Protein AF-A0A852UBK3-F1 (afdb_monomer)

Secondary structure (DSSP, 8-state):
-----------------------PPPSS-PPPPPEEEEEEEEEETTEEEEEEEEEE--TTTTTTTTTSEEEEEE-SS---HHHHHHHHHHTSHHHHHHHHT--EEEE--TTSSS--GGGGHHHHHHHTTEE--TTS--SSSS--S-S---SEE-EEEEEEEEEETHHHHHHHHHTSS-EEEEETTEEEEEEEE--SEEEEES---------TTS---EEEES--HHHHHHHHHH--SS--EEEE--S--SS--HHHHHHHHHHTGGGEEEEE--SSTT-EEEEEPP-TTTTTEEEEEEEEEETTEEEEEEEEEEHHHHTPPTT-EEEEEEEPPTT--HHHHHHHH-HHHHHHHHT-EEEEESSHHHH-SSSHHHHHHHHHHHTT-TTEEEEEEEEEEETHHHHHHHHHHHHSGGG-SEEEEESPPP-PPPPSS-----EEEEE-TTSSS--STTTTSS--HHHHHHHHHHHHTTS-S-----TTT-TTTSS--SEEEEEE-SSSS-EEEEEEEE-TTS-EEEEEEEETT--S---HHHHHHHHHHHTTEEE-TTS-EEES-----------PPPPPPPPPP----PPP------PPPPPPPPPPP-------------------------------------------

Nearest PDB structures (foldseek):
  8jh9-assembly1_A  TM=7.910E-01  e=1.039E-11  Sodiomyces alcalophilus
  5vol-assembly2_D  TM=5.789E-01  e=6.116E-07  Bacteroides intestinalis DSM 17393
  5vol-assembly1_C  TM=5.834E-01  e=6.857E-07  Bacteroides intestinalis DSM 17393
  2wtm-assembly2_D  TM=6.714E-01  e=3.815E-06  Butyrivibrio proteoclasticus
  6kd0-assembly1_A  TM=5.479E-01  e=2.668E-05  Boreostereum vibrans

Mean predicted aligned error: 12.59 Å

Structure (mmCIF, N/CA/C/O backbone):
data_AF-A0A852UBK3-F1
#
_entry.id   AF-A0A852UBK3-F1
#
loop_
_atom_site.group_PDB
_atom_site.id
_atom_site.type_symbol
_atom_site.label_atom_id
_atom_site.label_alt_id
_atom_site.label_comp_id
_atom_site.label_asym_id
_atom_site.label_entity_id
_atom_site.label_seq_id
_atom_site.pdbx_PDB_ins_code
_atom_site.Cartn_x
_atom_site.Cartn_y
_atom_site.Cartn_z
_atom_site.occupancy
_atom_site.B_iso_or_equiv
_atom_site.auth_seq_id
_atom_site.auth_comp_id
_atom_site.auth_asym_id
_atom_site.auth_atom_id
_atom_site.pdbx_PDB_model_num
ATOM 1 N N . MET A 1 1 ? 1.502 -16.055 28.320 1.00 27.70 1 MET A N 1
ATOM 2 C CA . MET A 1 1 ? 2.348 -17.122 27.735 1.00 27.70 1 MET A CA 1
ATOM 3 C C . MET A 1 1 ? 2.538 -16.774 26.268 1.00 27.70 1 MET A C 1
ATOM 5 O O . MET A 1 1 ? 1.634 -17.026 25.488 1.00 27.70 1 MET A O 1
ATOM 9 N N . ALA A 1 2 ? 3.647 -16.120 25.922 1.00 26.00 2 ALA A N 1
ATOM 10 C CA . ALA A 1 2 ? 3.930 -15.680 24.558 1.00 26.00 2 ALA A CA 1
ATOM 11 C C . ALA A 1 2 ? 4.205 -16.898 23.661 1.00 26.00 2 ALA A C 1
ATOM 13 O O . ALA A 1 2 ? 5.158 -17.644 23.898 1.00 26.00 2 ALA A O 1
ATOM 14 N N . ARG A 1 3 ? 3.352 -17.135 22.660 1.00 23.48 3 ARG A N 1
ATOM 15 C CA . ARG A 1 3 ? 3.656 -18.069 21.573 1.00 23.48 3 ARG A CA 1
ATOM 16 C C . ARG A 1 3 ? 4.531 -17.325 20.571 1.00 23.48 3 ARG A C 1
ATOM 18 O O . ARG A 1 3 ? 4.022 -16.711 19.648 1.00 23.48 3 ARG A O 1
ATOM 25 N N . ILE A 1 4 ? 5.846 -17.394 20.755 1.00 25.16 4 ILE A N 1
ATOM 26 C CA . ILE A 1 4 ? 6.798 -17.040 19.698 1.00 25.16 4 ILE A CA 1
ATOM 27 C C . ILE A 1 4 ? 6.616 -18.088 18.593 1.00 25.16 4 ILE A C 1
ATOM 29 O O . ILE A 1 4 ? 7.084 -19.222 18.723 1.00 25.16 4 ILE A O 1
ATOM 33 N N . ARG A 1 5 ? 5.866 -17.751 17.538 1.00 28.97 5 ARG A N 1
ATOM 34 C CA . ARG A 1 5 ? 5.802 -18.564 16.321 1.00 28.97 5 ARG A CA 1
ATOM 35 C C . ARG A 1 5 ? 7.033 -18.226 15.481 1.00 28.97 5 ARG A C 1
ATOM 37 O O . ARG A 1 5 ? 7.027 -17.297 14.689 1.00 28.97 5 ARG A O 1
ATOM 44 N N . HIS A 1 6 ? 8.107 -18.991 15.662 1.00 24.94 6 HIS A N 1
ATOM 45 C CA . HIS A 1 6 ? 9.127 -19.109 14.624 1.00 24.94 6 HIS A CA 1
ATOM 46 C C . HIS A 1 6 ? 8.520 -19.890 13.456 1.00 24.94 6 HIS A C 1
ATOM 48 O O . HIS A 1 6 ? 8.420 -21.117 13.515 1.00 24.94 6 HIS A O 1
ATOM 54 N N . LEU A 1 7 ? 8.127 -19.192 12.393 1.00 29.00 7 LEU A N 1
ATOM 55 C CA . LEU A 1 7 ? 8.048 -19.812 11.079 1.00 29.00 7 LEU A CA 1
ATOM 56 C C . LEU A 1 7 ? 9.480 -19.972 10.573 1.00 29.00 7 LEU A C 1
ATOM 58 O O . LEU A 1 7 ? 10.110 -19.048 10.071 1.00 29.00 7 LEU A O 1
ATOM 62 N N . ALA A 1 8 ? 10.013 -21.178 10.756 1.00 24.14 8 ALA A N 1
ATOM 63 C CA . ALA A 1 8 ? 11.091 -21.643 9.910 1.00 24.14 8 ALA A CA 1
ATOM 64 C C . ALA A 1 8 ? 10.535 -21.698 8.482 1.00 24.14 8 ALA A C 1
ATOM 66 O O . ALA A 1 8 ? 9.641 -22.500 8.205 1.00 24.14 8 ALA A O 1
ATOM 67 N N . ALA A 1 9 ? 11.060 -20.854 7.595 1.00 27.84 9 ALA A N 1
ATOM 68 C CA . ALA A 1 9 ? 10.933 -21.029 6.159 1.00 27.84 9 ALA A CA 1
ATOM 69 C C . ALA A 1 9 ? 11.567 -22.381 5.797 1.00 27.84 9 ALA A C 1
ATOM 71 O O . ALA A 1 9 ? 12.771 -22.507 5.572 1.00 27.84 9 ALA A O 1
ATOM 72 N N . ALA A 1 10 ? 10.762 -23.440 5.834 1.00 24.97 10 ALA A N 1
ATOM 73 C CA . ALA A 1 10 ? 11.158 -24.743 5.347 1.00 24.97 10 ALA A CA 1
ATOM 74 C C . ALA A 1 10 ? 11.099 -24.695 3.821 1.00 24.97 10 ALA A C 1
ATOM 76 O O . ALA A 1 10 ? 10.107 -25.083 3.209 1.00 24.97 10 ALA A O 1
ATOM 77 N N . GLY A 1 11 ? 12.189 -24.222 3.215 1.00 30.23 11 GLY A N 1
ATOM 78 C CA . GLY A 1 11 ? 12.485 -24.469 1.814 1.00 30.23 11 GLY A CA 1
ATOM 79 C C . GLY A 1 11 ? 12.483 -25.975 1.565 1.00 30.23 11 GLY A C 1
ATOM 80 O O . GLY A 1 11 ? 13.414 -26.693 1.921 1.00 30.23 11 GLY A O 1
ATOM 81 N N . SER A 1 12 ? 11.400 -26.471 0.981 1.00 24.11 12 SER A N 1
ATOM 82 C CA . SER A 1 12 ? 11.358 -27.768 0.325 1.00 24.11 12 SER A CA 1
ATOM 83 C C . SER A 1 12 ? 10.929 -27.519 -1.106 1.00 24.11 12 SER A C 1
ATOM 85 O O . SER A 1 12 ? 9.744 -27.434 -1.411 1.00 24.11 12 SER A O 1
ATOM 87 N N . ALA A 1 13 ? 11.931 -27.404 -1.977 1.00 28.33 13 ALA A N 1
ATOM 88 C CA . ALA A 1 13 ? 11.779 -27.540 -3.413 1.00 28.33 13 ALA A CA 1
ATOM 89 C C . ALA A 1 13 ? 11.253 -28.953 -3.716 1.00 28.33 13 ALA A C 1
ATOM 91 O O . ALA A 1 13 ? 12.011 -29.898 -3.934 1.00 28.33 13 ALA A O 1
ATOM 92 N N . ALA A 1 14 ? 9.935 -29.110 -3.675 1.00 22.81 14 ALA A N 1
ATOM 93 C CA . ALA A 1 14 ? 9.241 -30.228 -4.277 1.00 22.81 14 ALA A CA 1
ATOM 94 C C . ALA A 1 14 ? 8.606 -29.696 -5.559 1.00 22.81 14 ALA A C 1
ATOM 96 O O . ALA A 1 14 ? 7.589 -29.012 -5.521 1.00 22.81 14 ALA A O 1
ATOM 97 N N . ALA A 1 15 ? 9.239 -30.001 -6.692 1.00 29.31 15 ALA A N 1
ATOM 98 C CA . ALA A 1 15 ? 8.666 -29.796 -8.011 1.00 29.31 15 ALA A CA 1
ATOM 99 C C . ALA A 1 15 ? 7.365 -30.612 -8.126 1.00 29.31 15 ALA A C 1
ATOM 101 O O . ALA A 1 15 ? 7.381 -31.785 -8.502 1.00 29.31 15 ALA A O 1
ATOM 102 N N . LEU A 1 16 ? 6.235 -30.007 -7.760 1.00 22.77 16 LEU A N 1
ATOM 103 C CA . LEU A 1 16 ? 4.924 -30.465 -8.186 1.00 22.77 16 LEU A CA 1
ATOM 104 C C . LEU A 1 16 ? 4.635 -29.805 -9.531 1.00 22.77 16 LEU A C 1
ATOM 106 O O . LEU A 1 16 ? 4.396 -28.603 -9.609 1.00 22.77 16 LEU A O 1
ATOM 110 N N . LEU A 1 17 ? 4.642 -30.618 -10.591 1.00 27.02 17 LEU A N 1
ATOM 111 C CA . LEU A 1 17 ? 3.911 -30.303 -11.814 1.00 27.02 17 LEU A CA 1
ATOM 112 C C . LEU A 1 17 ? 2.428 -30.193 -11.445 1.00 27.02 17 LEU A C 1
ATOM 114 O O . LEU A 1 17 ? 1.688 -31.178 -11.474 1.00 27.02 17 LEU A O 1
ATOM 118 N N . THR A 1 18 ? 2.006 -28.994 -11.074 1.00 24.83 18 THR A N 1
ATOM 119 C CA . THR A 1 18 ? 0.598 -28.640 -10.983 1.00 24.83 18 THR A CA 1
ATOM 120 C C . THR A 1 18 ? 0.244 -28.043 -12.329 1.00 24.83 18 THR A C 1
ATOM 122 O O . THR A 1 18 ? 0.793 -27.021 -12.731 1.00 24.83 18 THR A O 1
ATOM 125 N N . THR A 1 19 ? -0.617 -28.730 -13.074 1.00 24.95 19 THR A N 1
ATOM 126 C CA . THR A 1 19 ? -1.236 -28.181 -14.280 1.00 24.95 19 THR A CA 1
ATOM 127 C C . THR A 1 19 ? -2.032 -26.958 -13.841 1.00 24.95 19 THR A C 1
ATOM 129 O O . THR A 1 19 ? -3.144 -27.093 -13.333 1.00 24.95 19 THR A O 1
ATOM 132 N N . LEU A 1 20 ? -1.419 -25.781 -13.955 1.00 26.02 20 LEU A N 1
ATOM 133 C CA . LEU A 1 20 ? -2.083 -24.504 -13.784 1.00 26.02 20 LEU A CA 1
ATOM 134 C C . LEU A 1 20 ? -3.198 -24.474 -14.829 1.00 26.02 20 LEU A C 1
ATOM 136 O O . LEU A 1 20 ? -2.936 -24.527 -16.034 1.00 26.02 20 LEU A O 1
ATOM 140 N N . VAL A 1 21 ? -4.451 -24.449 -14.379 1.00 24.34 21 VAL A N 1
ATOM 141 C CA . VAL A 1 21 ? -5.545 -24.005 -15.239 1.00 24.34 21 VAL A CA 1
ATOM 142 C C . VAL A 1 21 ? -5.350 -22.501 -15.361 1.00 24.34 21 VAL A C 1
ATOM 144 O O . VAL A 1 21 ? -5.927 -21.719 -14.618 1.00 24.34 21 VAL A O 1
ATOM 147 N N . ILE A 1 22 ? -4.455 -22.120 -16.271 1.00 32.06 22 ILE A N 1
ATOM 148 C CA . ILE A 1 22 ? -4.409 -20.782 -16.837 1.00 32.06 22 ILE A CA 1
ATOM 149 C C . ILE A 1 22 ? -5.825 -20.549 -17.350 1.00 32.06 22 ILE A C 1
ATOM 151 O O . ILE A 1 22 ? -6.329 -21.349 -18.149 1.00 32.06 22 ILE A O 1
ATOM 155 N N . ALA A 1 23 ? -6.490 -19.502 -16.865 1.00 28.00 23 ALA A N 1
ATOM 156 C CA . ALA A 1 23 ? -7.632 -18.963 -17.572 1.00 28.00 23 ALA A CA 1
ATOM 157 C C . ALA A 1 23 ? -7.133 -18.661 -18.987 1.00 28.00 23 ALA A C 1
ATOM 159 O O . ALA A 1 23 ? -6.366 -17.727 -19.199 1.00 28.00 23 ALA A O 1
ATOM 160 N N . THR A 1 24 ? -7.456 -19.541 -19.936 1.00 28.52 24 THR A N 1
ATOM 161 C CA . THR A 1 24 ? -7.110 -19.354 -21.342 1.00 28.52 24 THR A CA 1
ATOM 162 C C . THR A 1 24 ? -7.563 -17.954 -21.734 1.00 28.52 24 THR A C 1
ATOM 164 O O . THR A 1 24 ? -8.753 -17.674 -21.542 1.00 28.52 24 THR A O 1
ATOM 167 N N . PRO A 1 25 ? -6.676 -17.095 -22.272 1.00 33.47 25 PRO A N 1
ATOM 168 C CA . PRO A 1 25 ? -7.124 -15.829 -22.822 1.00 33.47 25 PRO A CA 1
ATOM 169 C C . PRO A 1 25 ? -8.194 -16.146 -23.874 1.00 33.47 25 PRO A C 1
ATOM 171 O O . PRO A 1 25 ? -8.092 -17.181 -24.557 1.00 33.47 25 PRO A O 1
ATOM 174 N N . PRO A 1 26 ? -9.267 -15.343 -23.973 1.00 32.97 26 PRO A N 1
ATOM 175 C CA . PRO A 1 26 ? -10.241 -15.537 -25.029 1.00 32.97 26 PRO A CA 1
ATOM 176 C C . PRO A 1 26 ? -9.487 -15.603 -26.359 1.00 32.97 26 PRO A C 1
ATOM 178 O O . PRO A 1 26 ? -8.615 -14.792 -26.644 1.00 32.97 26 PRO A O 1
ATOM 181 N N . ALA A 1 27 ? -9.766 -16.644 -27.142 1.00 32.97 27 ALA A N 1
ATOM 182 C CA . ALA A 1 27 ? -9.117 -16.864 -28.422 1.00 32.97 27 ALA A CA 1
ATOM 183 C C . ALA A 1 27 ? -9.576 -15.796 -29.431 1.00 32.97 27 ALA A C 1
ATOM 185 O O . ALA A 1 27 ? -10.510 -16.008 -30.205 1.00 32.97 27 ALA A O 1
ATOM 186 N N . GLY A 1 28 ? -8.892 -14.661 -29.405 1.00 33.88 28 GLY A N 1
ATOM 187 C CA . GLY A 1 28 ? -8.788 -13.639 -30.432 1.00 33.88 28 GLY A CA 1
ATOM 188 C C . GLY A 1 28 ? -7.329 -13.191 -30.438 1.00 33.88 28 GLY A C 1
ATOM 189 O O . GLY A 1 28 ? -6.689 -13.170 -29.393 1.00 33.88 28 GLY A O 1
ATOM 190 N N . ALA A 1 29 ? -6.748 -12.916 -31.603 1.00 40.09 29 ALA A N 1
ATOM 191 C CA . ALA A 1 29 ? -5.522 -12.126 -31.629 1.00 40.09 29 ALA A CA 1
ATOM 192 C C . ALA A 1 29 ? -5.942 -10.706 -31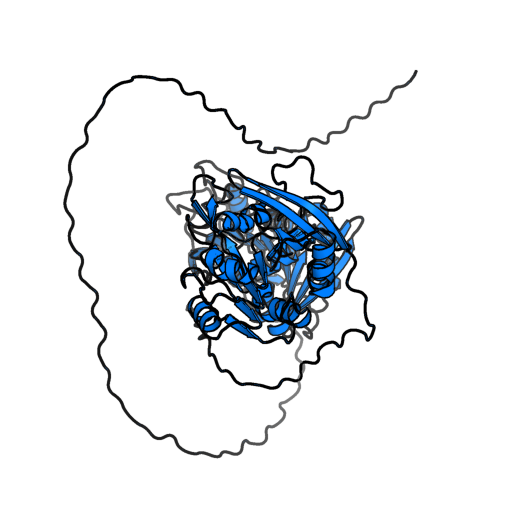.234 1.00 40.09 29 ALA A C 1
ATOM 194 O O . ALA A 1 29 ? -6.304 -9.921 -32.110 1.00 40.09 29 ALA A O 1
ATOM 195 N N . ASP A 1 30 ? -6.053 -10.457 -29.931 1.00 47.84 30 ASP A N 1
ATOM 196 C CA . ASP A 1 30 ? -6.437 -9.154 -29.413 1.00 47.84 30 ASP A CA 1
ATOM 197 C C . ASP A 1 30 ? -5.279 -8.199 -29.716 1.00 47.84 30 ASP A C 1
ATOM 199 O O . ASP A 1 30 ? -4.119 -8.457 -29.394 1.00 47.84 30 ASP A O 1
ATOM 203 N N . GLU A 1 31 ? -5.599 -7.157 -30.477 1.00 60.41 31 GLU A N 1
ATOM 204 C CA . GLU A 1 31 ? -4.720 -6.026 -30.754 1.00 60.41 31 GLU A CA 1
ATOM 205 C C . GLU A 1 31 ? -4.186 -5.499 -29.412 1.00 60.41 31 GLU A C 1
ATOM 207 O O . GLU A 1 31 ? -4.947 -5.442 -28.441 1.00 60.41 31 GLU A O 1
ATOM 212 N N . ALA A 1 32 ? -2.888 -5.178 -29.331 1.00 65.19 32 ALA A N 1
ATOM 213 C CA . ALA A 1 32 ? -2.300 -4.651 -28.099 1.00 65.19 32 ALA A CA 1
ATOM 214 C C . ALA A 1 32 ? -3.146 -3.469 -27.585 1.00 65.19 32 ALA A C 1
ATOM 216 O O . ALA A 1 32 ? -3.663 -2.705 -28.413 1.00 65.19 32 ALA A O 1
ATOM 217 N N . PRO A 1 33 ? -3.311 -3.301 -26.257 1.00 83.25 33 PRO A N 1
ATOM 218 C CA . PRO A 1 33 ? -4.076 -2.183 -25.723 1.00 83.25 33 PRO A CA 1
ATOM 219 C C . PRO A 1 33 ? -3.620 -0.860 -26.342 1.00 83.25 33 PRO A C 1
ATOM 221 O O . PRO A 1 33 ? -2.423 -0.611 -26.502 1.00 83.25 33 PRO A O 1
ATOM 224 N N . SER A 1 34 ? -4.575 -0.016 -26.731 1.00 87.81 34 SER A N 1
ATOM 225 C CA . SER A 1 34 ? -4.260 1.275 -27.335 1.00 87.81 34 SER A CA 1
ATOM 226 C C . SER A 1 34 ? -3.684 2.237 -26.300 1.00 87.81 34 SER A C 1
ATOM 228 O O . SER A 1 34 ? -4.075 2.232 -25.134 1.00 87.81 34 SER A O 1
ATOM 230 N N . GLY A 1 35 ? -2.796 3.121 -26.743 1.00 90.56 35 GLY A N 1
ATOM 231 C CA . GLY A 1 35 ? -2.232 4.177 -25.913 1.00 90.56 35 GLY A CA 1
ATOM 232 C C . GLY A 1 35 ? -1.601 5.275 -26.756 1.00 90.56 35 GLY A C 1
ATOM 233 O O . GLY A 1 35 ? -1.625 5.236 -27.987 1.00 90.56 35 GLY A O 1
ATOM 234 N N . GLN A 1 36 ? -1.047 6.282 -26.089 1.00 91.94 36 GLN A N 1
ATOM 235 C CA . GLN A 1 36 ? -0.394 7.418 -26.737 1.00 91.94 36 GLN A CA 1
ATOM 236 C C . GLN A 1 36 ? 1.008 7.649 -26.183 1.00 91.94 36 GLN A C 1
ATOM 238 O O . GLN A 1 36 ? 1.253 7.473 -24.991 1.00 91.94 36 GLN A O 1
ATOM 243 N N . ILE A 1 37 ? 1.914 8.110 -27.045 1.00 94.50 37 ILE A N 1
ATOM 244 C CA . ILE A 1 37 ? 3.242 8.559 -26.632 1.00 94.50 37 ILE A CA 1
ATOM 245 C C . ILE A 1 37 ? 3.224 10.055 -26.327 1.00 94.50 37 ILE A C 1
ATOM 247 O O . ILE A 1 37 ? 2.894 10.878 -27.183 1.00 94.50 37 ILE A O 1
ATOM 251 N N . VAL A 1 38 ? 3.661 10.401 -25.120 1.00 92.00 38 VAL A N 1
ATOM 252 C CA . VAL A 1 38 ? 3.881 11.774 -24.667 1.00 92.00 38 VAL A CA 1
ATOM 253 C C . VAL A 1 38 ? 5.390 12.028 -24.580 1.00 92.00 38 VAL A C 1
ATOM 255 O O . VAL A 1 38 ? 6.045 11.472 -23.698 1.00 92.00 38 VAL A O 1
ATOM 258 N N . PRO A 1 39 ? 5.982 12.840 -25.477 1.00 92.19 39 PRO A N 1
ATOM 259 C CA . PRO A 1 39 ? 7.381 13.237 -25.368 1.00 92.19 39 PRO A CA 1
ATOM 260 C C . PRO A 1 39 ? 7.557 14.317 -24.296 1.00 92.19 39 PRO A C 1
ATOM 262 O O . PRO A 1 39 ? 6.767 15.261 -24.219 1.00 92.19 39 PRO A O 1
ATOM 265 N N . PHE A 1 40 ? 8.623 14.220 -23.507 1.00 91.50 40 PHE A N 1
ATOM 266 C CA . PHE A 1 40 ? 8.967 15.216 -22.495 1.00 91.50 40 PHE A CA 1
ATOM 267 C C . PHE A 1 40 ? 10.475 15.216 -22.195 1.00 91.50 40 PHE A C 1
ATOM 269 O O . PHE A 1 40 ? 11.246 14.424 -22.743 1.00 91.50 40 PHE A O 1
ATOM 276 N N . THR A 1 41 ? 10.910 16.147 -21.350 1.00 92.25 41 THR A N 1
ATOM 277 C CA . THR A 1 41 ? 12.311 16.286 -20.938 1.00 92.25 41 THR A CA 1
ATOM 278 C C . THR A 1 41 ? 12.438 15.933 -19.464 1.00 92.25 41 THR A C 1
ATOM 280 O O . THR A 1 41 ? 11.729 16.492 -18.629 1.00 92.25 41 THR A O 1
ATOM 283 N N . LEU A 1 42 ? 13.361 15.028 -19.149 1.00 92.19 42 LEU A N 1
ATOM 284 C CA . LEU A 1 42 ? 13.830 14.796 -17.787 1.00 92.19 42 LEU A CA 1
ATOM 285 C C . LEU A 1 42 ? 14.988 15.757 -17.536 1.00 92.19 42 LEU A C 1
ATOM 287 O O . LEU A 1 42 ? 15.974 15.718 -18.268 1.00 92.19 42 LEU A O 1
ATOM 291 N N . SER A 1 43 ? 14.879 16.616 -16.525 1.00 89.81 43 SER A N 1
ATOM 292 C CA . SER A 1 43 ? 15.925 17.595 -16.222 1.00 89.81 43 SER A CA 1
ATOM 293 C C . SER A 1 43 ? 16.068 17.858 -14.728 1.00 89.81 43 SER A C 1
ATOM 295 O O . SER A 1 43 ? 15.070 18.033 -14.027 1.00 89.81 43 SER A O 1
ATOM 297 N N . GLU A 1 44 ? 17.307 17.996 -14.279 1.00 88.88 44 GLU A N 1
ATOM 298 C CA . GLU A 1 44 ? 17.697 18.591 -13.002 1.00 88.88 44 GLU A CA 1
ATOM 299 C C . GLU A 1 44 ? 19.062 19.288 -13.156 1.00 88.88 44 GLU A C 1
ATOM 301 O O . GLU A 1 44 ? 19.622 19.358 -14.251 1.00 88.88 44 GLU A O 1
ATOM 306 N N . GLU A 1 45 ? 19.620 19.845 -12.080 1.00 87.81 45 GLU A N 1
ATOM 307 C CA . GLU A 1 45 ? 20.947 20.460 -12.157 1.00 87.81 45 GLU A CA 1
ATOM 308 C C . GLU A 1 45 ? 22.012 19.424 -12.560 1.00 87.81 45 GLU A C 1
ATOM 310 O O . GLU A 1 45 ? 22.264 18.463 -11.842 1.00 87.81 45 GLU A O 1
ATOM 315 N N . GLY A 1 46 ? 22.650 19.631 -13.717 1.00 89.75 46 GLY A N 1
ATOM 316 C CA . GLY A 1 46 ? 23.727 18.769 -14.215 1.00 89.75 46 GLY A CA 1
ATOM 317 C C . GLY A 1 46 ? 23.280 17.553 -15.033 1.00 89.75 46 GLY A C 1
ATOM 318 O O . GLY A 1 46 ? 24.146 16.864 -15.567 1.00 89.75 46 GLY A O 1
ATOM 319 N N . TYR A 1 47 ? 21.973 17.324 -15.195 1.00 94.94 47 TYR A N 1
ATOM 320 C CA . TYR A 1 47 ? 21.430 16.211 -15.976 1.00 94.94 47 TYR A CA 1
ATOM 321 C C . TYR A 1 47 ? 20.216 16.648 -16.804 1.00 94.94 47 TYR A C 1
ATOM 323 O O . TYR A 1 47 ? 19.279 17.252 -16.285 1.00 94.94 47 TYR A O 1
ATOM 331 N N . GLU A 1 48 ? 20.217 16.324 -18.096 1.00 95.88 48 GLU A N 1
ATOM 332 C CA . GLU A 1 48 ? 19.091 16.567 -18.998 1.00 95.88 48 GLU A CA 1
ATOM 333 C C . GLU A 1 48 ? 19.037 15.470 -20.063 1.00 95.88 48 GLU A C 1
ATOM 335 O O . GLU A 1 48 ? 20.054 15.147 -20.674 1.00 95.88 48 GLU A O 1
ATOM 340 N N . THR A 1 49 ? 17.852 14.911 -20.311 1.00 97.44 49 THR A N 1
ATOM 341 C CA . THR A 1 49 ? 17.627 13.979 -21.419 1.00 97.44 49 THR A CA 1
ATOM 342 C C . THR A 1 49 ? 16.199 14.056 -21.959 1.00 97.44 49 THR A C 1
ATOM 344 O O . THR A 1 49 ? 15.281 14.569 -21.315 1.00 97.44 49 THR A O 1
ATOM 347 N N . THR A 1 50 ? 16.000 13.509 -23.1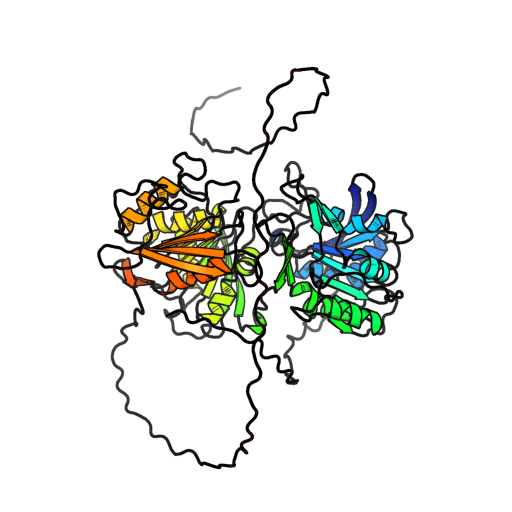55 1.00 96.94 50 THR A N 1
ATOM 348 C CA . THR A 1 50 ? 14.665 13.282 -23.724 1.00 96.94 50 THR A CA 1
ATOM 349 C C . THR A 1 50 ? 14.096 11.960 -23.217 1.00 96.94 50 THR A C 1
ATOM 351 O O . THR A 1 50 ? 14.814 10.965 -23.135 1.00 96.94 50 THR A O 1
ATOM 354 N N . ALA A 1 51 ? 12.799 11.937 -22.923 1.00 96.88 51 ALA A N 1
ATOM 355 C CA . ALA A 1 51 ? 12.068 10.730 -22.566 1.00 96.88 51 ALA A CA 1
ATOM 356 C C . ALA A 1 51 ? 10.690 10.698 -23.242 1.00 96.88 51 ALA A C 1
ATOM 358 O O . ALA A 1 51 ? 10.168 11.720 -23.703 1.00 96.88 51 ALA A O 1
ATOM 359 N N . PHE A 1 52 ? 10.102 9.508 -23.299 1.00 97.19 52 PHE A N 1
ATOM 360 C CA . PHE A 1 52 ? 8.783 9.260 -23.870 1.00 97.19 52 PHE A CA 1
ATOM 361 C C . PHE A 1 52 ? 7.958 8.454 -22.877 1.00 97.19 52 PHE A C 1
ATOM 363 O O . PHE A 1 52 ? 8.403 7.408 -22.422 1.00 97.19 52 PHE A O 1
ATOM 370 N N . ALA A 1 53 ? 6.758 8.918 -22.548 1.00 95.69 53 ALA A N 1
ATOM 371 C CA . ALA A 1 53 ? 5.820 8.150 -21.743 1.00 95.69 53 ALA A CA 1
ATOM 372 C C . ALA A 1 53 ? 4.769 7.518 -22.652 1.00 95.69 53 ALA A C 1
ATOM 374 O O . ALA A 1 53 ? 4.064 8.238 -23.360 1.00 95.69 53 ALA A O 1
ATOM 375 N N . TYR A 1 54 ? 4.645 6.194 -22.624 1.00 96.31 54 TYR A N 1
ATOM 376 C CA . TYR A 1 54 ? 3.453 5.522 -23.127 1.00 96.31 54 TYR A CA 1
ATOM 377 C C . TYR A 1 54 ? 2.357 5.618 -22.068 1.00 96.31 54 TYR A C 1
ATOM 379 O O . TYR A 1 54 ? 2.534 5.142 -20.947 1.00 96.31 54 TYR A O 1
ATOM 387 N N . VAL A 1 55 ? 1.243 6.254 -22.423 1.00 93.56 55 VAL A N 1
ATOM 388 C CA . VAL A 1 55 ? 0.060 6.416 -21.575 1.00 93.56 55 VAL A CA 1
ATOM 389 C C . VAL A 1 55 ? -1.053 5.523 -22.131 1.00 93.56 55 VAL A C 1
ATOM 391 O O . VAL A 1 55 ? -1.482 5.764 -23.266 1.00 93.56 55 VAL A O 1
ATOM 394 N N . PRO A 1 56 ? -1.517 4.508 -21.379 1.00 93.12 56 PRO A N 1
ATOM 395 C CA . PRO A 1 56 ? -2.567 3.601 -21.838 1.00 93.12 56 PRO A CA 1
ATOM 396 C C . PRO A 1 56 ? -3.917 4.327 -21.949 1.00 93.12 56 PRO A C 1
ATOM 398 O O . PRO A 1 56 ? -4.259 5.153 -21.102 1.00 93.12 56 PRO A O 1
ATOM 401 N N . ASP A 1 57 ? -4.704 4.006 -22.978 1.00 90.94 57 ASP A N 1
ATOM 402 C CA . ASP A 1 57 ? -6.077 4.500 -23.146 1.00 90.94 57 ASP A CA 1
ATOM 403 C C . ASP A 1 57 ? -7.050 3.597 -22.375 1.00 90.94 57 ASP A C 1
ATOM 405 O O . ASP A 1 57 ? -7.687 2.698 -22.927 1.00 90.94 57 ASP A O 1
ATOM 409 N N . VAL A 1 58 ? -7.101 3.793 -21.056 1.00 88.19 58 VAL A N 1
ATOM 410 C CA . VAL A 1 58 ? -7.929 3.013 -20.128 1.00 88.19 58 VAL A CA 1
ATOM 411 C C . VAL A 1 58 ? -8.839 3.916 -19.304 1.00 88.19 58 VAL A C 1
ATOM 413 O O . VAL A 1 58 ? -8.497 5.050 -18.964 1.00 88.19 58 VAL A O 1
ATOM 416 N N . ALA A 1 59 ? -10.014 3.395 -18.948 1.00 84.56 59 ALA A N 1
ATOM 417 C CA . ALA A 1 59 ? -10.873 4.045 -17.966 1.00 84.56 59 ALA A CA 1
ATOM 418 C C . ALA A 1 59 ? -10.173 4.104 -16.597 1.00 84.56 59 ALA A C 1
ATOM 420 O O . ALA A 1 59 ? -9.371 3.226 -16.271 1.00 84.56 59 ALA A O 1
ATOM 421 N N . GLU A 1 60 ? -10.517 5.113 -15.789 1.00 80.38 60 GLU A N 1
ATOM 422 C CA . GLU A 1 60 ? -10.029 5.246 -14.403 1.00 80.38 60 GLU A CA 1
ATOM 423 C C . GLU A 1 60 ? -8.497 5.429 -14.317 1.00 80.38 60 GLU A C 1
ATOM 425 O O . GLU A 1 60 ? -7.860 5.087 -13.318 1.00 80.38 60 GLU A O 1
ATOM 430 N N . TYR A 1 61 ? -7.873 5.955 -15.380 1.00 85.69 61 TYR A N 1
ATOM 431 C CA . TYR A 1 61 ? -6.444 6.264 -15.383 1.00 85.69 61 TYR A CA 1
ATOM 432 C C . TYR A 1 61 ? -6.106 7.270 -14.274 1.00 85.69 61 TYR A C 1
ATOM 434 O O . TYR A 1 61 ? -6.633 8.382 -14.240 1.00 85.69 61 TYR A O 1
ATOM 442 N N . GLY A 1 62 ? -5.216 6.865 -13.367 1.00 83.62 62 GLY A N 1
ATOM 443 C CA . GLY A 1 62 ? -4.817 7.648 -12.199 1.00 83.62 62 GLY A CA 1
ATOM 444 C C . GLY A 1 62 ? -5.645 7.428 -10.930 1.00 83.62 62 GLY A C 1
ATOM 445 O O . GLY A 1 62 ? -5.184 7.802 -9.854 1.00 83.62 62 GLY A O 1
ATOM 446 N N . GLU A 1 63 ? -6.789 6.741 -10.995 1.00 83.25 63 GLU A N 1
ATOM 447 C CA . GLU A 1 63 ? -7.564 6.402 -9.786 1.00 83.25 63 GLU A CA 1
ATOM 448 C C . GLU A 1 63 ? -6.827 5.374 -8.911 1.00 83.25 63 GLU A C 1
ATOM 450 O O . GLU A 1 63 ? -6.932 5.407 -7.688 1.00 83.25 63 GLU A O 1
ATOM 455 N N . ARG A 1 64 ? -5.978 4.532 -9.522 1.00 86.06 64 ARG A N 1
ATOM 456 C CA . ARG A 1 64 ? -5.082 3.583 -8.836 1.00 86.06 64 ARG A CA 1
ATOM 457 C C . ARG A 1 64 ? -3.685 4.143 -8.550 1.00 86.06 64 ARG A C 1
ATOM 459 O O . ARG A 1 64 ? -2.794 3.354 -8.260 1.00 86.06 64 ARG A O 1
ATOM 466 N N . ALA A 1 65 ? -3.460 5.462 -8.613 1.00 87.00 65 ALA A N 1
ATOM 467 C CA . ALA A 1 65 ? -2.114 6.056 -8.560 1.00 87.00 65 ALA A CA 1
ATOM 468 C C . ALA A 1 65 ? -1.215 5.512 -7.434 1.00 87.00 65 ALA A C 1
ATOM 470 O O . ALA A 1 65 ? -0.023 5.334 -7.656 1.00 87.00 65 ALA A O 1
ATOM 471 N N . THR A 1 66 ? -1.774 5.187 -6.264 1.00 87.12 66 THR A N 1
ATOM 472 C CA . THR A 1 66 ? -0.995 4.670 -5.128 1.00 87.12 66 THR A CA 1
ATOM 473 C C . THR A 1 66 ? -0.789 3.161 -5.090 1.00 87.12 66 THR A C 1
ATOM 475 O O . THR A 1 66 ? -0.006 2.653 -4.289 1.00 87.12 66 THR A O 1
ATOM 478 N N . ALA A 1 67 ? -1.474 2.430 -5.965 1.00 87.94 67 ALA A N 1
ATOM 479 C CA . ALA A 1 67 ? -1.273 1.006 -6.187 1.00 87.94 67 ALA A CA 1
ATOM 480 C C . ALA A 1 67 ? -0.458 0.746 -7.462 1.00 87.94 67 ALA A C 1
ATOM 482 O O . ALA A 1 67 ? 0.284 -0.227 -7.503 1.00 87.94 67 ALA A O 1
ATOM 483 N N . SER A 1 68 ? -0.558 1.600 -8.482 1.00 91.81 68 SER A N 1
ATOM 484 C CA . SER A 1 68 ? 0.132 1.458 -9.768 1.00 91.81 68 SER A CA 1
ATOM 485 C C . SER A 1 68 ? 1.661 1.544 -9.620 1.00 91.81 68 SER A C 1
ATOM 487 O O . SER A 1 68 ? 2.149 2.367 -8.849 1.00 91.81 68 SER A O 1
ATOM 489 N N . PRO A 1 69 ? 2.454 0.742 -10.348 1.00 93.88 69 PRO A N 1
ATOM 490 C CA . PRO A 1 69 ? 3.905 0.821 -10.316 1.00 93.88 69 PRO A CA 1
ATOM 491 C C . PRO A 1 69 ? 4.445 1.929 -11.213 1.00 93.88 69 PRO A C 1
ATOM 493 O O . PRO A 1 69 ? 3.910 2.192 -12.282 1.00 93.88 69 PRO A O 1
ATOM 496 N N . LEU A 1 70 ? 5.571 2.510 -10.833 1.00 93.12 70 LEU A N 1
ATOM 497 C CA . LEU A 1 70 ? 6.403 3.306 -11.720 1.00 93.12 70 LEU A CA 1
ATOM 498 C C . LEU A 1 70 ? 7.284 2.373 -12.558 1.00 93.12 70 LEU A C 1
ATOM 500 O O . LEU A 1 70 ? 8.041 1.584 -11.993 1.00 93.12 70 LEU A O 1
ATOM 504 N N . ILE A 1 71 ? 7.233 2.484 -13.888 1.00 97.19 71 ILE A N 1
ATOM 505 C CA . ILE A 1 71 ? 8.024 1.639 -14.796 1.00 97.19 71 ILE A CA 1
ATOM 506 C C . ILE A 1 71 ? 8.938 2.502 -15.671 1.00 97.19 71 ILE A C 1
ATOM 508 O O . ILE A 1 71 ? 8.465 3.380 -16.396 1.00 97.19 71 ILE A O 1
ATOM 512 N N . VAL A 1 72 ? 10.246 2.227 -15.621 1.00 98.25 72 VAL A N 1
ATOM 513 C CA . VAL A 1 72 ? 11.281 2.885 -16.439 1.00 98.25 72 VAL A CA 1
ATOM 514 C C . VAL A 1 72 ? 11.958 1.866 -17.349 1.00 98.25 72 VAL A C 1
ATOM 516 O O . VAL A 1 72 ? 12.318 0.777 -16.905 1.00 98.25 72 VAL A O 1
ATOM 519 N N . VAL A 1 73 ? 12.155 2.229 -18.615 1.00 98.75 73 VAL A N 1
ATOM 520 C CA . VAL A 1 73 ? 12.716 1.372 -19.659 1.00 98.75 73 VAL A CA 1
ATOM 521 C C . VAL A 1 73 ? 13.975 1.999 -20.261 1.00 98.75 73 VAL A C 1
ATOM 523 O O . VAL A 1 73 ? 13.949 3.140 -20.735 1.00 98.75 73 VAL A O 1
ATOM 526 N N . TYR A 1 74 ? 15.059 1.221 -20.280 1.00 98.69 74 TYR A N 1
ATOM 527 C CA . TYR A 1 74 ? 16.369 1.567 -20.835 1.00 98.69 74 TYR A CA 1
ATOM 528 C C . TYR A 1 74 ? 16.672 0.684 -22.052 1.00 98.69 74 TYR A C 1
ATOM 530 O O . TYR A 1 74 ? 16.852 -0.525 -21.926 1.00 98.69 74 TYR A O 1
ATOM 538 N N . GLY A 1 75 ? 16.714 1.273 -23.245 1.00 97.88 75 GLY A N 1
ATOM 539 C CA . GLY A 1 75 ? 16.915 0.528 -24.491 1.00 97.88 75 GLY A CA 1
ATOM 540 C C . GLY A 1 75 ? 18.381 0.352 -24.885 1.00 97.88 75 GLY A C 1
ATOM 541 O O . GLY A 1 75 ? 19.261 1.066 -24.398 1.00 97.88 75 GLY A O 1
ATOM 542 N N . ASP A 1 76 ? 18.621 -0.539 -25.851 1.00 97.19 76 ASP A N 1
ATOM 543 C CA . ASP A 1 76 ? 19.925 -0.700 -26.510 1.00 97.19 76 ASP A CA 1
ATOM 544 C C . ASP A 1 76 ? 20.302 0.501 -27.402 1.00 97.19 76 ASP A C 1
ATOM 546 O O . ASP A 1 76 ? 21.471 0.769 -27.676 1.00 97.19 76 ASP A O 1
ATOM 550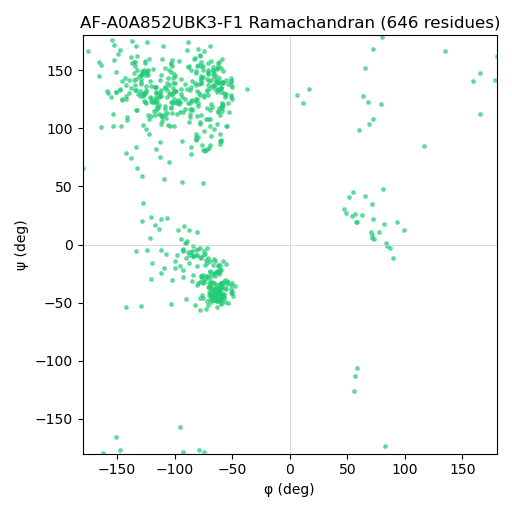 N N . ALA A 1 77 ? 19.303 1.265 -27.847 1.00 96.00 77 ALA A N 1
ATOM 551 C CA . ALA A 1 77 ? 19.477 2.480 -28.629 1.00 96.00 77 ALA A CA 1
ATOM 552 C C . ALA A 1 77 ? 18.528 3.587 -28.136 1.00 96.00 77 ALA A C 1
ATOM 554 O O . ALA A 1 77 ? 17.467 3.283 -27.585 1.00 96.00 77 ALA A O 1
ATOM 555 N N . PRO A 1 78 ? 18.857 4.874 -28.367 1.00 97.75 78 PRO A N 1
ATOM 556 C CA . PRO A 1 78 ? 17.964 5.976 -28.029 1.00 97.75 78 PRO A CA 1
ATOM 557 C C . PRO A 1 78 ? 16.600 5.845 -28.720 1.00 97.75 78 PRO A C 1
ATOM 559 O O . PRO A 1 78 ? 16.511 5.684 -29.941 1.00 97.75 78 PRO A O 1
ATOM 562 N N . TYR A 1 79 ? 15.532 5.985 -27.944 1.00 98.44 79 TYR A N 1
ATOM 563 C CA . TYR A 1 79 ? 14.161 5.985 -28.416 1.00 98.44 79 TYR A CA 1
ATOM 564 C C . TYR A 1 79 ? 13.809 7.249 -29.206 1.00 98.44 79 TYR A C 1
ATOM 566 O O . TYR A 1 79 ? 14.259 8.365 -28.934 1.00 98.44 79 TYR A O 1
ATOM 574 N N . THR A 1 80 ? 12.920 7.051 -30.170 1.00 98.25 80 THR A N 1
ATOM 575 C CA . THR A 1 80 ? 12.070 8.067 -30.790 1.00 98.25 80 THR A CA 1
ATOM 576 C C . THR A 1 80 ? 10.628 7.817 -30.349 1.00 98.25 80 THR A C 1
ATOM 578 O O . THR A 1 80 ? 10.339 6.763 -29.787 1.00 98.25 80 THR A O 1
ATOM 581 N N . ALA A 1 81 ? 9.700 8.733 -30.642 1.00 97.12 81 ALA A N 1
ATOM 582 C CA . ALA A 1 81 ? 8.288 8.493 -30.337 1.00 97.12 81 ALA A CA 1
ATOM 583 C C . ALA A 1 81 ? 7.763 7.205 -31.004 1.00 97.12 81 ALA A C 1
ATOM 585 O O . ALA A 1 81 ? 7.100 6.408 -30.350 1.00 97.12 81 ALA A O 1
ATOM 586 N N . ASP A 1 82 ? 8.129 6.971 -32.269 1.00 97.81 82 ASP A N 1
ATOM 587 C CA . ASP A 1 82 ? 7.696 5.790 -33.023 1.00 97.81 82 ASP A CA 1
ATOM 588 C C . ASP A 1 82 ? 8.291 4.499 -32.444 1.00 97.81 82 ASP A C 1
ATOM 590 O O . ASP A 1 82 ? 7.578 3.516 -32.262 1.00 97.81 82 ASP A O 1
ATOM 594 N N . SER A 1 83 ? 9.586 4.496 -32.108 1.00 97.88 83 SER A N 1
ATOM 595 C CA . SER A 1 83 ? 10.224 3.298 -31.550 1.00 97.88 83 SER A CA 1
ATOM 596 C C . SER A 1 83 ? 9.808 3.024 -30.104 1.00 97.88 83 SER A C 1
ATOM 598 O O . SER A 1 83 ? 9.760 1.864 -29.710 1.00 97.88 83 SER A O 1
ATOM 600 N N . ALA A 1 84 ? 9.482 4.055 -29.316 1.00 98.25 84 ALA A N 1
ATOM 601 C CA . ALA A 1 84 ? 8.903 3.894 -27.982 1.00 98.25 84 ALA A CA 1
ATOM 602 C C . ALA A 1 84 ? 7.496 3.283 -28.060 1.00 98.25 84 ALA A C 1
ATOM 604 O O . ALA A 1 84 ? 7.209 2.341 -27.327 1.00 98.25 84 ALA A O 1
ATOM 605 N N . LEU A 1 85 ? 6.649 3.759 -28.986 1.00 97.06 85 LEU A N 1
ATOM 606 C CA . LEU A 1 85 ? 5.328 3.168 -29.229 1.00 97.06 85 LEU A CA 1
ATOM 607 C C . LEU A 1 85 ? 5.451 1.703 -29.642 1.00 97.06 85 LEU A C 1
ATOM 609 O O . LEU A 1 85 ? 4.837 0.838 -29.027 1.00 97.06 85 LEU A O 1
ATOM 613 N N . GLN A 1 86 ? 6.307 1.427 -30.627 1.00 96.31 86 GLN A N 1
ATOM 614 C CA . GLN A 1 86 ? 6.523 0.068 -31.102 1.00 96.31 86 GLN A CA 1
ATOM 615 C C . GLN A 1 86 ? 7.056 -0.843 -29.989 1.00 96.31 86 GLN A C 1
ATOM 617 O O . GLN A 1 86 ? 6.585 -1.962 -29.839 1.00 96.31 86 GLN A O 1
ATOM 622 N N . THR A 1 87 ? 8.004 -0.370 -29.176 1.00 97.75 87 THR A N 1
ATOM 623 C CA . THR A 1 87 ? 8.520 -1.155 -28.043 1.00 97.75 87 THR A CA 1
ATOM 624 C C . THR A 1 87 ? 7.425 -1.419 -27.015 1.00 97.75 87 THR A C 1
ATOM 626 O O . THR A 1 87 ? 7.373 -2.512 -26.460 1.00 97.75 87 THR A O 1
ATOM 629 N N . ALA A 1 88 ? 6.536 -0.452 -26.770 1.00 97.44 88 ALA A N 1
ATOM 630 C CA . ALA A 1 88 ? 5.422 -0.648 -25.856 1.00 97.44 88 ALA A CA 1
ATOM 631 C C . ALA A 1 88 ? 4.463 -1.747 -26.344 1.00 97.44 88 ALA A C 1
ATOM 633 O O . ALA A 1 88 ? 4.101 -2.629 -25.567 1.00 97.44 88 ALA A O 1
ATOM 634 N N . GLU A 1 89 ? 4.092 -1.713 -27.624 1.00 95.12 89 GLU A N 1
ATOM 635 C CA . GLU A 1 89 ? 3.159 -2.659 -28.246 1.00 95.12 89 GLU A CA 1
ATOM 636 C C . GLU A 1 89 ? 3.788 -4.049 -28.440 1.00 95.12 89 GLU A C 1
ATOM 638 O O . GLU A 1 89 ? 3.268 -5.042 -27.929 1.00 95.12 89 GLU A O 1
ATOM 643 N N . ASP A 1 90 ? 4.935 -4.122 -29.120 1.00 94.81 90 ASP A N 1
ATOM 644 C CA . ASP A 1 90 ? 5.589 -5.381 -29.502 1.00 94.81 90 ASP A CA 1
ATOM 645 C C . ASP A 1 90 ? 6.327 -6.043 -28.324 1.00 94.81 90 ASP A C 1
ATOM 647 O O . ASP A 1 90 ? 6.494 -7.262 -28.307 1.00 94.81 90 ASP A O 1
ATOM 651 N N . GLY A 1 91 ? 6.777 -5.254 -27.341 1.00 95.12 91 GLY A N 1
ATOM 652 C CA . GLY A 1 91 ? 7.542 -5.714 -26.176 1.00 95.12 91 GLY A CA 1
ATOM 653 C C . GLY A 1 91 ? 6.691 -6.114 -24.968 1.00 95.12 91 GLY A C 1
ATOM 654 O O . GLY A 1 91 ? 7.245 -6.480 -23.937 1.00 95.12 91 GLY A O 1
ATOM 655 N N . GLY A 1 92 ? 5.358 -6.042 -25.063 1.00 94.38 92 GLY A N 1
ATOM 656 C CA . GLY A 1 92 ? 4.429 -6.457 -24.001 1.00 94.38 92 GLY A CA 1
ATOM 657 C C . GLY A 1 92 ? 4.148 -5.407 -22.917 1.00 94.38 92 GLY A C 1
ATOM 658 O O . GLY A 1 92 ? 3.326 -5.646 -22.030 1.00 94.38 92 GLY A O 1
ATOM 659 N N . PHE A 1 93 ? 4.759 -4.222 -22.987 1.00 97.81 93 PHE A N 1
ATOM 660 C CA . PHE A 1 93 ? 4.547 -3.173 -21.985 1.00 97.81 93 PHE A CA 1
ATOM 661 C C . PHE A 1 93 ? 3.162 -2.527 -22.061 1.00 97.81 93 PHE A C 1
ATOM 663 O O . PHE A 1 93 ? 2.657 -2.092 -21.033 1.00 97.81 93 PHE A O 1
ATOM 670 N N . ALA A 1 94 ? 2.531 -2.473 -23.237 1.00 96.31 94 ALA A N 1
ATOM 671 C CA . ALA A 1 94 ? 1.178 -1.939 -23.400 1.00 96.31 94 ALA A CA 1
ATOM 672 C C . ALA A 1 94 ? 0.158 -2.716 -22.552 1.00 96.31 94 ALA A C 1
ATOM 674 O O . ALA A 1 94 ? -0.735 -2.117 -21.954 1.00 96.31 94 ALA A O 1
ATOM 675 N N . GLN A 1 95 ? 0.337 -4.037 -22.440 1.00 95.62 95 GLN A N 1
ATOM 676 C CA . GLN A 1 95 ? -0.497 -4.881 -21.589 1.00 95.62 95 GLN A CA 1
ATOM 677 C C . GLN A 1 95 ? -0.268 -4.578 -20.105 1.00 95.62 95 GLN A C 1
ATOM 679 O O . GLN A 1 95 ? -1.226 -4.293 -19.395 1.00 95.62 95 GLN A O 1
ATOM 684 N N . ILE A 1 96 ? 0.995 -4.527 -19.661 1.00 95.94 96 ILE A N 1
ATOM 685 C CA . ILE A 1 96 ? 1.339 -4.160 -18.275 1.00 95.94 96 ILE A CA 1
ATOM 686 C C . ILE A 1 96 ? 0.781 -2.772 -17.927 1.00 95.94 96 ILE A C 1
ATOM 688 O O . ILE A 1 96 ? 0.188 -2.586 -16.867 1.00 95.94 96 ILE A O 1
ATOM 692 N N . ALA A 1 97 ? 0.938 -1.801 -18.829 1.00 94.81 97 ALA A N 1
ATOM 693 C CA . ALA A 1 97 ? 0.437 -0.443 -18.662 1.00 94.81 97 ALA A CA 1
ATOM 694 C C . ALA A 1 97 ? -1.085 -0.415 -18.483 1.00 94.81 97 ALA A C 1
ATOM 696 O O . ALA A 1 97 ? -1.589 0.279 -17.599 1.00 94.81 97 ALA A O 1
ATOM 697 N N . ALA A 1 98 ? -1.815 -1.175 -19.302 1.00 93.50 98 ALA A N 1
ATOM 698 C CA . ALA A 1 98 ? -3.266 -1.265 -19.228 1.00 93.50 98 ALA A CA 1
ATOM 699 C C . ALA A 1 98 ? -3.738 -1.944 -17.933 1.00 93.50 98 ALA A C 1
ATOM 701 O O . ALA A 1 98 ? -4.594 -1.393 -17.239 1.00 93.50 98 ALA A O 1
ATOM 702 N N . ASP A 1 99 ? -3.145 -3.087 -17.579 1.00 91.44 99 ASP A N 1
ATOM 703 C CA . ASP A 1 99 ? -3.514 -3.865 -16.391 1.00 91.44 99 ASP A CA 1
ATOM 704 C C . ASP A 1 99 ? -3.265 -3.068 -15.109 1.00 91.44 99 ASP A C 1
ATOM 706 O O . ASP A 1 99 ? -4.125 -2.975 -14.228 1.00 91.44 99 ASP A O 1
ATOM 710 N N . GLU A 1 100 ? -2.109 -2.408 -15.036 1.00 91.62 100 GLU A N 1
ATOM 711 C CA . GLU A 1 100 ? -1.742 -1.617 -13.871 1.00 91.62 100 GLU A CA 1
ATOM 712 C C . GLU A 1 100 ? -2.270 -0.181 -13.892 1.00 91.62 100 GLU A C 1
ATOM 714 O O . GLU A 1 100 ? -2.155 0.529 -12.888 1.00 91.62 100 GLU A O 1
ATOM 719 N N . ARG A 1 101 ? -2.879 0.252 -15.002 1.00 90.88 101 ARG A N 1
ATOM 720 C CA . ARG A 1 101 ? -3.292 1.643 -15.258 1.00 90.88 101 ARG A CA 1
ATOM 721 C C . ARG A 1 101 ? -2.154 2.644 -15.029 1.00 90.88 101 ARG A C 1
ATOM 723 O O . ARG A 1 101 ? -2.363 3.717 -14.465 1.00 90.88 101 ARG A O 1
ATOM 730 N N . SER A 1 102 ? -0.948 2.280 -15.455 1.00 90.44 102 SER A N 1
ATOM 731 C CA . SER A 1 102 ? 0.283 3.037 -15.215 1.00 90.44 102 SER A CA 1
ATOM 732 C C . SER A 1 102 ? 1.015 3.347 -16.519 1.00 90.44 102 SER A C 1
ATOM 734 O O . SER A 1 102 ? 0.961 2.528 -17.438 1.00 90.44 102 SER A O 1
ATOM 736 N N . PRO A 1 103 ? 1.697 4.499 -16.657 1.00 93.19 103 PRO A N 1
ATOM 737 C CA . PRO A 1 103 ? 2.506 4.750 -17.837 1.00 93.19 103 PRO A CA 1
ATOM 738 C C . PRO A 1 103 ? 3.849 4.015 -17.805 1.00 93.19 103 PRO A C 1
ATOM 740 O O . PRO A 1 103 ? 4.361 3.630 -16.754 1.00 93.19 103 PRO A O 1
ATOM 743 N N . ILE A 1 104 ? 4.450 3.898 -18.988 1.00 97.06 104 ILE A N 1
ATOM 744 C CA . ILE A 1 104 ? 5.781 3.318 -19.198 1.00 97.06 104 ILE A CA 1
ATOM 745 C C . ILE A 1 104 ? 6.711 4.424 -19.684 1.00 97.06 104 ILE A C 1
ATOM 747 O O . ILE A 1 104 ? 6.449 5.027 -20.728 1.00 97.06 104 ILE A O 1
ATOM 751 N N . LEU A 1 105 ? 7.782 4.712 -18.944 1.00 97.50 105 LEU A N 1
ATOM 752 C CA . LEU A 1 105 ? 8.755 5.740 -19.320 1.00 97.50 105 LEU A CA 1
ATOM 753 C C . LEU A 1 105 ? 9.937 5.126 -20.058 1.00 97.50 105 LEU A C 1
ATOM 755 O O . LEU A 1 105 ? 10.752 4.432 -19.465 1.00 97.50 105 LEU A O 1
ATOM 759 N N . PHE A 1 106 ? 10.082 5.467 -21.329 1.00 98.56 106 PHE A N 1
ATOM 760 C CA . PHE A 1 106 ? 11.249 5.158 -22.143 1.00 98.56 106 PHE A CA 1
ATOM 761 C C . PHE A 1 106 ? 12.248 6.310 -22.049 1.00 98.56 106 PHE A C 1
ATOM 763 O O . PHE A 1 106 ? 11.945 7.439 -22.452 1.00 98.56 106 PHE A O 1
ATOM 770 N N . VAL A 1 107 ? 13.431 6.037 -21.503 1.00 98.12 107 VAL A N 1
ATOM 771 C CA . VAL A 1 107 ? 14.459 7.053 -21.247 1.00 98.12 107 VAL A CA 1
ATOM 772 C C . VAL A 1 107 ? 15.595 6.922 -22.256 1.00 98.12 107 VAL A C 1
ATOM 774 O O . VAL A 1 107 ? 15.975 5.814 -22.629 1.00 98.12 107 VAL A O 1
ATOM 777 N N . ASN A 1 108 ? 16.152 8.057 -22.687 1.00 98.50 108 ASN A N 1
ATOM 778 C CA . ASN A 1 108 ? 17.342 8.091 -23.535 1.00 98.50 108 ASN A CA 1
ATOM 779 C C . ASN A 1 108 ? 18.600 8.460 -22.740 1.00 98.50 108 ASN A C 1
ATOM 781 O O . ASN A 1 108 ? 18.495 9.199 -21.757 1.00 98.50 108 ASN A O 1
ATOM 785 N N . PRO A 1 109 ? 19.796 8.070 -23.218 1.00 98.38 109 PRO A N 1
ATOM 786 C CA . PRO A 1 109 ? 21.046 8.612 -22.699 1.00 98.38 109 PRO A CA 1
ATOM 787 C C . PRO A 1 109 ? 21.092 10.137 -22.853 1.00 98.38 109 PRO A C 1
ATOM 789 O O . PRO A 1 109 ? 20.721 10.663 -23.906 1.00 98.38 109 PRO A O 1
ATOM 792 N N . ALA A 1 110 ? 21.603 10.851 -21.853 1.00 97.31 110 ALA A N 1
ATOM 793 C CA . ALA A 1 110 ? 21.675 12.312 -21.807 1.00 97.31 110 ALA A CA 1
ATOM 794 C C . ALA A 1 110 ? 22.494 12.910 -22.958 1.00 97.31 110 ALA A C 1
ATOM 796 O O . ALA A 1 110 ? 22.173 13.971 -23.491 1.00 97.31 110 ALA A O 1
ATOM 797 N N . ASN A 1 111 ? 23.537 12.206 -23.407 1.00 96.00 111 ASN A N 1
ATOM 798 C CA . ASN A 1 111 ? 24.308 12.612 -24.588 1.00 96.00 111 ASN A CA 1
ATOM 799 C C . ASN A 1 111 ? 23.612 12.281 -25.928 1.00 96.00 111 ASN A C 1
ATOM 801 O O . ASN A 1 111 ? 24.143 12.610 -26.991 1.00 96.00 111 ASN A O 1
ATOM 805 N N . GLY A 1 112 ? 22.449 11.625 -25.887 1.00 95.06 112 GLY A N 1
ATOM 806 C CA . GLY A 1 112 ? 21.634 11.248 -27.039 1.00 95.06 112 GLY A CA 1
ATOM 807 C C . GLY A 1 112 ? 22.130 10.034 -27.825 1.00 95.06 112 GLY A C 1
ATOM 808 O O . GLY A 1 112 ? 21.638 9.809 -28.929 1.00 95.06 112 GLY A O 1
ATOM 809 N N . SER A 1 113 ? 23.111 9.278 -27.318 1.00 95.12 113 SER A N 1
ATOM 810 C CA . SER A 1 113 ? 23.711 8.160 -28.059 1.00 95.12 113 SER A CA 1
ATOM 811 C C . SER A 1 113 ? 24.062 6.928 -27.224 1.00 95.12 113 SER A C 1
ATOM 813 O O . SER A 1 113 ? 23.623 5.842 -27.581 1.00 95.12 113 SER A O 1
ATOM 815 N N . THR A 1 114 ? 24.828 7.064 -26.141 1.00 96.56 114 THR A N 1
ATOM 816 C CA . THR A 1 114 ? 25.331 5.928 -25.347 1.00 96.56 114 THR A CA 1
ATOM 817 C C . THR A 1 114 ? 25.161 6.189 -23.863 1.00 96.56 114 THR A C 1
ATOM 819 O O . THR A 1 114 ? 25.419 7.312 -23.428 1.00 96.56 114 THR A O 1
ATOM 822 N N . TRP A 1 115 ? 24.810 5.157 -23.100 1.00 97.44 115 TRP A N 1
ATOM 823 C CA . TRP A 1 115 ? 24.750 5.213 -21.641 1.00 97.44 115 TRP A CA 1
ATOM 824 C C . TRP A 1 115 ? 26.127 5.500 -21.026 1.00 97.44 115 TRP A C 1
ATOM 826 O O . TRP A 1 115 ? 27.155 5.029 -21.517 1.00 97.44 115 TRP A O 1
ATOM 836 N N . THR A 1 116 ? 26.142 6.323 -19.985 1.00 95.81 116 THR A N 1
ATOM 837 C CA . THR A 1 116 ? 27.325 6.800 -19.260 1.00 95.81 116 THR A CA 1
ATOM 838 C C . THR A 1 116 ? 26.988 7.016 -17.785 1.00 95.81 116 THR A C 1
ATOM 840 O O . THR A 1 116 ? 25.815 7.101 -17.439 1.00 95.81 116 THR A O 1
ATOM 843 N N . ASP A 1 117 ? 27.993 7.207 -16.929 1.00 95.06 117 ASP A N 1
ATOM 844 C CA . ASP A 1 117 ? 27.808 7.447 -15.487 1.00 95.06 117 ASP A CA 1
ATOM 845 C C . ASP A 1 117 ? 26.798 8.564 -15.171 1.00 95.06 117 ASP A C 1
ATOM 847 O O . ASP A 1 117 ? 26.040 8.468 -14.214 1.00 95.06 117 ASP A O 1
ATOM 851 N N . VAL A 1 118 ? 26.732 9.624 -15.991 1.00 95.38 118 VAL A N 1
ATOM 852 C CA . VAL A 1 118 ? 25.787 10.735 -15.756 1.00 95.38 118 VAL A CA 1
ATOM 853 C C . VAL A 1 118 ? 24.324 10.282 -15.843 1.00 95.38 118 VAL A C 1
ATOM 855 O O . VAL A 1 118 ? 23.442 10.928 -15.280 1.00 95.38 118 VAL A O 1
ATOM 858 N N . ASP A 1 119 ? 24.066 9.175 -16.542 1.00 97.50 119 ASP A N 1
ATOM 859 C CA . ASP A 1 119 ? 22.732 8.651 -16.791 1.00 97.50 119 ASP A CA 1
ATOM 860 C C . ASP A 1 119 ? 22.137 7.929 -15.579 1.00 97.50 119 ASP A C 1
ATOM 862 O O . ASP A 1 119 ? 20.925 7.729 -15.554 1.00 97.50 119 ASP A O 1
ATOM 866 N N . GLU A 1 120 ? 22.903 7.619 -14.525 1.00 95.38 120 GLU A N 1
ATOM 867 C CA . GLU A 1 120 ? 22.353 7.068 -13.268 1.00 95.38 120 GLU A CA 1
ATOM 868 C C . GLU A 1 120 ? 21.276 7.989 -12.662 1.00 95.38 120 GLU A C 1
ATOM 870 O O . GLU A 1 120 ? 20.270 7.533 -12.111 1.00 95.38 120 GLU A O 1
ATOM 875 N N . ARG A 1 121 ? 21.408 9.306 -12.882 1.00 94.56 121 ARG A N 1
ATOM 876 C CA . ARG A 1 121 ? 20.433 10.326 -12.468 1.00 94.56 121 ARG A CA 1
ATOM 877 C C . ARG A 1 121 ? 19.056 10.148 -13.100 1.00 94.56 121 ARG A C 1
ATOM 879 O O . ARG A 1 121 ? 18.056 10.567 -12.512 1.00 94.56 121 ARG A O 1
ATOM 886 N N . SER A 1 122 ? 18.972 9.483 -14.253 1.00 95.50 122 SER A N 1
ATOM 887 C CA . SER A 1 122 ? 17.713 9.191 -14.945 1.00 95.50 122 SER A CA 1
ATOM 888 C C . SER A 1 122 ? 16.660 8.554 -14.041 1.00 95.50 122 SER A C 1
ATOM 890 O O . SER A 1 122 ? 15.488 8.921 -14.134 1.00 95.50 122 SER A O 1
ATOM 892 N N . LEU A 1 123 ? 17.060 7.639 -13.155 1.00 93.62 123 LEU A N 1
ATOM 893 C CA . LEU A 1 123 ? 16.149 6.872 -12.313 1.00 93.62 123 LEU A CA 1
ATOM 894 C C . LEU A 1 123 ? 15.448 7.784 -11.292 1.00 93.62 123 LEU A C 1
ATOM 896 O O . LEU A 1 123 ? 14.222 7.779 -11.164 1.00 93.62 123 LEU A O 1
ATOM 900 N N . VAL A 1 124 ? 16.219 8.642 -10.622 1.00 90.50 124 VAL A N 1
ATOM 901 C CA . VAL A 1 124 ? 15.711 9.602 -9.631 1.00 90.50 124 VAL A CA 1
ATOM 902 C C . VAL A 1 124 ? 14.853 10.685 -10.289 1.00 90.50 124 VAL A C 1
ATOM 904 O O . VAL A 1 124 ? 13.778 11.023 -9.787 1.00 90.50 124 VAL A O 1
ATOM 907 N N . VAL A 1 125 ? 15.287 11.230 -11.429 1.00 90.94 125 VAL A N 1
ATOM 908 C CA . VAL A 1 125 ? 14.523 12.272 -12.138 1.00 90.94 125 VAL A CA 1
ATOM 909 C C . VAL A 1 125 ? 13.226 11.709 -12.721 1.00 90.94 125 VAL A C 1
ATOM 911 O O . VAL A 1 125 ? 12.214 12.415 -12.721 1.00 90.94 125 VAL A O 1
ATOM 914 N N . SER A 1 126 ? 13.225 10.438 -13.142 1.00 91.88 126 SER A N 1
ATOM 915 C CA . SER A 1 126 ? 12.017 9.717 -13.564 1.00 91.88 126 SER A CA 1
ATOM 916 C C . SER A 1 126 ? 11.039 9.548 -12.407 1.00 91.88 126 SER A C 1
ATOM 918 O O . SER A 1 126 ? 9.868 9.874 -12.575 1.00 91.88 126 SER A O 1
ATOM 920 N N . LYS A 1 127 ? 11.509 9.161 -11.209 1.00 87.19 127 LYS A N 1
ATOM 921 C CA . LYS A 1 127 ? 10.679 9.064 -9.988 1.00 87.19 127 LYS A CA 1
ATOM 922 C C . LYS A 1 127 ? 9.866 10.332 -9.729 1.00 87.19 127 LYS A C 1
ATOM 924 O O . LYS A 1 127 ? 8.684 10.261 -9.415 1.00 87.19 127 LYS A O 1
ATOM 929 N N . ARG A 1 128 ? 10.480 11.501 -9.919 1.00 85.75 128 ARG A N 1
ATOM 930 C CA . ARG A 1 128 ? 9.847 12.816 -9.696 1.00 85.75 128 ARG A CA 1
ATOM 931 C C . ARG A 1 128 ? 8.774 13.177 -10.729 1.00 85.75 128 ARG A C 1
ATOM 933 O O . ARG A 1 128 ? 8.046 14.142 -10.518 1.00 85.75 128 ARG A O 1
ATOM 940 N N . GLN A 1 129 ? 8.671 12.432 -11.831 1.00 87.69 129 GLN A N 1
ATOM 941 C CA . GLN A 1 129 ? 7.588 12.601 -12.805 1.00 87.69 129 GLN A CA 1
ATOM 942 C C . GLN A 1 129 ? 6.300 11.903 -12.377 1.00 87.69 129 GLN A C 1
ATOM 944 O O . GLN A 1 129 ? 5.273 12.116 -13.014 1.00 87.69 129 GLN A O 1
ATOM 949 N N . PHE A 1 130 ? 6.341 11.094 -11.321 1.00 88.31 130 PHE A N 1
ATOM 950 C CA . PHE A 1 130 ? 5.182 10.381 -10.813 1.00 88.31 130 PHE A CA 1
ATOM 951 C C . PHE A 1 130 ? 4.650 11.027 -9.541 1.00 88.31 130 PHE A C 1
ATOM 953 O O . PHE A 1 130 ? 5.405 11.625 -8.771 1.00 88.31 130 PHE A O 1
ATOM 960 N N . SER A 1 131 ? 3.346 10.901 -9.321 1.00 86.50 131 SER A N 1
ATOM 961 C CA . SER A 1 131 ? 2.710 11.243 -8.057 1.00 86.50 131 SER A CA 1
ATOM 962 C C . SER A 1 131 ? 1.917 10.051 -7.528 1.00 86.50 131 SER A C 1
ATOM 964 O O . SER A 1 131 ? 1.155 9.392 -8.238 1.00 86.50 131 SER A O 1
ATOM 966 N N . ASP A 1 132 ? 2.132 9.793 -6.243 1.00 85.12 132 ASP A N 1
ATOM 967 C CA . ASP A 1 132 ? 1.527 8.724 -5.453 1.00 85.12 132 ASP A CA 1
ATOM 968 C C . ASP A 1 132 ? 0.269 9.283 -4.763 1.00 85.12 132 ASP A C 1
ATOM 970 O O . ASP A 1 132 ? 0.160 9.320 -3.537 1.00 85.12 132 ASP A O 1
ATOM 974 N N . SER A 1 133 ? -0.634 9.872 -5.557 1.00 86.56 133 SER A N 1
ATOM 975 C CA . SER A 1 133 ? -1.813 10.575 -5.045 1.00 86.56 133 SER A CA 1
ATOM 976 C C . SER A 1 133 ? -3.014 10.429 -5.968 1.00 86.56 133 SER A C 1
ATOM 978 O O . SER A 1 133 ? -2.962 10.816 -7.133 1.00 86.56 133 SER A O 1
ATOM 980 N N . THR A 1 134 ? -4.132 9.957 -5.426 1.00 86.19 134 THR A N 1
ATOM 981 C CA . THR A 1 134 ? -5.435 9.893 -6.114 1.00 86.19 134 THR A CA 1
ATOM 982 C C . THR A 1 134 ? -6.171 11.237 -6.143 1.00 86.19 134 THR A C 1
ATOM 984 O O . THR A 1 134 ? -7.216 11.362 -6.771 1.00 86.19 134 THR A O 1
ATOM 987 N N . ASN A 1 135 ? -5.630 12.280 -5.499 1.00 83.19 135 ASN A N 1
ATOM 988 C CA . ASN A 1 135 ? -6.245 13.615 -5.482 1.00 83.19 135 ASN A CA 1
ATOM 989 C C . ASN A 1 135 ? -5.948 14.451 -6.740 1.00 83.19 135 ASN A C 1
ATOM 991 O O . ASN A 1 135 ? -6.418 15.588 -6.837 1.00 83.19 135 ASN A O 1
ATOM 995 N N . LEU A 1 136 ? -5.111 13.952 -7.651 1.00 79.69 136 LEU A N 1
ATOM 996 C CA . LEU A 1 136 ? -4.715 14.668 -8.860 1.00 79.69 136 LEU A CA 1
ATOM 997 C C . LEU A 1 136 ? -5.527 14.190 -10.065 1.00 79.69 136 LEU A C 1
ATOM 999 O O . LEU A 1 136 ? -5.846 13.013 -10.196 1.00 79.69 136 LEU A O 1
ATOM 1003 N N . ASP A 1 137 ? -5.826 15.122 -10.968 1.00 77.94 137 ASP A N 1
ATOM 1004 C CA . ASP A 1 137 ? -6.403 14.803 -12.271 1.00 77.94 137 ASP A CA 1
ATOM 1005 C C . ASP A 1 137 ? -5.275 14.524 -13.272 1.00 77.94 137 ASP A C 1
ATOM 1007 O O . ASP A 1 137 ? -4.589 15.439 -13.741 1.00 77.94 137 ASP A O 1
ATOM 1011 N N . TYR A 1 138 ? -5.087 13.246 -13.593 1.00 78.88 138 TYR A N 1
ATOM 1012 C CA . TYR A 1 138 ? -4.107 12.791 -14.579 1.00 78.88 138 TYR A CA 1
ATOM 1013 C C . TYR A 1 138 ? -4.670 12.758 -16.009 1.00 78.88 138 TYR A C 1
ATOM 1015 O O . TYR A 1 138 ? -3.922 12.533 -16.959 1.00 78.88 138 TYR A O 1
ATOM 1023 N N . THR A 1 139 ? -5.971 13.011 -16.193 1.00 66.25 139 THR A N 1
ATOM 1024 C CA . THR A 1 139 ? -6.658 12.893 -17.491 1.00 66.25 139 THR A CA 1
ATOM 1025 C C . THR A 1 139 ? -6.516 14.144 -18.357 1.00 66.25 139 THR A C 1
ATOM 1027 O O . THR A 1 139 ? -6.541 14.057 -19.585 1.00 66.25 139 THR A O 1
ATOM 1030 N N . THR A 1 140 ? -6.322 15.320 -17.749 1.00 54.34 140 THR A N 1
ATOM 1031 C CA . THR A 1 140 ? -6.240 16.589 -18.493 1.00 54.34 140 THR A CA 1
ATOM 1032 C C . THR A 1 140 ? -4.851 16.916 -19.043 1.00 54.34 140 THR A C 1
ATOM 1034 O O . THR A 1 140 ? -4.717 17.895 -19.776 1.00 54.34 140 THR A O 1
ATOM 1037 N N . GLY A 1 141 ? -3.831 16.111 -18.722 1.00 52.28 141 GLY A N 1
ATOM 1038 C CA . GLY A 1 141 ? -2.433 16.389 -19.045 1.00 52.28 141 GLY A CA 1
ATOM 1039 C C . GLY A 1 141 ? -1.883 17.588 -18.259 1.00 52.28 141 GLY A C 1
ATOM 1040 O O . GLY A 1 141 ? -2.377 18.704 -18.366 1.00 52.28 141 GLY A O 1
ATOM 1041 N N . THR A 1 142 ? -0.801 17.361 -17.508 1.00 48.91 142 THR A N 1
ATOM 1042 C CA . THR A 1 142 ? -0.150 18.316 -16.583 1.00 48.91 142 THR A CA 1
ATOM 1043 C C . THR A 1 142 ? -1.066 18.813 -15.451 1.00 48.91 142 THR A C 1
ATOM 1045 O O . THR A 1 142 ? -1.818 19.774 -15.639 1.00 48.91 142 THR A O 1
ATOM 1048 N N . PRO A 1 143 ? -0.972 18.239 -14.239 1.00 43.94 143 PRO A N 1
ATOM 1049 C CA . PRO A 1 143 ? -1.653 18.787 -13.071 1.00 43.94 143 PRO A CA 1
ATOM 1050 C C . PRO A 1 143 ? -1.197 20.233 -12.816 1.00 43.94 143 PRO A C 1
ATOM 1052 O O . PRO A 1 143 ? -0.015 20.512 -12.604 1.00 43.94 143 PRO A O 1
ATOM 1055 N N . ALA A 1 144 ? -2.125 21.187 -12.866 1.00 36.25 144 ALA A N 1
ATOM 1056 C CA . ALA A 1 144 ? -1.834 22.583 -12.565 1.00 36.25 144 ALA A CA 1
ATOM 1057 C C . ALA A 1 144 ? -1.945 22.851 -11.054 1.00 36.25 144 ALA A C 1
ATOM 1059 O O . ALA A 1 144 ? -3.021 22.720 -10.477 1.00 36.25 144 ALA A O 1
ATOM 1060 N N . GLY A 1 145 ? -0.874 23.367 -10.440 1.00 40.97 145 GLY A N 1
ATOM 1061 C CA . GLY A 1 145 ? -0.993 24.244 -9.266 1.00 40.97 145 GLY A CA 1
ATOM 1062 C C . GLY A 1 145 ? -0.930 23.621 -7.866 1.00 40.97 145 GLY A C 1
ATOM 1063 O O . GLY A 1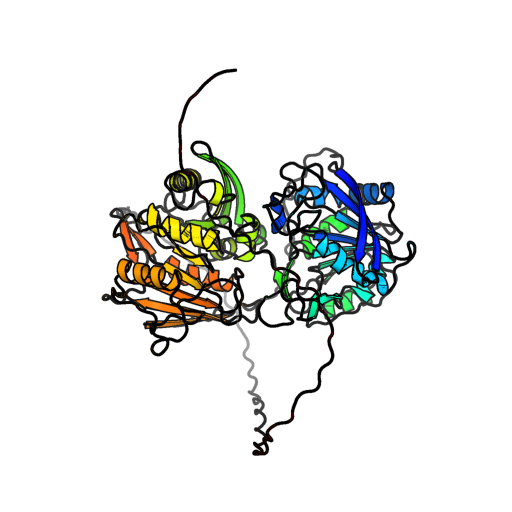 145 ? -1.331 24.293 -6.916 1.00 40.97 145 GLY A O 1
ATOM 1064 N N . THR A 1 146 ? -0.391 22.416 -7.695 1.00 40.09 146 THR A N 1
ATOM 1065 C CA . THR A 1 146 ? -0.068 21.841 -6.373 1.00 40.09 146 THR A CA 1
ATOM 1066 C C . THR A 1 146 ? 1.446 21.731 -6.175 1.00 40.09 146 THR A C 1
ATOM 1068 O O . THR A 1 146 ? 2.199 21.786 -7.135 1.00 40.09 146 THR A O 1
ATOM 1071 N N . SER A 1 147 ? 1.928 21.634 -4.931 1.00 45.50 147 SER A N 1
ATOM 1072 C CA . SER A 1 147 ? 3.356 21.396 -4.629 1.00 45.50 147 SER A CA 1
ATOM 1073 C C . SER A 1 147 ? 3.805 19.951 -4.894 1.00 45.50 147 SER A C 1
ATOM 1075 O O . SER A 1 147 ? 4.984 19.648 -4.762 1.00 45.50 147 SER A O 1
ATOM 1077 N N . ASP A 1 148 ? 2.852 19.084 -5.236 1.00 49.53 148 ASP A N 1
ATOM 1078 C CA . ASP A 1 148 ? 3.023 17.706 -5.683 1.00 49.53 148 ASP A CA 1
ATOM 1079 C C . ASP A 1 148 ? 2.632 17.693 -7.171 1.00 49.53 148 ASP A C 1
ATOM 1081 O O . ASP A 1 148 ? 1.487 18.014 -7.500 1.00 49.53 148 ASP A O 1
ATOM 1085 N N . THR A 1 149 ? 3.606 17.513 -8.068 1.00 55.97 149 THR A N 1
ATOM 1086 C CA . THR A 1 149 ? 3.500 17.900 -9.494 1.00 55.97 149 THR A CA 1
ATOM 1087 C C . THR A 1 149 ? 3.848 16.774 -10.465 1.00 55.97 149 THR A C 1
ATOM 1089 O O . THR A 1 149 ? 4.204 17.054 -11.611 1.00 55.97 149 THR A O 1
ATOM 1092 N N . GLY A 1 150 ? 3.804 15.514 -10.021 1.00 68.62 150 GLY A N 1
ATOM 1093 C CA . GLY A 1 150 ? 4.054 14.376 -10.905 1.00 68.62 150 GLY A CA 1
ATOM 1094 C C . GLY A 1 150 ? 3.101 14.406 -12.103 1.00 68.62 150 GLY A C 1
ATOM 1095 O O . GLY A 1 150 ? 1.890 14.517 -11.934 1.00 68.62 150 GLY A O 1
ATOM 1096 N N . LEU A 1 151 ? 3.651 14.345 -13.315 1.00 78.44 151 LEU A N 1
ATOM 1097 C CA . LEU A 1 151 ? 2.891 14.304 -14.566 1.00 78.44 151 LEU A CA 1
ATOM 1098 C C . LEU A 1 151 ? 2.062 13.021 -14.703 1.00 78.44 151 LEU A C 1
ATOM 1100 O O . LEU A 1 151 ? 1.070 13.011 -15.431 1.00 78.44 151 LEU A O 1
ATOM 1104 N N . PHE A 1 152 ? 2.481 11.960 -14.016 1.00 88.19 152 PHE A N 1
ATOM 1105 C CA . PHE A 1 152 ? 1.997 10.601 -14.190 1.00 88.19 152 PHE A CA 1
ATOM 1106 C C . PHE A 1 152 ? 1.559 9.973 -12.857 1.00 88.19 152 PHE A C 1
ATOM 1108 O O . PHE A 1 152 ? 2.160 10.266 -11.823 1.00 88.19 152 PHE A O 1
ATOM 1115 N N . PRO A 1 153 ? 0.538 9.103 -12.848 1.00 89.88 153 PRO A N 1
ATOM 1116 C CA . PRO A 1 153 ? 0.164 8.357 -11.655 1.00 89.88 153 PRO A CA 1
ATOM 1117 C C . PRO A 1 153 ? 1.131 7.197 -11.414 1.00 89.88 153 PRO A C 1
ATOM 1119 O O . PRO A 1 153 ? 1.509 6.501 -12.356 1.00 89.88 153 PRO A O 1
ATOM 1122 N N . GLY A 1 154 ? 1.509 6.962 -10.159 1.00 89.75 154 GLY A N 1
ATOM 1123 C CA . GLY A 1 154 ? 2.247 5.762 -9.771 1.00 89.75 154 GLY A CA 1
ATOM 1124 C C . GLY A 1 154 ? 2.871 5.864 -8.386 1.00 89.75 154 GLY A C 1
ATOM 1125 O O . GLY A 1 154 ? 3.308 6.931 -7.948 1.00 89.75 154 GLY A O 1
ATOM 1126 N N . SER A 1 155 ? 2.947 4.724 -7.709 1.00 87.00 155 SER A N 1
ATOM 1127 C CA . SER A 1 155 ? 3.552 4.617 -6.400 1.00 87.00 155 SER A CA 1
ATOM 1128 C C . SER A 1 155 ? 5.057 4.544 -6.516 1.00 87.00 155 SER A C 1
ATOM 1130 O O . SER A 1 155 ? 5.651 3.646 -7.119 1.00 87.00 155 SER A O 1
ATOM 1132 N N . ARG A 1 156 ? 5.693 5.461 -5.803 1.00 80.31 156 ARG A N 1
ATOM 1133 C CA . ARG A 1 156 ? 7.142 5.489 -5.643 1.00 80.31 156 ARG A CA 1
ATOM 1134 C C . ARG A 1 156 ? 7.703 4.249 -4.941 1.00 80.31 156 ARG A C 1
ATOM 1136 O O . ARG A 1 156 ? 8.909 4.027 -5.008 1.00 80.31 156 ARG A O 1
ATOM 1143 N N . PHE A 1 157 ? 6.856 3.482 -4.250 1.00 84.88 157 PHE A N 1
ATOM 1144 C CA . PHE A 1 157 ? 7.255 2.254 -3.573 1.00 84.88 157 PHE A CA 1
ATOM 1145 C C . PHE A 1 157 ? 7.341 1.064 -4.532 1.00 84.88 157 PHE A C 1
ATOM 1147 O O . PHE A 1 157 ? 7.995 0.079 -4.217 1.00 84.88 157 PHE A O 1
ATOM 1154 N N . ARG A 1 158 ? 6.722 1.134 -5.713 1.00 91.75 158 ARG A N 1
ATOM 1155 C CA . ARG A 1 158 ? 6.769 0.080 -6.734 1.00 91.75 158 ARG A CA 1
ATOM 1156 C C . ARG A 1 158 ? 7.532 0.597 -7.950 1.00 91.75 158 ARG A C 1
ATOM 1158 O O . ARG A 1 158 ? 6.928 0.976 -8.943 1.00 91.75 158 ARG A O 1
ATOM 1165 N N . THR A 1 159 ? 8.859 0.677 -7.847 1.00 93.00 159 THR A N 1
ATOM 1166 C CA . THR A 1 159 ? 9.716 1.179 -8.935 1.00 93.00 159 THR A CA 1
ATOM 1167 C C . THR A 1 159 ? 10.384 0.036 -9.671 1.00 93.00 159 THR A C 1
ATOM 1169 O O . THR A 1 159 ? 11.254 -0.641 -9.126 1.00 93.00 159 THR A O 1
ATOM 1172 N N . TYR A 1 160 ? 10.010 -0.146 -10.925 1.00 97.50 160 TYR A N 1
ATOM 1173 C CA . TYR A 1 160 ? 10.429 -1.265 -11.749 1.00 97.50 160 TYR A CA 1
ATOM 1174 C C . TYR A 1 160 ? 11.247 -0.774 -12.936 1.00 97.50 160 TYR A C 1
ATOM 1176 O O . TYR A 1 160 ? 10.857 0.161 -13.636 1.00 97.50 160 TYR A O 1
ATOM 1184 N N . VAL A 1 161 ? 12.392 -1.414 -13.152 1.00 98.50 161 VAL A N 1
ATOM 1185 C CA . VAL A 1 161 ? 13.288 -1.103 -14.265 1.00 98.50 161 VAL A CA 1
ATOM 1186 C C . VAL A 1 161 ? 13.282 -2.262 -15.245 1.00 98.50 161 VAL A C 1
ATOM 1188 O O . VAL A 1 161 ? 13.444 -3.411 -14.846 1.00 98.50 161 VAL A O 1
ATOM 1191 N N . PHE A 1 162 ? 13.144 -1.950 -16.526 1.00 98.75 162 PHE A N 1
ATOM 1192 C CA . PHE A 1 162 ? 13.389 -2.876 -17.623 1.00 98.75 162 PHE A CA 1
ATOM 1193 C C . PHE A 1 162 ? 14.533 -2.345 -18.467 1.00 98.75 162 PHE A C 1
ATOM 1195 O O . PHE A 1 162 ? 14.570 -1.158 -18.790 1.00 98.75 162 PHE A O 1
ATOM 1202 N N . ALA A 1 163 ? 15.465 -3.208 -18.841 1.00 98.62 163 ALA A N 1
ATOM 1203 C CA . ALA A 1 163 ? 16.599 -2.794 -19.643 1.00 98.62 163 ALA A CA 1
ATOM 1204 C C . ALA A 1 163 ? 16.998 -3.859 -20.669 1.00 98.62 163 ALA A C 1
ATOM 1206 O O . ALA A 1 1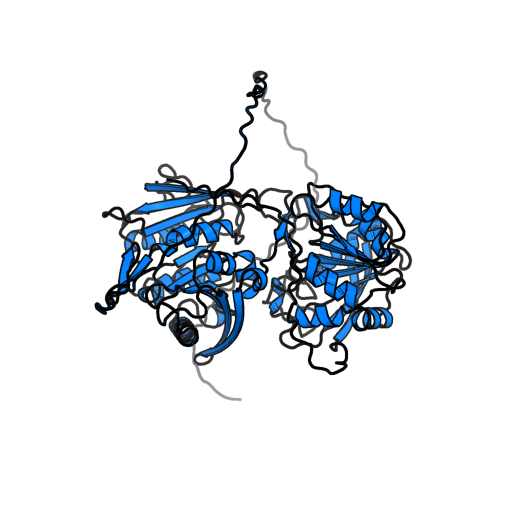63 ? 16.935 -5.050 -20.375 1.00 98.62 163 ALA A O 1
ATOM 1207 N N . ASP A 1 164 ? 17.412 -3.436 -21.862 1.00 98.38 164 ASP A N 1
ATOM 1208 C CA . ASP A 1 164 ? 17.846 -4.328 -22.945 1.00 98.38 164 ASP A CA 1
ATOM 1209 C C . ASP A 1 164 ? 19.208 -3.904 -23.513 1.00 98.38 164 ASP A C 1
ATOM 1211 O O . ASP A 1 164 ? 19.529 -2.713 -23.552 1.00 98.38 164 ASP A O 1
ATOM 1215 N N . GLY A 1 165 ? 20.021 -4.878 -23.932 1.00 97.38 165 GLY A N 1
ATOM 1216 C CA . GLY A 1 165 ? 21.301 -4.648 -24.609 1.00 97.38 165 GLY A CA 1
ATOM 1217 C C . GLY A 1 165 ? 22.255 -3.759 -23.804 1.00 97.38 165 GLY A C 1
ATOM 1218 O O . GLY A 1 165 ? 22.530 -4.013 -22.631 1.00 97.38 165 GLY A O 1
ATOM 1219 N N . THR A 1 166 ? 22.747 -2.680 -24.411 1.00 97.31 166 THR A N 1
ATOM 1220 C CA . THR A 1 166 ? 23.606 -1.693 -23.736 1.00 97.31 166 THR A CA 1
ATOM 1221 C C . THR A 1 166 ? 22.901 -0.946 -22.598 1.00 97.31 166 THR A C 1
ATOM 1223 O O . THR A 1 166 ? 23.571 -0.491 -21.671 1.00 97.31 166 THR A O 1
ATOM 1226 N N . GLY A 1 167 ? 21.567 -0.848 -22.608 1.00 97.94 167 GLY A N 1
ATOM 1227 C CA . GLY A 1 167 ? 20.790 -0.358 -21.467 1.00 97.94 167 GLY A CA 1
ATOM 1228 C C . GLY A 1 167 ? 20.811 -1.335 -20.292 1.00 97.94 167 GLY A C 1
ATOM 1229 O O . GLY A 1 167 ? 20.889 -0.910 -19.140 1.00 97.94 167 GLY A O 1
ATOM 1230 N N . ALA A 1 168 ? 20.796 -2.645 -20.565 1.00 98.00 168 ALA A N 1
ATOM 1231 C CA . ALA A 1 168 ? 20.941 -3.675 -19.536 1.00 98.00 168 ALA A CA 1
ATOM 1232 C C . ALA A 1 168 ? 22.343 -3.674 -18.916 1.00 98.00 168 ALA A C 1
ATOM 1234 O O . ALA A 1 168 ? 22.476 -3.830 -17.703 1.00 98.00 168 ALA A O 1
ATOM 1235 N N . ASP A 1 169 ? 23.375 -3.444 -19.728 1.00 97.19 169 ASP A N 1
ATOM 1236 C CA . ASP A 1 169 ? 24.748 -3.276 -19.244 1.00 97.19 169 ASP A CA 1
ATOM 1237 C C . ASP A 1 169 ? 24.857 -2.079 -18.290 1.00 97.19 169 ASP A C 1
ATOM 1239 O O . ASP A 1 169 ? 25.389 -2.212 -17.189 1.00 97.19 169 ASP A O 1
ATOM 1243 N N . PHE A 1 170 ? 24.257 -0.944 -18.660 1.00 97.50 170 PHE A N 1
ATOM 1244 C CA . PHE A 1 170 ? 24.147 0.226 -17.789 1.00 97.50 170 PHE A CA 1
ATOM 1245 C C . PHE A 1 170 ? 23.391 -0.079 -16.485 1.00 97.50 170 PHE A C 1
ATOM 1247 O O . PHE A 1 170 ? 23.848 0.290 -15.403 1.00 97.50 170 PHE A O 1
ATOM 1254 N N . ALA A 1 171 ? 22.257 -0.783 -16.556 1.00 96.94 171 ALA A N 1
ATOM 1255 C CA . ALA A 1 171 ? 21.480 -1.128 -15.369 1.00 96.94 171 ALA A CA 1
ATOM 1256 C C . ALA A 1 171 ? 22.275 -2.008 -14.388 1.00 96.94 171 ALA A C 1
ATOM 1258 O O . ALA A 1 171 ? 22.239 -1.763 -13.181 1.00 96.94 171 ALA A O 1
ATOM 1259 N N . HIS A 1 172 ? 23.020 -2.994 -14.897 1.00 95.69 172 HIS A N 1
ATOM 1260 C CA . HIS A 1 172 ? 23.888 -3.843 -14.081 1.00 95.69 172 HIS A CA 1
ATOM 1261 C C . HIS A 1 172 ? 25.045 -3.072 -13.433 1.00 95.69 172 HIS A C 1
ATOM 1263 O O . HIS A 1 172 ? 25.411 -3.382 -12.301 1.00 95.69 172 HIS A O 1
ATOM 1269 N N . GLU A 1 173 ? 25.625 -2.096 -14.133 1.00 94.81 173 GLU A N 1
ATOM 1270 C CA . GLU A 1 173 ? 26.765 -1.323 -13.631 1.00 94.81 173 GLU A CA 1
ATOM 1271 C C . GLU A 1 173 ? 26.355 -0.240 -12.620 1.00 94.81 173 GLU A C 1
ATOM 1273 O O . GLU A 1 173 ? 27.104 0.017 -11.679 1.00 94.81 173 GLU A O 1
ATOM 1278 N N . HIS A 1 174 ? 25.164 0.354 -12.760 1.00 94.19 174 HIS A N 1
ATOM 1279 C CA . HIS A 1 174 ? 24.798 1.559 -12.000 1.00 94.19 174 HIS A CA 1
ATOM 1280 C C . HIS A 1 174 ? 23.561 1.431 -11.106 1.00 94.19 174 HIS A C 1
ATOM 1282 O O . HIS A 1 174 ? 23.471 2.123 -10.097 1.00 94.19 174 HIS A O 1
ATOM 1288 N N . LEU A 1 175 ? 22.572 0.597 -11.446 1.00 94.44 175 LEU A N 1
ATOM 1289 C CA . LEU A 1 175 ? 21.262 0.667 -10.777 1.00 94.44 175 LEU A CA 1
ATOM 1290 C C . LEU A 1 175 ? 21.102 -0.315 -9.609 1.00 94.44 175 LEU A C 1
ATOM 1292 O O . LEU A 1 175 ? 20.239 -0.101 -8.757 1.00 94.44 175 LEU A O 1
ATOM 1296 N N . TYR A 1 176 ? 21.940 -1.352 -9.528 1.00 92.31 176 TYR A N 1
ATOM 1297 C CA . TYR A 1 176 ? 21.966 -2.283 -8.391 1.00 92.31 176 TYR A CA 1
ATOM 1298 C C . TYR A 1 176 ? 22.634 -1.694 -7.134 1.00 92.31 176 TYR A C 1
ATOM 1300 O O . TYR A 1 176 ? 22.272 -2.083 -6.025 1.00 92.31 176 TYR A O 1
ATOM 1308 N N . ASP A 1 177 ? 23.553 -0.733 -7.282 1.00 89.50 177 ASP A N 1
ATOM 1309 C CA . ASP A 1 177 ? 24.156 0.019 -6.162 1.00 89.50 177 ASP A CA 1
ATOM 1310 C C . ASP A 1 177 ? 23.228 1.115 -5.602 1.00 89.50 177 ASP A C 1
ATOM 1312 O O . ASP A 1 177 ? 23.480 1.670 -4.529 1.00 89.50 177 ASP A O 1
ATOM 1316 N N . GLY A 1 178 ? 22.129 1.399 -6.305 1.00 89.62 178 GLY A N 1
ATOM 1317 C CA . GLY A 1 178 ? 21.251 2.521 -6.014 1.00 89.62 178 GLY A CA 1
ATOM 1318 C C . GLY A 1 178 ? 21.876 3.869 -6.382 1.00 89.62 178 GLY A C 1
ATOM 1319 O O . GLY A 1 178 ? 23.059 3.995 -6.678 1.00 89.62 178 GLY A O 1
ATOM 1320 N N . VAL A 1 179 ? 21.047 4.908 -6.380 1.00 90.38 179 VAL A N 1
ATOM 1321 C CA . VAL A 1 179 ? 21.417 6.257 -6.813 1.00 90.38 179 VAL A CA 1
ATOM 1322 C C . VAL A 1 179 ? 21.312 7.206 -5.626 1.00 90.38 179 VAL A C 1
ATOM 1324 O O . VAL A 1 179 ? 20.246 7.330 -5.020 1.00 90.38 179 VAL A O 1
ATOM 1327 N N . GLU A 1 180 ? 22.409 7.878 -5.279 1.00 88.44 180 GLU A N 1
ATOM 1328 C CA . GLU A 1 180 ? 22.426 8.862 -4.190 1.00 88.44 180 GLU A CA 1
ATOM 1329 C C . GLU A 1 180 ? 21.491 10.040 -4.498 1.00 88.44 180 GLU A C 1
ATOM 1331 O O . GLU A 1 180 ? 21.518 10.608 -5.584 1.00 88.44 180 GLU A O 1
ATOM 1336 N N . ASP A 1 181 ? 20.667 10.448 -3.543 1.00 84.69 181 ASP A N 1
ATOM 1337 C CA . ASP A 1 181 ? 19.800 11.619 -3.643 1.00 84.69 181 ASP A CA 1
ATOM 1338 C C . ASP A 1 181 ? 19.548 12.222 -2.250 1.00 84.69 181 ASP A C 1
ATOM 1340 O O . ASP A 1 181 ? 20.242 11.928 -1.272 1.00 84.69 181 ASP A O 1
ATOM 1344 N N . VAL A 1 182 ? 18.550 13.094 -2.142 1.00 76.19 182 VAL A N 1
ATOM 1345 C CA . VAL A 1 182 ? 18.071 13.625 -0.866 1.00 76.19 182 VAL A CA 1
ATOM 1346 C C . VAL A 1 182 ? 16.769 12.949 -0.460 1.00 76.19 182 VAL A C 1
ATOM 1348 O O . VAL A 1 182 ? 15.943 12.581 -1.295 1.00 76.19 182 VAL A O 1
ATOM 1351 N N . HIS A 1 183 ? 16.558 12.811 0.844 1.00 69.12 183 HIS A N 1
ATOM 1352 C CA . HIS A 1 183 ? 15.327 12.253 1.376 1.00 69.12 183 HIS A CA 1
ATOM 1353 C C . HIS A 1 183 ? 14.124 13.106 0.927 1.00 69.12 183 HIS A C 1
ATOM 1355 O O . HIS A 1 183 ? 14.147 14.331 1.112 1.00 69.12 183 HIS A O 1
ATOM 1361 N N . PRO A 1 184 ? 13.045 12.494 0.399 1.00 60.59 184 PRO A N 1
ATOM 1362 C CA . PRO A 1 184 ? 11.951 13.210 -0.268 1.00 60.59 184 PRO A CA 1
ATOM 1363 C C . PRO A 1 184 ? 11.211 14.221 0.622 1.00 60.59 184 PRO A C 1
ATOM 1365 O O . PRO A 1 184 ? 10.535 15.110 0.114 1.00 60.59 184 PRO A O 1
ATOM 1368 N N . TYR A 1 185 ? 11.353 14.113 1.945 1.00 59.97 185 TYR A N 1
ATOM 1369 C CA . TYR A 1 185 ? 10.667 14.975 2.918 1.00 59.97 185 TYR A CA 1
ATOM 1370 C C . TYR A 1 185 ? 11.592 15.782 3.817 1.00 59.97 185 TYR A C 1
ATOM 1372 O O . TYR A 1 185 ? 11.157 16.730 4.466 1.00 59.97 185 TYR A O 1
ATOM 1380 N N . VAL A 1 186 ? 12.869 15.409 3.867 1.00 61.44 186 VAL A N 1
ATOM 1381 C CA . VAL A 1 186 ? 13.862 16.070 4.710 1.00 61.44 186 VAL A CA 1
ATOM 1382 C C . VAL A 1 186 ? 15.076 16.299 3.834 1.00 61.44 186 VAL A C 1
ATOM 1384 O O . VAL A 1 186 ? 16.007 15.509 3.830 1.00 61.44 186 VAL A O 1
ATOM 1387 N N . SER A 1 187 ? 15.063 17.388 3.071 1.00 64.25 187 SER A N 1
ATOM 1388 C CA . SER A 1 187 ? 16.086 17.688 2.057 1.00 64.25 187 SER A CA 1
ATOM 1389 C C . SER A 1 187 ? 17.526 17.763 2.590 1.00 64.25 187 SER A C 1
ATOM 1391 O O . SER A 1 187 ? 18.469 17.745 1.807 1.00 64.25 187 SER A O 1
ATOM 1393 N N . ALA A 1 188 ? 17.710 17.848 3.912 1.00 67.25 188 ALA A N 1
ATOM 1394 C CA . ALA A 1 188 ? 19.011 17.798 4.575 1.00 67.25 188 ALA A CA 1
ATOM 1395 C C . ALA A 1 188 ? 19.527 16.370 4.841 1.00 67.25 188 ALA A C 1
ATOM 1397 O O . ALA A 1 188 ? 20.669 16.214 5.271 1.00 67.25 188 ALA A O 1
ATOM 1398 N N . TRP A 1 189 ? 18.699 15.340 4.653 1.00 69.69 189 TRP A N 1
ATOM 1399 C CA . TRP A 1 189 ? 19.079 13.948 4.865 1.00 69.69 189 TRP A CA 1
ATOM 1400 C C . TRP A 1 189 ? 19.476 13.315 3.532 1.00 69.69 189 TRP A C 1
ATOM 1402 O O . TRP A 1 189 ? 18.678 13.355 2.595 1.00 69.69 189 TRP A O 1
ATOM 1412 N N . PRO A 1 190 ? 20.683 12.738 3.421 1.00 74.69 190 PRO A N 1
ATOM 1413 C CA . PRO A 1 190 ? 21.039 11.951 2.251 1.00 74.69 190 PRO A CA 1
ATOM 1414 C C . PRO A 1 190 ? 20.184 10.678 2.204 1.00 74.69 190 PRO A C 1
ATOM 1416 O O . PRO A 1 190 ? 19.839 10.106 3.241 1.00 74.69 190 PRO A O 1
ATOM 1419 N N . ALA A 1 191 ? 19.863 10.235 0.998 1.00 77.38 191 ALA A N 1
ATOM 1420 C CA . ALA A 1 191 ? 19.171 8.986 0.731 1.00 77.38 191 ALA A CA 1
ATOM 1421 C C . ALA A 1 191 ? 19.875 8.256 -0.415 1.00 77.38 191 ALA A C 1
ATOM 1423 O O . ALA A 1 191 ? 20.487 8.888 -1.268 1.00 77.38 191 ALA A O 1
ATOM 1424 N N . THR A 1 192 ? 19.758 6.935 -0.453 1.00 85.06 192 THR A N 1
ATOM 1425 C CA . THR A 1 192 ? 20.141 6.147 -1.627 1.00 85.06 192 THR A CA 1
ATOM 1426 C C . THR A 1 192 ? 18.885 5.484 -2.148 1.00 85.06 192 THR A C 1
ATOM 1428 O O . THR A 1 192 ? 18.170 4.815 -1.400 1.00 85.06 192 THR A O 1
ATOM 1431 N N . TYR A 1 193 ? 18.582 5.726 -3.415 1.00 85.94 193 TYR A N 1
ATOM 1432 C CA . TYR A 1 193 ? 17.382 5.229 -4.051 1.00 85.94 193 TYR A CA 1
ATOM 1433 C C . TYR A 1 193 ? 17.679 3.983 -4.868 1.00 85.94 193 TYR A C 1
ATOM 1435 O O . TYR A 1 193 ? 18.471 4.012 -5.804 1.00 85.94 193 TYR A O 1
ATOM 1443 N N . PHE A 1 194 ? 16.982 2.905 -4.542 1.00 89.62 194 PHE A N 1
ATOM 1444 C CA . PHE A 1 194 ? 17.089 1.637 -5.242 1.00 89.62 194 PHE A CA 1
ATOM 1445 C C . PHE A 1 194 ? 15.788 1.361 -5.999 1.00 89.62 194 PHE A C 1
ATOM 1447 O O . PHE A 1 194 ? 14.707 1.678 -5.485 1.00 89.62 194 PHE A O 1
ATOM 1454 N N . PRO A 1 195 ? 15.843 0.717 -7.174 1.00 92.69 195 PRO A N 1
ATOM 1455 C CA . PRO A 1 195 ? 14.651 0.114 -7.741 1.00 92.69 195 PRO A CA 1
ATOM 1456 C C . PRO A 1 195 ? 14.113 -0.993 -6.816 1.00 92.69 195 PRO A C 1
ATOM 1458 O O . PRO A 1 195 ? 14.821 -1.573 -5.982 1.00 92.69 195 PRO A O 1
ATOM 1461 N N . SER A 1 196 ? 12.820 -1.273 -6.937 1.00 93.50 196 SER A N 1
ATOM 1462 C CA . SER A 1 196 ? 12.164 -2.390 -6.254 1.00 93.50 196 SER A CA 1
ATOM 1463 C C . SER A 1 196 ? 12.517 -3.722 -6.910 1.00 93.50 196 SER A C 1
ATOM 1465 O O . SER A 1 196 ? 12.599 -4.718 -6.207 1.00 93.50 196 SER A O 1
ATOM 1467 N N . ALA A 1 197 ? 12.732 -3.736 -8.228 1.00 96.25 197 ALA A N 1
ATOM 1468 C CA . ALA A 1 197 ? 13.196 -4.891 -8.993 1.00 96.25 197 ALA A CA 1
ATOM 1469 C C . ALA A 1 197 ? 13.678 -4.459 -10.391 1.00 96.25 197 ALA A C 1
ATOM 1471 O O . ALA A 1 197 ? 13.257 -3.413 -10.902 1.00 96.25 197 ALA A O 1
ATOM 1472 N N . ILE A 1 198 ? 14.538 -5.272 -11.009 1.00 97.69 198 ILE A N 1
ATOM 1473 C CA . ILE A 1 198 ? 15.100 -5.031 -12.343 1.00 97.69 198 ILE A CA 1
ATOM 1474 C C . ILE A 1 198 ? 14.879 -6.257 -13.241 1.00 97.69 198 ILE A C 1
ATOM 1476 O O . ILE A 1 198 ? 15.209 -7.385 -12.883 1.00 97.69 198 ILE A O 1
ATOM 1480 N N . TYR A 1 199 ? 14.363 -6.024 -14.443 1.00 98.44 199 TYR A N 1
ATOM 1481 C CA . TYR A 1 199 ? 14.414 -6.953 -15.567 1.00 98.44 199 TYR A CA 1
ATOM 1482 C C . TYR A 1 199 ? 15.537 -6.528 -16.514 1.00 98.44 199 TYR A C 1
ATOM 1484 O O . TYR A 1 199 ? 15.601 -5.361 -16.913 1.00 98.44 199 TYR A O 1
ATOM 1492 N N . THR A 1 200 ? 16.378 -7.468 -16.934 1.00 98.31 200 THR A N 1
ATOM 1493 C CA . THR A 1 200 ? 17.386 -7.233 -17.971 1.00 98.31 200 THR A CA 1
ATOM 1494 C C . THR A 1 200 ? 17.321 -8.289 -19.069 1.00 98.31 200 THR A C 1
ATOM 1496 O O . THR A 1 200 ? 17.166 -9.478 -18.797 1.00 98.31 200 THR A O 1
ATOM 1499 N N . SER A 1 201 ? 17.476 -7.874 -20.327 1.00 98.00 201 SER A N 1
ATOM 1500 C CA . SER A 1 201 ? 17.626 -8.776 -21.472 1.00 98.00 201 SER A CA 1
ATOM 1501 C C . SER A 1 201 ? 18.858 -8.450 -22.307 1.00 98.00 201 SER A C 1
ATOM 1503 O O . SER A 1 201 ? 19.289 -7.305 -22.398 1.00 98.00 201 SER A O 1
ATOM 1505 N N . ASN A 1 202 ? 19.449 -9.484 -22.911 1.00 97.12 202 ASN A N 1
ATOM 1506 C CA . ASN A 1 202 ? 20.492 -9.358 -23.938 1.00 97.12 202 ASN A CA 1
ATOM 1507 C C . ASN A 1 202 ? 21.735 -8.544 -23.515 1.00 97.12 202 ASN A C 1
ATOM 1509 O O . ASN A 1 202 ? 22.445 -8.007 -24.364 1.00 97.12 202 ASN A O 1
ATOM 1513 N N . ALA A 1 203 ? 22.023 -8.489 -22.211 1.00 94.94 203 ALA A N 1
ATOM 1514 C CA . ALA A 1 203 ? 23.202 -7.823 -21.667 1.00 94.94 203 ALA A CA 1
ATOM 1515 C C . ALA A 1 203 ? 24.499 -8.424 -22.235 1.00 94.94 203 ALA A C 1
ATOM 1517 O O . ALA A 1 203 ? 24.644 -9.646 -22.362 1.00 94.94 203 ALA A O 1
ATOM 1518 N N . THR A 1 204 ? 25.475 -7.571 -22.538 1.00 88.31 204 THR A N 1
ATOM 1519 C CA . THR A 1 204 ? 26.760 -7.964 -23.128 1.00 88.31 204 THR A CA 1
ATOM 1520 C C . THR A 1 204 ? 27.939 -7.848 -22.157 1.00 88.31 204 THR A C 1
ATOM 1522 O O . THR A 1 204 ? 28.952 -8.534 -22.335 1.00 88.31 204 THR A O 1
ATOM 1525 N N . ALA A 1 205 ? 27.806 -7.054 -21.092 1.00 85.19 205 ALA A N 1
ATOM 1526 C CA . ALA A 1 205 ? 28.819 -6.801 -20.074 1.00 85.19 205 ALA A CA 1
ATOM 1527 C C . ALA A 1 205 ? 28.544 -7.597 -18.792 1.00 85.19 205 ALA A C 1
ATOM 1529 O O . ALA A 1 205 ? 27.509 -7.460 -18.157 1.00 85.19 205 ALA A O 1
ATOM 1530 N N . SER A 1 206 ? 29.492 -8.431 -18.356 1.00 81.50 206 SER A N 1
ATOM 1531 C CA . SER A 1 206 ? 29.306 -9.298 -17.175 1.00 81.50 206 SER A CA 1
ATOM 1532 C C . SER A 1 206 ? 29.513 -8.609 -15.821 1.00 81.50 206 SER A C 1
ATOM 1534 O O . SER A 1 206 ? 29.632 -9.303 -14.814 1.00 81.50 206 SER A O 1
ATOM 1536 N N . VAL A 1 207 ? 29.627 -7.281 -15.790 1.00 86.81 207 VAL A N 1
ATOM 1537 C CA . VAL A 1 207 ? 29.820 -6.526 -14.547 1.00 86.81 207 VAL A CA 1
ATOM 1538 C C . VAL A 1 207 ? 28.452 -6.229 -13.957 1.00 86.81 207 VAL A C 1
ATOM 1540 O O . VAL A 1 207 ? 27.630 -5.611 -14.618 1.00 86.81 207 VAL A O 1
ATOM 1543 N N . VAL A 1 208 ? 28.233 -6.678 -12.725 1.00 87.50 208 VAL A N 1
ATOM 1544 C CA . VAL A 1 208 ? 27.063 -6.338 -11.913 1.00 87.50 208 VAL A CA 1
ATOM 1545 C C . VAL A 1 208 ? 27.598 -5.763 -10.607 1.00 87.50 208 VAL A C 1
ATOM 1547 O O . VAL A 1 208 ? 28.407 -6.418 -9.939 1.00 87.50 208 VAL A O 1
ATOM 1550 N N . THR A 1 209 ? 27.212 -4.534 -10.286 1.00 86.50 209 THR A N 1
ATOM 1551 C CA . THR A 1 209 ? 27.489 -3.897 -8.993 1.00 86.50 209 THR A CA 1
ATOM 1552 C C . THR A 1 209 ? 26.378 -4.228 -7.992 1.00 86.50 209 THR A C 1
ATOM 1554 O O . THR A 1 209 ? 25.422 -4.914 -8.345 1.00 86.50 209 THR A O 1
ATOM 1557 N N . GLY A 1 210 ? 26.511 -3.837 -6.725 1.00 83.88 210 GLY A N 1
ATOM 1558 C CA . GLY A 1 210 ? 25.494 -4.084 -5.702 1.00 83.88 210 GLY A CA 1
ATOM 1559 C C . GLY A 1 210 ? 26.037 -4.600 -4.371 1.00 83.88 210 GLY A C 1
ATOM 1560 O O . GLY A 1 210 ? 27.169 -5.080 -4.246 1.00 83.88 210 GLY A O 1
ATOM 1561 N N . SER A 1 211 ? 25.170 -4.550 -3.359 1.00 79.06 211 SER A N 1
ATOM 1562 C CA . SER A 1 211 ? 25.430 -5.034 -2.001 1.00 79.06 211 SER A CA 1
ATOM 1563 C C . SER A 1 211 ? 24.260 -5.868 -1.485 1.00 79.06 211 SER A C 1
ATOM 1565 O O . SER A 1 211 ? 23.103 -5.509 -1.688 1.00 79.06 211 SER A O 1
ATOM 1567 N N . ALA A 1 212 ? 24.553 -6.935 -0.736 1.00 74.81 212 ALA A N 1
ATOM 1568 C CA . ALA A 1 212 ? 23.534 -7.731 -0.043 1.00 74.81 212 ALA A CA 1
ATOM 1569 C C . ALA A 1 212 ? 22.801 -6.949 1.069 1.00 74.81 212 ALA A C 1
ATOM 1571 O O . ALA A 1 212 ? 21.777 -7.400 1.569 1.00 74.81 212 ALA A O 1
ATOM 1572 N N . GLU A 1 213 ? 23.309 -5.776 1.461 1.00 75.19 213 GLU A N 1
ATOM 1573 C CA . GLU A 1 213 ? 22.627 -4.877 2.403 1.00 75.19 213 GLU A CA 1
ATOM 1574 C C . GLU A 1 213 ? 21.424 -4.155 1.765 1.00 75.19 213 GLU A C 1
ATOM 1576 O O . GLU A 1 213 ? 20.563 -3.651 2.483 1.00 75.19 213 GLU A O 1
ATOM 1581 N N . ALA A 1 214 ? 21.343 -4.117 0.430 1.00 80.69 214 ALA A N 1
ATOM 1582 C CA . ALA A 1 214 ? 20.277 -3.457 -0.316 1.00 80.69 214 ALA A CA 1
ATOM 1583 C C . ALA A 1 214 ? 19.832 -4.327 -1.503 1.00 80.69 214 ALA A C 1
ATOM 1585 O O . ALA A 1 214 ? 20.145 -4.050 -2.657 1.00 80.69 214 ALA A O 1
ATOM 1586 N N . GLU A 1 215 ? 19.098 -5.401 -1.206 1.00 89.06 215 GLU A N 1
ATOM 1587 C CA . GLU A 1 215 ? 18.692 -6.401 -2.204 1.00 89.06 215 GLU A CA 1
ATOM 1588 C C . GLU A 1 215 ? 17.858 -5.794 -3.330 1.00 89.06 215 GLU A C 1
ATOM 1590 O O . GLU A 1 215 ? 16.907 -5.069 -3.053 1.00 89.06 215 GLU A O 1
ATOM 1595 N N . VAL A 1 216 ? 18.158 -6.133 -4.583 1.00 93.25 216 VAL A N 1
ATOM 1596 C CA . VAL A 1 216 ? 17.375 -5.733 -5.759 1.00 93.25 216 VAL A CA 1
ATOM 1597 C C . VAL A 1 216 ? 17.034 -6.991 -6.567 1.00 93.25 216 VAL A C 1
ATOM 1599 O O . VAL A 1 216 ? 17.906 -7.510 -7.270 1.00 93.25 216 VAL A O 1
ATOM 1602 N N . PRO A 1 217 ? 15.793 -7.504 -6.476 1.00 95.38 217 PRO A N 1
ATOM 1603 C CA . PRO A 1 217 ? 15.329 -8.654 -7.243 1.00 95.38 217 PRO A CA 1
ATOM 1604 C C . PRO A 1 217 ? 15.600 -8.497 -8.739 1.00 95.38 217 PRO A C 1
ATOM 1606 O O . PRO A 1 217 ? 15.462 -7.402 -9.289 1.00 95.38 217 PRO A O 1
ATOM 1609 N N . GLY A 1 218 ? 15.992 -9.591 -9.394 1.00 96.00 218 GLY A N 1
ATOM 1610 C CA . GLY A 1 218 ? 16.458 -9.569 -10.778 1.00 96.00 218 GLY A CA 1
ATOM 1611 C C . GLY A 1 218 ? 15.860 -10.675 -11.638 1.00 96.00 218 GLY A C 1
ATOM 1612 O O . GLY A 1 218 ? 15.894 -11.843 -11.248 1.00 96.00 218 GLY A O 1
ATOM 1613 N N . TYR A 1 219 ? 15.382 -10.319 -12.829 1.00 97.50 219 TYR A N 1
ATOM 1614 C CA . TYR A 1 219 ? 14.999 -11.268 -13.877 1.00 97.50 219 TYR A CA 1
ATOM 1615 C C . TYR A 1 219 ? 15.891 -11.067 -15.105 1.00 97.50 219 TYR A C 1
ATOM 1617 O O . TYR A 1 219 ? 15.824 -10.032 -15.764 1.00 97.50 219 TYR A O 1
ATOM 1625 N N . LEU A 1 220 ? 16.751 -12.044 -15.391 1.00 97.38 220 LEU A N 1
ATOM 1626 C CA . LEU A 1 220 ? 17.821 -11.947 -16.381 1.00 97.38 220 LEU A CA 1
ATOM 1627 C C . LEU A 1 220 ? 17.545 -12.856 -17.581 1.00 97.38 220 LEU A C 1
ATOM 1629 O O . LEU A 1 220 ? 17.654 -14.079 -17.487 1.00 97.38 220 LEU A O 1
ATOM 1633 N N . VAL A 1 221 ? 17.276 -12.265 -18.739 1.00 98.19 221 VAL A N 1
ATOM 1634 C CA . VAL A 1 221 ? 17.023 -12.978 -19.996 1.00 98.19 221 VAL A CA 1
ATOM 1635 C C . VAL A 1 221 ? 18.250 -12.933 -20.889 1.00 98.19 221 VAL A C 1
ATOM 1637 O O . VAL A 1 221 ? 18.808 -11.872 -21.158 1.00 98.19 221 VAL A O 1
ATOM 1640 N N . ASN A 1 222 ? 18.678 -14.097 -21.380 1.00 96.94 222 ASN A N 1
ATOM 1641 C CA . ASN A 1 222 ? 19.860 -14.232 -22.243 1.00 96.94 222 ASN A CA 1
ATOM 1642 C C . ASN A 1 222 ? 21.169 -13.715 -21.610 1.00 96.94 222 ASN A C 1
ATOM 1644 O O . ASN A 1 222 ? 22.145 -13.465 -22.316 1.00 96.94 222 ASN A O 1
ATOM 1648 N N . GLY A 1 223 ? 21.216 -13.587 -20.283 1.00 93.25 223 GLY A N 1
ATOM 1649 C CA . GLY A 1 223 ? 22.417 -13.185 -19.565 1.00 93.25 223 GLY A CA 1
ATOM 1650 C C . GLY A 1 223 ? 23.424 -14.316 -19.358 1.00 93.25 223 GLY A C 1
ATOM 1651 O O . GLY A 1 223 ? 23.158 -15.503 -19.555 1.00 93.25 223 GLY A O 1
ATOM 1652 N N . THR A 1 224 ? 24.625 -13.938 -18.931 1.00 92.94 224 THR A N 1
ATOM 1653 C CA . THR A 1 224 ? 25.696 -14.887 -18.610 1.00 92.94 224 THR A CA 1
ATOM 1654 C C . THR A 1 224 ? 25.502 -15.507 -17.226 1.00 92.94 224 THR A C 1
ATOM 1656 O O . THR A 1 224 ? 24.947 -14.888 -16.320 1.00 92.94 224 THR A O 1
ATOM 1659 N N . ALA A 1 225 ? 26.056 -16.705 -17.017 1.00 92.50 225 ALA A N 1
ATOM 1660 C CA . ALA A 1 225 ? 26.059 -17.344 -15.698 1.00 92.50 225 ALA A CA 1
ATOM 1661 C C . ALA A 1 225 ? 26.735 -16.480 -14.613 1.00 92.50 225 ALA A C 1
ATOM 1663 O O . ALA A 1 225 ? 26.315 -16.516 -13.465 1.00 92.50 225 ALA A O 1
ATOM 1664 N N . ALA A 1 226 ? 27.747 -15.682 -14.980 1.00 92.81 226 ALA A N 1
ATOM 1665 C CA . ALA A 1 226 ? 28.429 -14.783 -14.050 1.00 92.81 226 ALA A CA 1
ATOM 1666 C C . ALA A 1 226 ? 27.524 -13.630 -13.582 1.00 92.81 226 ALA A C 1
ATOM 1668 O O . ALA A 1 226 ? 27.537 -13.293 -12.403 1.00 92.81 226 ALA A O 1
ATOM 1669 N N . MET A 1 227 ? 26.709 -13.063 -14.482 1.00 93.50 227 MET A N 1
ATOM 1670 C CA . MET A 1 227 ? 25.706 -12.056 -14.107 1.00 93.50 227 MET A CA 1
ATOM 1671 C C . MET A 1 227 ? 24.662 -12.665 -13.166 1.00 93.50 227 MET A C 1
ATOM 1673 O O . MET A 1 227 ? 24.363 -12.088 -12.127 1.00 93.50 227 MET A O 1
ATOM 1677 N N . HIS A 1 228 ? 24.144 -13.857 -13.490 1.00 93.94 228 HIS A N 1
ATOM 1678 C CA . HIS A 1 228 ? 23.157 -14.531 -12.639 1.00 93.94 228 HIS A CA 1
ATOM 1679 C C . HIS A 1 228 ? 23.713 -14.841 -11.245 1.00 93.94 228 HIS A C 1
ATOM 1681 O O . HIS A 1 228 ? 23.032 -14.606 -10.248 1.00 93.94 228 HIS A O 1
ATOM 1687 N N . GLU A 1 229 ? 24.961 -15.311 -11.158 1.00 93.12 229 GLU A N 1
ATOM 1688 C CA . GLU A 1 229 ? 25.652 -15.541 -9.885 1.00 93.12 229 GLU A CA 1
ATOM 1689 C C . GLU A 1 229 ? 25.799 -14.242 -9.078 1.00 93.12 229 GLU A C 1
ATOM 1691 O O . GLU A 1 229 ? 25.529 -14.241 -7.878 1.00 93.12 229 GLU A O 1
ATOM 1696 N N . ALA A 1 230 ? 26.154 -13.129 -9.728 1.00 92.50 230 ALA A N 1
ATOM 1697 C CA . ALA A 1 230 ? 26.276 -11.833 -9.067 1.00 92.50 230 ALA A CA 1
ATOM 1698 C C . ALA A 1 230 ? 24.927 -11.323 -8.527 1.00 92.50 230 ALA A C 1
ATOM 1700 O O . ALA A 1 230 ? 24.836 -10.983 -7.349 1.00 92.50 230 ALA A O 1
ATOM 1701 N N . ILE A 1 231 ? 23.861 -11.362 -9.336 1.00 93.19 231 ILE A N 1
ATOM 1702 C CA . ILE A 1 231 ? 22.505 -10.969 -8.910 1.00 93.19 231 ILE A CA 1
ATOM 1703 C C . ILE A 1 231 ? 22.014 -11.877 -7.772 1.00 93.19 231 ILE A C 1
ATOM 1705 O O . ILE A 1 231 ? 21.418 -11.400 -6.807 1.00 93.19 231 ILE A O 1
ATOM 1709 N N . THR A 1 232 ? 22.308 -13.178 -7.831 1.00 93.31 232 THR A N 1
ATOM 1710 C CA . THR A 1 232 ? 21.998 -14.115 -6.738 1.00 93.31 232 THR A CA 1
ATOM 1711 C C . THR A 1 232 ? 22.747 -13.745 -5.455 1.00 93.31 232 THR A C 1
ATOM 1713 O O . THR A 1 232 ? 22.180 -13.817 -4.370 1.00 93.31 232 THR A O 1
ATOM 1716 N N . GLY A 1 233 ? 24.008 -13.316 -5.566 1.00 91.38 233 GLY A N 1
ATOM 1717 C CA . GLY A 1 233 ? 24.817 -12.867 -4.431 1.00 91.38 233 GLY A CA 1
ATOM 1718 C C . GLY A 1 233 ? 24.311 -11.584 -3.763 1.00 91.38 233 GLY A C 1
ATOM 1719 O O . GLY A 1 233 ? 24.564 -11.395 -2.576 1.00 91.38 233 GLY A O 1
ATOM 1720 N N . ILE A 1 234 ? 23.587 -10.734 -4.498 1.00 89.38 234 ILE A N 1
ATOM 1721 C CA . ILE A 1 234 ? 22.928 -9.523 -3.977 1.00 89.38 234 ILE A CA 1
ATOM 1722 C C . ILE A 1 234 ? 21.604 -9.871 -3.272 1.00 89.38 234 ILE A C 1
ATOM 1724 O O . ILE A 1 234 ? 21.239 -9.222 -2.300 1.00 89.38 234 ILE A O 1
ATOM 1728 N N . ASN A 1 235 ? 20.887 -10.902 -3.731 1.00 89.75 235 ASN A N 1
ATOM 1729 C CA . ASN A 1 235 ? 19.528 -11.238 -3.283 1.00 89.75 235 ASN A CA 1
ATOM 1730 C C . ASN A 1 235 ? 19.501 -12.458 -2.350 1.00 89.75 235 ASN A C 1
ATOM 1732 O O . ASN A 1 235 ? 19.045 -13.540 -2.726 1.00 89.75 235 ASN A O 1
ATOM 1736 N N . THR A 1 236 ? 19.999 -12.301 -1.124 1.00 85.44 236 THR A N 1
ATOM 1737 C CA . THR A 1 236 ? 20.228 -13.424 -0.195 1.00 85.44 236 THR A CA 1
ATOM 1738 C C . THR A 1 236 ? 19.071 -13.728 0.760 1.00 85.44 236 THR A C 1
ATOM 1740 O O . THR A 1 236 ? 18.980 -14.849 1.262 1.00 85.44 236 THR A O 1
ATOM 1743 N N . SER A 1 237 ? 18.188 -12.763 1.006 1.00 79.56 237 SER A N 1
ATOM 1744 C CA . SER A 1 237 ? 17.113 -12.823 1.997 1.00 79.56 237 SER A CA 1
ATOM 1745 C C . SER A 1 237 ? 15.849 -13.395 1.375 1.00 79.56 237 SER A C 1
ATOM 1747 O O . SER A 1 237 ? 15.254 -14.311 1.943 1.00 79.56 237 SER A O 1
ATOM 1749 N N . PHE A 1 238 ? 15.475 -12.912 0.184 1.00 79.12 238 PHE A N 1
ATOM 1750 C CA . PHE A 1 238 ? 14.299 -13.404 -0.544 1.00 79.12 238 PHE A CA 1
ATOM 1751 C C . PHE A 1 238 ? 14.629 -14.404 -1.665 1.00 79.12 238 PHE A C 1
ATOM 1753 O O . PHE A 1 238 ? 13.762 -15.184 -2.052 1.00 79.12 238 PHE A O 1
ATOM 1760 N N . GLY A 1 239 ? 15.874 -14.442 -2.160 1.00 70.94 239 GLY A N 1
ATOM 1761 C CA . GLY A 1 239 ? 16.318 -15.439 -3.144 1.00 70.94 239 GLY A CA 1
ATOM 1762 C C . GLY A 1 239 ? 15.748 -15.258 -4.557 1.00 70.94 239 GLY A C 1
ATOM 1763 O O . GLY A 1 239 ? 15.481 -16.246 -5.238 1.00 70.94 239 GLY A O 1
ATOM 1764 N N . THR A 1 240 ? 15.551 -14.020 -5.012 1.00 80.94 240 THR A N 1
ATOM 1765 C CA . THR A 1 240 ? 14.763 -13.688 -6.216 1.00 80.94 240 THR A CA 1
ATOM 1766 C C . THR A 1 240 ? 15.613 -13.208 -7.391 1.00 80.94 240 THR A C 1
ATOM 1768 O O . THR A 1 240 ? 15.427 -12.113 -7.923 1.00 80.94 240 THR A O 1
ATOM 1771 N N . ALA A 1 241 ? 16.573 -14.048 -7.781 1.00 91.81 241 ALA A N 1
ATOM 1772 C CA . ALA A 1 241 ? 17.373 -13.891 -8.991 1.00 91.81 241 ALA A CA 1
ATOM 1773 C C . ALA A 1 241 ? 17.020 -15.007 -9.987 1.00 91.81 241 ALA A C 1
ATOM 1775 O O . ALA A 1 241 ? 17.446 -16.155 -9.823 1.00 91.81 241 ALA A O 1
ATOM 1776 N N . VAL A 1 242 ? 16.249 -14.680 -11.022 1.00 95.12 242 VAL A N 1
ATOM 1777 C CA . VAL A 1 242 ? 15.783 -15.639 -12.034 1.00 95.12 242 VAL A CA 1
ATOM 1778 C C . VAL A 1 242 ? 16.578 -15.457 -13.322 1.00 95.12 242 VAL A C 1
ATOM 1780 O O . VAL A 1 242 ? 16.833 -14.334 -13.748 1.00 95.12 242 VAL A O 1
ATOM 1783 N N . ALA A 1 243 ? 16.982 -16.566 -13.943 1.00 95.69 243 ALA A N 1
ATOM 1784 C CA . ALA A 1 243 ? 17.618 -16.569 -15.255 1.00 95.69 243 ALA A CA 1
ATOM 1785 C C . ALA A 1 243 ? 16.737 -17.305 -16.265 1.00 95.69 243 ALA A C 1
ATOM 1787 O O . ALA A 1 243 ? 16.331 -18.445 -16.029 1.00 95.69 243 ALA A O 1
ATOM 1788 N N . ALA A 1 244 ? 16.501 -16.670 -17.406 1.00 96.62 244 ALA A N 1
ATOM 1789 C CA . ALA A 1 244 ? 15.674 -17.178 -18.488 1.00 96.62 244 ALA A CA 1
ATOM 1790 C C . ALA A 1 244 ? 16.369 -17.007 -19.847 1.00 96.62 244 ALA A C 1
ATOM 1792 O O . ALA A 1 244 ? 17.429 -16.387 -19.979 1.00 96.62 244 ALA A O 1
ATOM 1793 N N . THR A 1 245 ? 15.784 -17.600 -20.884 1.00 96.75 245 THR A N 1
ATOM 1794 C CA . THR A 1 245 ? 16.313 -17.545 -22.251 1.00 96.75 245 THR A CA 1
ATOM 1795 C C . THR A 1 245 ? 15.201 -17.245 -23.234 1.00 96.75 245 THR A C 1
ATOM 1797 O O . THR A 1 245 ? 14.157 -17.892 -23.177 1.00 96.75 245 THR A O 1
ATOM 1800 N N . SER A 1 246 ? 15.469 -16.366 -24.192 1.00 97.12 246 SER A N 1
ATOM 1801 C CA . SER A 1 246 ? 14.549 -16.016 -25.269 1.00 97.12 246 SER A CA 1
ATOM 1802 C C . SER A 1 246 ? 15.255 -16.085 -26.627 1.00 97.12 246 SER A C 1
ATOM 1804 O O . SER A 1 246 ? 16.439 -15.755 -26.724 1.00 97.12 246 SER A O 1
ATOM 1806 N N . PRO A 1 247 ? 14.573 -16.505 -27.710 1.00 95.69 247 PRO A N 1
ATOM 1807 C CA . PRO A 1 247 ? 15.132 -16.419 -29.057 1.00 95.69 247 PRO A CA 1
ATOM 1808 C C . PRO A 1 247 ? 15.256 -14.976 -29.576 1.00 95.69 247 PRO A C 1
ATOM 1810 O O . PRO A 1 247 ? 15.924 -14.768 -30.591 1.00 95.69 247 PRO A O 1
ATOM 1813 N N . VAL A 1 248 ? 14.609 -14.001 -28.929 1.00 95.12 248 VAL A N 1
ATOM 1814 C CA . VAL A 1 248 ? 14.732 -12.576 -29.259 1.00 95.12 248 VAL A CA 1
ATOM 1815 C C . VAL A 1 248 ? 16.031 -12.048 -28.656 1.00 95.12 248 VAL A C 1
ATOM 1817 O O . VAL A 1 248 ? 16.251 -12.163 -27.454 1.00 95.12 248 VAL A O 1
ATOM 1820 N N . VAL A 1 249 ? 16.903 -11.509 -29.509 1.00 92.31 249 VAL A N 1
ATOM 1821 C CA . VAL A 1 249 ? 18.251 -11.029 -29.141 1.00 92.31 249 VAL A CA 1
ATOM 1822 C C . VAL A 1 249 ? 18.472 -9.548 -29.462 1.00 92.31 249 VAL A C 1
ATOM 1824 O O . VAL A 1 249 ? 19.592 -9.059 -29.363 1.00 92.31 249 VAL A O 1
ATOM 1827 N N . ASP A 1 250 ? 17.417 -8.875 -29.914 1.00 89.12 250 ASP A N 1
ATOM 1828 C CA . ASP A 1 250 ? 17.380 -7.458 -30.263 1.00 89.12 250 ASP A CA 1
ATOM 1829 C C . ASP A 1 250 ? 16.020 -6.931 -29.796 1.00 89.12 250 ASP A C 1
ATOM 1831 O O . ASP A 1 250 ? 14.985 -7.312 -30.354 1.00 89.12 250 ASP A O 1
ATOM 1835 N N . GLY A 1 251 ? 16.022 -6.151 -28.715 1.00 93.94 251 GLY A N 1
ATOM 1836 C CA . GLY A 1 251 ? 14.816 -5.687 -28.048 1.00 93.94 251 GLY A CA 1
ATOM 1837 C C . GLY A 1 251 ? 14.207 -6.688 -27.063 1.00 93.94 251 GLY A C 1
ATOM 1838 O O . GLY A 1 251 ? 14.747 -7.753 -26.751 1.00 93.94 251 GLY A O 1
ATOM 1839 N N . PHE A 1 252 ? 13.029 -6.312 -26.572 1.00 98.00 252 PHE A N 1
ATOM 1840 C CA . PHE A 1 252 ? 12.289 -7.048 -25.555 1.00 98.00 252 PHE A CA 1
ATOM 1841 C C . PHE A 1 252 ? 11.399 -8.138 -26.165 1.00 98.00 252 PHE A C 1
ATOM 1843 O O . PHE A 1 252 ? 10.628 -7.888 -27.089 1.00 98.00 252 PHE A O 1
ATOM 1850 N N . ASP A 1 253 ? 11.457 -9.342 -25.600 1.00 97.62 253 ASP A N 1
ATOM 1851 C CA . ASP A 1 253 ? 10.501 -10.413 -25.880 1.00 97.62 253 ASP A CA 1
ATOM 1852 C C . ASP A 1 253 ? 9.262 -10.269 -24.993 1.00 97.62 253 ASP A C 1
ATOM 1854 O O . ASP A 1 253 ? 9.369 -10.413 -23.775 1.00 97.62 253 ASP A O 1
ATOM 1858 N N . ALA A 1 254 ? 8.088 -10.035 -25.585 1.00 97.06 254 ALA A N 1
ATOM 1859 C CA . ALA A 1 254 ? 6.849 -9.799 -24.838 1.00 97.06 254 ALA A CA 1
ATOM 1860 C C . ALA A 1 254 ? 6.503 -10.915 -23.841 1.00 97.06 254 ALA A C 1
ATOM 1862 O O . ALA A 1 254 ? 6.035 -10.634 -22.737 1.00 97.06 254 ALA A O 1
ATOM 1863 N N . ALA A 1 255 ? 6.753 -12.178 -24.205 1.00 97.06 255 ALA A N 1
ATOM 1864 C CA . ALA A 1 255 ? 6.508 -13.307 -23.311 1.00 97.06 255 ALA A CA 1
ATOM 1865 C C . ALA A 1 255 ? 7.428 -13.253 -22.083 1.00 97.06 255 ALA A C 1
ATOM 1867 O O . ALA A 1 255 ? 6.948 -13.349 -20.956 1.00 97.06 255 ALA A O 1
ATOM 1868 N N . SER A 1 256 ? 8.725 -13.024 -22.304 1.00 98.06 256 SER A N 1
ATOM 1869 C CA . SER A 1 256 ? 9.707 -12.901 -21.224 1.00 98.06 256 SER A CA 1
ATOM 1870 C C . SER A 1 256 ? 9.462 -11.668 -20.344 1.00 98.06 256 SER A C 1
ATOM 1872 O O . SER A 1 256 ? 9.600 -11.756 -19.128 1.00 98.06 256 SER A O 1
ATOM 1874 N N . VAL A 1 257 ? 9.056 -10.531 -20.926 1.00 98.38 257 VAL A N 1
ATOM 1875 C CA . VAL A 1 257 ? 8.674 -9.321 -20.174 1.00 98.38 257 VAL A CA 1
ATOM 1876 C C . VAL A 1 257 ? 7.481 -9.599 -19.265 1.00 98.38 257 VAL A C 1
ATOM 1878 O O . VAL A 1 257 ? 7.532 -9.274 -18.080 1.00 98.38 257 VAL A O 1
ATOM 1881 N N . SER A 1 258 ? 6.429 -10.235 -19.789 1.00 97.25 258 SER A N 1
ATOM 1882 C CA . SER A 1 258 ? 5.254 -10.608 -18.995 1.00 97.25 258 SER A CA 1
ATOM 1883 C C . SER A 1 258 ? 5.611 -11.593 -17.879 1.00 97.25 258 SER A C 1
ATOM 1885 O O . SER A 1 258 ? 5.143 -11.429 -16.752 1.00 97.25 258 SER A O 1
ATOM 1887 N N . GLU A 1 259 ? 6.433 -12.602 -18.177 1.00 96.81 259 GLU A N 1
ATOM 1888 C CA . GLU A 1 259 ? 6.877 -13.605 -17.206 1.00 96.81 259 GLU A CA 1
ATOM 1889 C C . GLU A 1 259 ? 7.700 -12.951 -16.095 1.00 96.81 259 GLU A C 1
ATOM 1891 O O . GLU A 1 259 ? 7.309 -13.027 -14.932 1.00 96.81 259 GLU A O 1
ATOM 1896 N N . GLY A 1 260 ? 8.751 -12.203 -16.443 1.00 96.69 260 GLY A N 1
ATOM 1897 C CA . GLY A 1 260 ? 9.596 -11.516 -15.468 1.00 96.69 260 GLY A CA 1
ATOM 1898 C C . GLY A 1 260 ? 8.843 -10.482 -14.635 1.00 96.69 260 GLY A C 1
ATOM 1899 O O . GLY A 1 260 ? 9.088 -10.361 -13.431 1.00 96.69 260 GLY A O 1
ATOM 1900 N N . TYR A 1 261 ? 7.871 -9.786 -15.234 1.00 97.12 261 TYR A N 1
ATOM 1901 C CA . TYR A 1 261 ? 6.982 -8.903 -14.491 1.00 97.12 261 TYR A CA 1
ATOM 1902 C C . TYR A 1 261 ? 6.190 -9.664 -13.420 1.00 97.12 261 TYR A C 1
ATOM 1904 O O . TYR A 1 261 ? 6.196 -9.267 -12.254 1.00 97.12 261 TYR A O 1
ATOM 1912 N N . SER A 1 262 ? 5.539 -10.766 -13.798 1.00 93.62 262 SER A N 1
ATOM 1913 C CA . SER A 1 262 ? 4.699 -11.557 -12.891 1.00 93.62 262 SER A CA 1
ATOM 1914 C C . SER A 1 262 ? 5.486 -12.347 -11.839 1.00 93.62 262 SER A C 1
ATOM 1916 O O . SER A 1 262 ? 5.035 -12.460 -10.706 1.00 93.62 262 SER A O 1
ATOM 1918 N N . GLU A 1 263 ? 6.662 -12.873 -12.188 1.00 92.50 263 GLU A N 1
ATOM 1919 C CA . GLU A 1 263 ? 7.438 -13.766 -11.321 1.00 92.50 263 GLU A CA 1
ATOM 1920 C C . GLU A 1 263 ? 8.324 -13.001 -10.332 1.00 92.50 263 GLU A C 1
ATOM 1922 O O . GLU A 1 263 ? 8.579 -13.493 -9.234 1.00 92.50 263 GLU A O 1
ATOM 1927 N N . VAL A 1 264 ? 8.811 -11.813 -10.714 1.00 94.81 264 VAL A N 1
ATOM 1928 C CA . VAL A 1 264 ? 9.811 -11.080 -9.921 1.00 94.81 264 VAL A CA 1
ATOM 1929 C C . VAL A 1 264 ? 9.424 -9.631 -9.665 1.00 94.81 264 VAL A C 1
ATOM 1931 O O . VAL A 1 264 ? 9.465 -9.187 -8.521 1.00 94.81 264 VAL A O 1
ATOM 1934 N N . LEU A 1 265 ? 9.099 -8.842 -10.694 1.00 95.19 265 LEU A N 1
ATOM 1935 C CA . LEU A 1 265 ? 9.016 -7.391 -10.484 1.00 95.19 265 LEU A CA 1
ATOM 1936 C C . LEU A 1 265 ? 7.780 -7.025 -9.652 1.00 95.19 265 LEU A C 1
ATOM 1938 O O . LEU A 1 265 ? 7.892 -6.325 -8.650 1.00 95.19 265 LEU A O 1
ATOM 1942 N N . SER A 1 266 ? 6.614 -7.557 -10.013 1.00 92.75 266 SER A N 1
ATOM 1943 C CA . SER A 1 266 ? 5.341 -7.283 -9.334 1.00 92.75 266 SER A CA 1
ATOM 1944 C C . SER A 1 266 ? 5.200 -7.928 -7.951 1.00 92.75 266 SER A C 1
ATOM 1946 O O . SER A 1 266 ? 4.212 -7.664 -7.270 1.00 92.75 266 SER A O 1
ATOM 1948 N N . THR A 1 267 ? 6.180 -8.718 -7.499 1.00 92.56 267 THR A N 1
ATOM 1949 C CA . THR A 1 267 ? 6.133 -9.408 -6.200 1.00 92.56 267 THR A CA 1
ATOM 1950 C C . THR A 1 267 ? 6.783 -8.613 -5.073 1.00 92.56 267 THR A C 1
ATOM 1952 O O . THR A 1 267 ? 6.716 -9.033 -3.921 1.00 92.56 267 THR A O 1
ATOM 1955 N N . PHE A 1 268 ? 7.411 -7.470 -5.367 1.00 91.31 268 PHE A N 1
ATOM 1956 C CA . PHE A 1 268 ? 8.050 -6.628 -4.357 1.00 91.31 268 PHE A CA 1
ATOM 1957 C C . PHE A 1 268 ? 7.682 -5.156 -4.493 1.00 91.31 268 PHE A C 1
ATOM 1959 O O . PHE A 1 268 ? 7.477 -4.613 -5.582 1.00 91.31 268 PHE A O 1
ATOM 1966 N N . MET A 1 269 ? 7.682 -4.492 -3.345 1.00 90.88 269 MET A N 1
ATOM 1967 C CA . MET A 1 269 ? 7.761 -3.047 -3.222 1.00 90.88 269 MET A CA 1
ATOM 1968 C C . MET A 1 269 ? 8.973 -2.683 -2.365 1.00 90.88 269 MET A C 1
ATOM 1970 O O . MET A 1 269 ? 9.481 -3.482 -1.585 1.00 90.88 269 MET A O 1
ATOM 1974 N N . ARG A 1 270 ? 9.440 -1.449 -2.493 1.00 87.38 270 ARG A N 1
ATOM 1975 C CA . ARG A 1 270 ? 10.485 -0.874 -1.663 1.00 87.38 270 ARG A CA 1
ATOM 1976 C C . ARG A 1 270 ? 9.896 0.275 -0.878 1.00 87.38 270 ARG A C 1
ATOM 1978 O O . ARG A 1 270 ? 9.471 1.272 -1.452 1.00 87.38 270 ARG A O 1
ATOM 1985 N N . ARG A 1 271 ? 9.870 0.131 0.437 1.00 81.12 271 ARG A N 1
ATOM 1986 C CA . ARG A 1 271 ? 9.346 1.151 1.335 1.00 81.12 271 ARG A CA 1
ATOM 1987 C C . ARG A 1 271 ? 10.499 1.972 1.876 1.00 81.12 271 ARG A C 1
ATOM 1989 O O . ARG A 1 271 ? 11.333 1.463 2.619 1.00 81.12 271 ARG A O 1
ATOM 1996 N N . ASP A 1 272 ? 10.540 3.232 1.458 1.00 69.69 272 ASP A N 1
ATOM 1997 C CA . ASP A 1 272 ? 11.400 4.249 2.053 1.00 69.69 272 ASP A CA 1
ATOM 1998 C C . ASP A 1 272 ? 10.926 4.416 3.504 1.00 69.69 272 ASP A C 1
ATOM 2000 O O . ASP A 1 272 ? 9.842 4.955 3.740 1.00 69.69 272 ASP A O 1
ATOM 2004 N N . SER A 1 273 ? 11.672 3.861 4.462 1.00 54.66 273 SER A N 1
ATOM 2005 C CA . SER A 1 273 ? 11.303 3.960 5.865 1.00 54.66 273 SER A CA 1
ATOM 2006 C C . SER A 1 273 ? 11.518 5.402 6.305 1.00 54.66 273 SER A C 1
ATOM 2008 O O . SER A 1 273 ? 12.513 6.053 5.977 1.00 54.66 273 SER A O 1
ATOM 2010 N N . TRP A 1 274 ? 10.567 5.910 7.071 1.00 58.50 274 TRP A N 1
ATOM 2011 C CA . TRP A 1 274 ? 10.714 7.206 7.714 1.00 58.50 274 TRP A CA 1
ATOM 2012 C C . TRP A 1 274 ? 11.406 7.102 9.080 1.00 58.50 274 TRP A C 1
ATOM 2014 O O . TRP A 1 274 ? 11.378 8.033 9.886 1.00 58.50 274 TRP A O 1
ATOM 2024 N N . VAL A 1 275 ? 11.978 5.933 9.349 1.00 48.59 275 VAL A N 1
ATOM 2025 C CA . VAL A 1 275 ? 12.519 5.502 10.623 1.00 48.59 275 VAL A CA 1
ATOM 2026 C C . VAL A 1 275 ? 14.032 5.550 10.495 1.00 48.59 275 VAL A C 1
ATOM 2028 O O . VAL A 1 275 ? 14.641 4.683 9.875 1.00 48.59 275 VAL A O 1
ATOM 2031 N N . ALA A 1 276 ? 14.626 6.595 11.071 1.00 46.81 276 ALA A N 1
ATOM 2032 C CA . ALA A 1 276 ? 16.040 6.948 10.936 1.00 46.81 276 ALA A CA 1
ATOM 2033 C C . ALA A 1 276 ? 16.467 7.355 9.502 1.00 46.81 276 ALA A C 1
ATOM 2035 O O . ALA A 1 276 ? 15.881 6.934 8.505 1.00 46.81 276 ALA A O 1
ATOM 2036 N N . PRO A 1 277 ? 17.497 8.210 9.348 1.00 43.78 277 PRO A N 1
ATOM 2037 C CA . PRO A 1 277 ? 18.128 8.367 8.045 1.00 43.78 277 PRO A CA 1
ATOM 2038 C C . PRO A 1 277 ? 18.668 6.991 7.612 1.00 43.78 277 PRO A C 1
ATOM 2040 O O . PRO A 1 277 ? 19.250 6.290 8.436 1.00 43.78 277 PRO A O 1
ATOM 2043 N N . HIS A 1 278 ? 18.513 6.637 6.330 1.00 50.94 278 HIS A N 1
ATOM 2044 C CA . HIS A 1 278 ? 19.221 5.545 5.627 1.00 50.94 278 HIS A CA 1
ATOM 2045 C C . HIS A 1 278 ? 18.550 4.173 5.414 1.00 50.94 278 HIS A C 1
ATOM 2047 O O . HIS A 1 278 ? 19.260 3.275 4.967 1.00 50.94 278 HIS A O 1
ATOM 2053 N N . THR A 1 279 ? 17.246 3.952 5.616 1.00 57.09 279 THR A N 1
ATOM 2054 C CA . THR A 1 279 ? 16.679 2.610 5.338 1.00 57.09 279 THR A CA 1
ATOM 2055 C C . THR A 1 279 ? 15.522 2.639 4.337 1.00 57.09 279 THR A C 1
ATOM 2057 O O . THR A 1 279 ? 14.434 3.128 4.614 1.00 57.09 279 THR A O 1
ATOM 2060 N N . SER A 1 280 ? 15.750 2.084 3.142 1.00 72.81 280 SER A N 1
ATOM 2061 C CA . SER A 1 280 ? 14.670 1.626 2.262 1.00 72.81 280 SER A CA 1
ATOM 2062 C C . SER A 1 280 ? 14.609 0.107 2.377 1.00 72.81 280 SER A C 1
ATOM 2064 O O . SER A 1 280 ? 15.617 -0.571 2.190 1.00 72.81 280 SER A O 1
ATOM 2066 N N . SER A 1 281 ? 13.454 -0.430 2.751 1.00 80.44 281 SER A N 1
ATOM 2067 C CA . SER A 1 281 ? 13.291 -1.867 2.978 1.00 80.44 281 SER A CA 1
ATOM 2068 C C . SER A 1 281 ? 12.556 -2.484 1.804 1.00 80.44 281 SER A C 1
ATOM 2070 O O . SER A 1 281 ? 11.512 -1.980 1.381 1.00 80.44 281 SER A O 1
ATOM 2072 N N . LEU A 1 282 ? 13.106 -3.567 1.264 1.00 87.19 282 LEU A N 1
ATOM 2073 C CA . LEU A 1 282 ? 12.393 -4.392 0.304 1.00 87.19 282 LEU A CA 1
ATOM 2074 C C . LEU A 1 282 ? 11.339 -5.209 1.059 1.00 87.19 282 LEU A C 1
ATOM 2076 O O . LEU A 1 282 ? 11.649 -5.873 2.046 1.00 87.19 282 LEU A O 1
ATOM 2080 N N . VAL A 1 283 ? 10.094 -5.132 0.604 1.00 87.62 283 VAL A N 1
ATOM 2081 C CA . VAL A 1 283 ? 8.945 -5.793 1.220 1.00 87.62 283 VAL A CA 1
ATOM 2082 C C . VAL A 1 283 ? 8.227 -6.602 0.143 1.00 87.62 283 VAL A C 1
ATOM 2084 O O . VAL A 1 283 ? 7.921 -6.046 -0.917 1.00 87.62 283 VAL A O 1
ATOM 2087 N N . PRO A 1 284 ? 7.952 -7.896 0.373 1.00 89.19 284 PRO A N 1
ATOM 2088 C CA . PRO A 1 284 ? 7.148 -8.678 -0.552 1.00 89.19 284 PRO A CA 1
ATOM 2089 C C . PRO A 1 284 ? 5.721 -8.124 -0.603 1.00 89.19 284 PRO A C 1
ATOM 2091 O O . PRO A 1 284 ? 5.128 -7.785 0.421 1.00 89.19 284 PRO A O 1
ATOM 2094 N N . LEU A 1 285 ? 5.166 -8.039 -1.806 1.00 89.88 285 LEU A N 1
ATOM 2095 C CA . LEU A 1 285 ? 3.742 -7.817 -2.003 1.00 89.88 285 LEU A CA 1
ATOM 2096 C C . LEU A 1 285 ? 3.003 -9.132 -1.750 1.00 89.88 285 LEU A C 1
ATOM 2098 O O . LEU A 1 285 ? 3.481 -10.212 -2.099 1.00 89.88 285 LEU A O 1
ATOM 2102 N N . THR A 1 286 ? 1.837 -9.047 -1.117 1.00 89.81 286 THR A N 1
ATOM 2103 C CA . THR A 1 286 ? 1.028 -10.228 -0.828 1.00 89.81 286 THR A CA 1
ATOM 2104 C C . THR A 1 286 ? 0.492 -10.841 -2.123 1.00 89.81 286 THR A C 1
ATOM 2106 O O . THR A 1 286 ? -0.302 -10.217 -2.824 1.00 89.81 286 THR A O 1
ATOM 2109 N N . ASP A 1 287 ? 0.868 -12.089 -2.405 1.00 90.62 287 ASP A N 1
ATOM 2110 C CA . ASP A 1 287 ? 0.230 -12.894 -3.448 1.00 90.62 287 ASP A CA 1
ATOM 2111 C C . ASP A 1 287 ? -1.089 -13.467 -2.912 1.00 90.62 287 ASP A C 1
ATOM 2113 O O . ASP A 1 287 ? -1.135 -14.520 -2.269 1.00 90.62 287 ASP A O 1
ATOM 2117 N N . TYR A 1 288 ? -2.177 -12.731 -3.145 1.00 93.50 288 TYR A N 1
ATOM 2118 C CA . TYR A 1 288 ? -3.510 -13.129 -2.700 1.00 93.50 288 TYR A CA 1
ATOM 2119 C C . TYR A 1 288 ? -3.939 -14.480 -3.281 1.00 93.50 288 TYR A C 1
ATOM 2121 O O . TYR A 1 288 ? -4.517 -15.288 -2.558 1.00 93.50 288 TYR A O 1
ATOM 2129 N N . ALA A 1 289 ? -3.602 -14.779 -4.539 1.00 90.88 289 ALA A N 1
ATOM 2130 C CA . ALA A 1 289 ? -3.976 -16.043 -5.163 1.00 90.88 289 ALA A CA 1
ATOM 2131 C C . ALA A 1 289 ? -3.250 -17.229 -4.510 1.00 90.88 289 ALA A C 1
ATOM 2133 O O . ALA A 1 289 ? -3.881 -18.243 -4.205 1.00 90.88 289 ALA A O 1
ATOM 2134 N N . ALA A 1 290 ? -1.949 -17.099 -4.229 1.00 90.88 290 ALA A N 1
ATOM 2135 C CA . ALA A 1 290 ? -1.185 -18.135 -3.529 1.00 90.88 290 ALA A CA 1
ATOM 2136 C C . ALA A 1 290 ? -1.653 -18.358 -2.081 1.00 90.88 290 ALA A C 1
ATOM 2138 O O . ALA A 1 290 ? -1.519 -19.467 -1.558 1.00 90.88 290 ALA A O 1
ATOM 2139 N N . LEU A 1 291 ? -2.223 -17.332 -1.444 1.00 93.12 291 LEU A N 1
ATOM 2140 C CA . LEU A 1 291 ? -2.835 -17.430 -0.116 1.00 93.12 291 LEU A CA 1
ATOM 2141 C C . LEU A 1 291 ? -4.290 -17.925 -0.135 1.00 93.12 291 LEU A C 1
ATOM 2143 O O . LEU A 1 291 ? -4.881 -18.078 0.934 1.00 93.12 291 LEU A O 1
ATOM 2147 N N . GLY A 1 292 ? -4.868 -18.189 -1.312 1.00 96.06 292 GLY A N 1
ATOM 2148 C CA . GLY A 1 292 ? -6.276 -18.568 -1.436 1.00 96.06 292 GLY A CA 1
ATOM 2149 C C . GLY A 1 292 ? -7.210 -17.437 -1.007 1.00 96.06 292 GLY A C 1
ATOM 2150 O O . GLY A 1 292 ? -8.158 -17.666 -0.266 1.00 96.06 292 GLY A O 1
ATOM 2151 N N . ILE A 1 293 ? -6.901 -16.198 -1.387 1.00 97.69 293 ILE A N 1
ATOM 2152 C CA . ILE A 1 293 ? -7.732 -15.018 -1.140 1.00 97.69 293 ILE A CA 1
ATOM 2153 C C . ILE A 1 293 ? -8.337 -14.580 -2.471 1.00 97.69 293 ILE A C 1
ATOM 2155 O O . ILE A 1 293 ? -7.625 -14.188 -3.396 1.00 97.69 293 ILE A O 1
ATOM 2159 N N . GLU A 1 294 ? -9.664 -14.592 -2.550 1.00 96.88 294 GLU A N 1
ATOM 2160 C CA . GLU A 1 294 ? -10.396 -13.974 -3.649 1.00 96.88 294 GLU A CA 1
ATOM 2161 C C . GLU A 1 294 ? -10.544 -12.473 -3.384 1.00 96.88 294 GLU A C 1
ATOM 2163 O O . GLU A 1 294 ? -11.082 -12.062 -2.353 1.00 96.88 294 GLU A O 1
ATOM 2168 N N . MET A 1 295 ? -10.070 -11.654 -4.322 1.00 95.94 295 MET A N 1
ATOM 2169 C CA . MET A 1 295 ? -10.273 -10.209 -4.318 1.00 95.94 295 MET A CA 1
ATOM 2170 C C . MET A 1 295 ? -11.358 -9.845 -5.334 1.00 95.94 295 MET A C 1
ATOM 2172 O O . MET A 1 295 ? -11.170 -10.049 -6.534 1.00 95.94 295 MET A O 1
ATOM 2176 N N . THR A 1 296 ? -12.461 -9.255 -4.874 1.00 96.62 296 THR A N 1
ATOM 2177 C CA . THR A 1 296 ? -13.474 -8.647 -5.751 1.00 96.62 296 THR A CA 1
ATOM 2178 C C . THR A 1 296 ? -13.433 -7.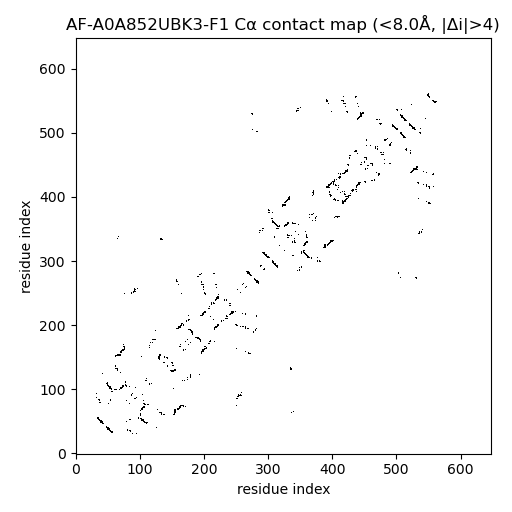130 -5.652 1.00 96.62 296 THR A C 1
ATOM 2180 O O . THR A 1 296 ? -13.033 -6.563 -4.633 1.00 96.62 296 THR A O 1
ATOM 2183 N N . ARG A 1 297 ? -13.841 -6.470 -6.736 1.00 94.62 297 ARG A N 1
ATOM 2184 C CA . ARG A 1 297 ? -14.051 -5.025 -6.816 1.00 94.62 297 ARG A CA 1
ATOM 2185 C C . ARG A 1 297 ? -15.509 -4.796 -7.160 1.00 94.62 297 ARG A C 1
ATOM 2187 O O . ARG A 1 297 ? -15.963 -5.251 -8.209 1.00 94.62 297 ARG A O 1
ATOM 2194 N N . ASP A 1 298 ? -16.202 -4.049 -6.319 1.00 95.56 298 ASP A N 1
ATOM 2195 C CA . ASP A 1 298 ? -17.627 -3.803 -6.460 1.00 95.56 298 ASP A CA 1
ATOM 2196 C C . ASP A 1 298 ? -17.951 -2.327 -6.237 1.00 95.56 298 ASP A C 1
ATOM 2198 O O . ASP A 1 298 ? -17.208 -1.566 -5.614 1.00 95.56 298 ASP A O 1
ATOM 2202 N N . VAL A 1 299 ? -19.088 -1.913 -6.789 1.00 94.25 299 VAL A N 1
ATOM 2203 C CA . VAL A 1 299 ? -19.595 -0.548 -6.681 1.00 94.25 299 VAL A CA 1
ATOM 2204 C C . VAL A 1 299 ? -21.056 -0.615 -6.285 1.00 94.25 299 VAL A C 1
ATOM 2206 O O . VAL A 1 299 ? -21.851 -1.305 -6.926 1.00 94.25 299 VAL A O 1
ATOM 2209 N N . ILE A 1 300 ? -21.420 0.134 -5.253 1.00 92.56 300 ILE A N 1
ATOM 2210 C CA . ILE A 1 300 ? -22.808 0.320 -4.838 1.00 92.56 300 ILE A CA 1
ATOM 2211 C C . ILE A 1 300 ? -23.199 1.790 -4.930 1.00 92.56 300 ILE A C 1
ATOM 2213 O O . ILE A 1 300 ? -22.383 2.695 -4.765 1.00 92.56 300 ILE A O 1
ATOM 2217 N N . GLU A 1 301 ? -24.481 2.021 -5.178 1.00 91.06 301 GLU A N 1
ATOM 2218 C CA . GLU A 1 301 ? -25.085 3.349 -5.151 1.00 91.06 301 GLU A CA 1
ATOM 2219 C C . GLU A 1 301 ? -25.861 3.492 -3.843 1.00 91.06 301 GLU A C 1
ATOM 2221 O O . GLU A 1 301 ? -26.822 2.762 -3.590 1.00 91.06 301 GLU A O 1
ATOM 2226 N N . VAL A 1 302 ? -25.446 4.432 -3.002 1.00 84.31 302 VAL A N 1
ATOM 2227 C CA . VAL A 1 302 ? -26.028 4.674 -1.682 1.00 84.31 302 VAL A CA 1
ATOM 2228 C C . VAL A 1 302 ? -26.501 6.114 -1.642 1.00 84.31 302 VAL A C 1
ATOM 2230 O O . VAL A 1 302 ? -25.711 7.056 -1.576 1.00 84.31 302 VAL A O 1
ATOM 2233 N N . GLN A 1 303 ? -27.823 6.287 -1.671 1.00 83.38 303 GLN A N 1
ATOM 2234 C CA . GLN A 1 303 ? -28.468 7.592 -1.827 1.00 83.38 303 GLN A CA 1
ATOM 2235 C C . GLN A 1 303 ? -28.019 8.279 -3.133 1.00 83.38 303 GLN A C 1
ATOM 2237 O O . GLN A 1 303 ? -28.467 7.892 -4.208 1.00 83.38 303 GLN A O 1
ATOM 2242 N N . ASP A 1 304 ? -27.171 9.300 -3.042 1.00 81.12 304 ASP A N 1
ATOM 2243 C CA . ASP A 1 304 ? -26.556 10.046 -4.143 1.00 81.12 304 ASP A CA 1
ATOM 2244 C C . ASP A 1 304 ? -25.017 9.903 -4.171 1.00 81.12 304 ASP A C 1
ATOM 2246 O O . ASP A 1 304 ? -24.336 10.725 -4.784 1.00 81.12 304 ASP A O 1
ATOM 2250 N N . ALA A 1 305 ? -24.459 8.904 -3.472 1.00 81.00 305 ALA A N 1
ATOM 2251 C CA . ALA A 1 305 ? -23.041 8.540 -3.518 1.00 81.00 305 ALA A CA 1
ATOM 2252 C C . ALA A 1 305 ? -22.840 7.218 -4.253 1.00 81.00 305 ALA A C 1
ATOM 2254 O O . ALA A 1 305 ? -23.485 6.220 -3.936 1.00 81.00 305 ALA A O 1
ATOM 2255 N N . ARG A 1 306 ? -21.838 7.204 -5.129 1.00 87.50 306 ARG A N 1
ATOM 2256 C CA . ARG A 1 306 ? -21.203 5.987 -5.621 1.00 87.50 306 ARG A CA 1
ATOM 2257 C C . ARG A 1 306 ? -20.123 5.585 -4.620 1.00 87.50 306 ARG A C 1
ATOM 2259 O O . ARG A 1 306 ? -19.257 6.403 -4.317 1.00 87.50 306 ARG A O 1
ATOM 2266 N N . VAL A 1 307 ? -20.186 4.363 -4.101 1.00 91.88 307 VAL A N 1
ATOM 2267 C CA . VAL A 1 307 ? -19.192 3.816 -3.169 1.00 91.88 307 VAL A CA 1
ATOM 2268 C C . VAL A 1 307 ? -18.548 2.607 -3.810 1.00 91.88 307 VAL A C 1
ATOM 2270 O O . VAL A 1 307 ? -19.205 1.600 -4.069 1.00 91.88 307 VAL A O 1
ATOM 2273 N N . GLU A 1 308 ? -17.259 2.726 -4.072 1.00 94.06 308 GLU A N 1
ATOM 2274 C CA . GLU A 1 308 ? -16.434 1.629 -4.542 1.00 94.06 308 GLU A CA 1
ATOM 2275 C C . GLU A 1 308 ? -15.747 0.951 -3.356 1.00 94.06 308 GLU A C 1
ATOM 2277 O O . GLU A 1 308 ? -15.367 1.602 -2.380 1.00 94.06 308 GLU A O 1
ATOM 2282 N N . TYR A 1 309 ? -15.617 -0.368 -3.412 1.00 96.88 309 TYR A N 1
ATOM 2283 C CA . TYR A 1 309 ? -14.955 -1.138 -2.370 1.00 96.88 309 TYR A CA 1
ATOM 2284 C C . TYR A 1 309 ? -14.347 -2.423 -2.925 1.00 96.88 309 TYR A C 1
ATOM 2286 O O . TYR A 1 309 ? -14.736 -2.931 -3.979 1.00 96.88 309 TYR A O 1
ATOM 2294 N N . PHE A 1 310 ? -13.385 -2.942 -2.173 1.00 97.81 310 PHE A N 1
ATOM 2295 C CA . PHE A 1 310 ? -12.663 -4.165 -2.473 1.00 97.81 310 PHE A CA 1
ATOM 2296 C C . PHE A 1 310 ? -12.869 -5.161 -1.343 1.00 97.81 310 PHE A C 1
ATOM 2298 O O . PHE A 1 310 ? -12.605 -4.839 -0.181 1.00 97.81 310 PHE A O 1
ATOM 2305 N N . THR A 1 311 ? -13.328 -6.361 -1.681 1.00 98.44 311 THR A N 1
ATOM 2306 C CA . THR A 1 311 ? -13.550 -7.436 -0.712 1.00 98.44 311 THR A CA 1
ATOM 2307 C C . THR A 1 311 ? -12.469 -8.484 -0.881 1.00 98.44 311 THR A C 1
ATOM 2309 O O . THR A 1 311 ? -12.267 -8.989 -1.980 1.00 98.44 311 THR A O 1
ATOM 2312 N N . TYR A 1 312 ? -11.797 -8.823 0.213 1.00 98.50 312 TYR A N 1
ATOM 2313 C CA . TYR A 1 312 ? -10.783 -9.866 0.269 1.00 98.50 312 TYR A CA 1
ATOM 2314 C C . TYR A 1 312 ? -11.331 -11.025 1.095 1.00 98.50 312 TYR A C 1
ATOM 2316 O O . TYR A 1 312 ? -11.443 -10.922 2.321 1.00 98.50 312 TYR A O 1
ATOM 2324 N N . THR A 1 313 ? -11.696 -12.110 0.414 1.00 98.19 313 THR A N 1
ATOM 2325 C CA . THR A 1 313 ? -12.332 -13.287 1.010 1.00 98.19 313 THR A CA 1
ATOM 2326 C C . THR A 1 313 ? -11.372 -14.472 0.984 1.00 98.19 313 THR A C 1
ATOM 2328 O O . THR A 1 313 ? -11.105 -15.011 -0.089 1.00 98.19 313 THR A O 1
ATOM 2331 N N . PRO A 1 314 ? -10.860 -14.916 2.142 1.00 97.50 314 PRO A N 1
ATOM 2332 C CA . PRO A 1 314 ? -10.090 -16.151 2.218 1.00 97.50 314 PRO A CA 1
ATOM 2333 C C . PRO A 1 314 ? -10.933 -17.398 1.905 1.00 97.50 314 PRO A C 1
ATOM 2335 O O . PRO A 1 314 ? -12.075 -17.518 2.355 1.00 97.50 314 PRO A O 1
ATOM 2338 N N . ASP A 1 315 ? -10.335 -18.391 1.248 1.00 95.56 315 ASP A N 1
ATOM 2339 C CA . ASP A 1 315 ? -10.932 -19.698 0.937 1.00 95.56 315 ASP A CA 1
ATOM 2340 C C . ASP A 1 315 ? -11.466 -20.406 2.191 1.00 95.56 315 ASP A C 1
ATOM 2342 O O . ASP A 1 315 ? -12.465 -21.126 2.141 1.00 95.56 315 ASP A O 1
ATOM 2346 N N . SER A 1 316 ? -10.818 -20.177 3.340 1.00 92.81 316 SER A N 1
ATOM 2347 C CA . SER A 1 316 ? -11.214 -20.729 4.640 1.00 92.81 316 SER A CA 1
ATOM 2348 C C . SER A 1 316 ? -12.609 -20.279 5.089 1.00 92.81 316 SER A C 1
ATOM 2350 O O . SER A 1 316 ? -13.249 -20.985 5.871 1.00 92.81 316 SER A O 1
ATOM 2352 N N . VAL A 1 317 ? -13.096 -19.143 4.577 1.00 93.62 317 VAL A N 1
ATOM 2353 C CA . VAL A 1 317 ? -14.395 -18.552 4.926 1.00 93.62 317 VAL A CA 1
ATOM 2354 C C . VAL A 1 317 ? -15.315 -18.316 3.725 1.00 93.62 317 VAL A C 1
ATOM 2356 O O . VAL A 1 317 ? -16.480 -17.973 3.916 1.00 93.62 317 VAL A O 1
ATOM 2359 N N . ALA A 1 318 ? -14.852 -18.566 2.497 1.00 87.81 318 ALA A N 1
ATOM 2360 C CA . ALA A 1 318 ? -15.629 -18.365 1.271 1.00 87.81 318 ALA A CA 1
ATOM 2361 C C . ALA A 1 318 ? -16.946 -19.166 1.239 1.00 87.81 318 ALA A C 1
ATOM 2363 O O . ALA A 1 318 ? -17.953 -18.708 0.704 1.00 87.81 318 ALA A O 1
ATOM 2364 N N . THR A 1 319 ? -16.963 -20.358 1.846 1.00 86.44 319 THR A N 1
ATOM 2365 C CA . THR A 1 319 ? -18.172 -21.192 1.985 1.00 86.44 319 THR A CA 1
ATOM 2366 C C . THR A 1 319 ? -18.651 -21.302 3.431 1.00 86.44 319 THR A C 1
ATOM 2368 O O . THR A 1 319 ? -19.302 -22.290 3.790 1.00 86.44 319 THR A O 1
ATOM 2371 N N . ALA A 1 320 ? -18.273 -20.350 4.286 1.00 84.94 320 ALA A N 1
ATOM 2372 C CA . ALA A 1 320 ? -18.719 -20.330 5.669 1.00 84.94 320 ALA A CA 1
ATOM 2373 C C . ALA A 1 320 ? -20.246 -20.206 5.748 1.00 84.94 320 ALA A C 1
ATOM 2375 O O . ALA A 1 320 ? -20.929 -19.767 4.819 1.00 84.94 320 ALA A O 1
ATOM 2376 N N . THR A 1 321 ? -20.802 -20.642 6.875 1.00 87.69 321 THR A N 1
ATOM 2377 C CA . THR A 1 321 ? -22.229 -20.472 7.135 1.00 87.69 321 THR A CA 1
ATOM 2378 C C . THR A 1 321 ? -22.592 -18.989 7.200 1.00 87.69 321 THR A C 1
ATOM 2380 O O . THR A 1 321 ? -21.764 -18.151 7.555 1.00 87.69 321 THR A O 1
ATOM 2383 N N . VAL A 1 322 ? -23.846 -18.671 6.887 1.00 84.81 322 VAL A N 1
ATOM 2384 C CA . VAL A 1 322 ? -24.401 -17.324 7.089 1.00 84.81 322 VAL A CA 1
ATOM 2385 C C . VAL A 1 322 ? -24.144 -16.862 8.527 1.00 84.81 322 VAL A C 1
ATOM 2387 O O . VAL A 1 322 ? -24.241 -17.679 9.446 1.00 84.81 322 VAL A O 1
ATOM 2390 N N . ASP A 1 323 ? -23.812 -15.581 8.698 1.00 87.25 323 ASP A N 1
ATOM 2391 C CA . ASP A 1 323 ? -23.549 -14.941 9.994 1.00 87.25 323 ASP A CA 1
ATOM 2392 C C . ASP A 1 323 ? -22.458 -15.633 10.843 1.00 87.25 323 ASP A C 1
ATOM 2394 O O . ASP A 1 323 ? -22.648 -15.873 12.037 1.00 87.25 323 ASP A O 1
ATOM 2398 N N . SER A 1 324 ? -21.313 -16.004 10.253 1.00 92.38 324 SER A N 1
ATOM 2399 C CA . SER A 1 324 ? -20.256 -16.728 10.990 1.00 92.38 324 SER A CA 1
ATOM 2400 C C . SER A 1 324 ? -18.829 -16.214 10.808 1.00 92.38 324 SER A C 1
ATOM 2402 O O . SER A 1 324 ? -17.923 -16.674 11.511 1.00 92.38 324 SER A O 1
ATOM 2404 N N . THR A 1 325 ? -18.615 -15.236 9.932 1.00 97.19 325 THR A N 1
ATOM 2405 C CA . THR A 1 325 ? -17.290 -14.724 9.578 1.00 97.19 325 THR A CA 1
ATOM 2406 C C . THR A 1 325 ? -17.134 -13.266 10.009 1.00 97.19 325 THR A C 1
ATOM 2408 O O . THR A 1 325 ? -17.927 -12.432 9.575 1.00 97.19 325 THR A O 1
ATOM 2411 N N . PRO A 1 326 ? -16.119 -12.918 10.820 1.00 98.31 326 PRO A N 1
ATOM 2412 C CA . PRO A 1 326 ? -15.839 -11.523 11.136 1.00 98.31 326 PRO A CA 1
ATOM 2413 C C . PRO A 1 326 ? -15.526 -10.691 9.893 1.00 98.31 326 PRO A C 1
ATOM 2415 O O . PRO A 1 326 ? -14.976 -11.203 8.914 1.00 98.31 326 PRO A O 1
ATOM 2418 N N . VAL A 1 327 ? -15.820 -9.394 9.961 1.00 98.81 327 VAL A N 1
ATOM 2419 C CA . VAL A 1 327 ? -15.508 -8.439 8.891 1.00 98.81 327 VAL A CA 1
ATOM 2420 C C . VAL A 1 327 ? -14.730 -7.259 9.454 1.00 98.81 327 VAL A C 1
ATOM 2422 O O . VAL A 1 327 ? -15.158 -6.628 10.420 1.00 98.81 327 VAL A O 1
ATOM 2425 N N . VAL A 1 328 ? -13.609 -6.925 8.817 1.00 98.88 328 VAL A N 1
ATOM 2426 C CA . VAL A 1 328 ? -12.846 -5.703 9.088 1.00 98.88 328 VAL A CA 1
ATOM 2427 C C . VAL A 1 328 ? -13.049 -4.728 7.935 1.00 98.88 328 VAL A C 1
ATOM 2429 O O . VAL A 1 328 ? -12.585 -4.965 6.819 1.00 98.88 328 VAL A O 1
ATOM 2432 N N . PHE A 1 329 ? -13.714 -3.607 8.207 1.00 98.88 329 PHE A N 1
ATOM 2433 C CA . PHE A 1 329 ? -13.739 -2.472 7.291 1.00 98.88 329 PHE A CA 1
ATOM 2434 C C . PHE A 1 329 ? -12.438 -1.678 7.394 1.00 98.88 329 PHE A C 1
ATOM 2436 O O . PHE A 1 329 ? -12.037 -1.276 8.486 1.00 98.88 329 PHE A O 1
ATOM 2443 N N . LEU A 1 330 ? -11.803 -1.429 6.251 1.00 98.69 330 LEU A N 1
ATOM 2444 C CA . LEU A 1 330 ? -10.510 -0.770 6.131 1.00 98.69 330 LEU A CA 1
ATOM 2445 C C . LEU A 1 330 ? -10.613 0.531 5.328 1.00 98.69 330 LEU A C 1
ATOM 2447 O O . LEU A 1 330 ? -10.980 0.526 4.152 1.00 98.69 330 LEU A O 1
ATOM 2451 N N . PHE A 1 331 ? -10.204 1.641 5.939 1.00 97.81 331 PHE A N 1
ATOM 2452 C CA . PHE A 1 331 ? -10.265 2.974 5.337 1.00 97.81 331 PHE A CA 1
ATOM 2453 C C . PHE A 1 331 ? -8.867 3.552 5.080 1.00 97.81 331 PHE A C 1
ATOM 2455 O O . PHE A 1 331 ? -8.009 3.582 5.968 1.00 97.81 331 PHE A O 1
ATOM 2462 N N . HIS A 1 332 ? -8.640 4.045 3.862 1.00 95.38 332 HIS A N 1
ATOM 2463 C CA . HIS A 1 332 ? -7.342 4.565 3.425 1.00 95.38 332 HIS A CA 1
ATOM 2464 C C . HIS A 1 332 ? -7.094 6.030 3.837 1.00 95.38 332 HIS A C 1
ATOM 2466 O O . HIS A 1 332 ? -8.022 6.794 4.116 1.00 95.38 332 HIS A O 1
ATOM 2472 N N . GLY A 1 333 ? -5.822 6.441 3.861 1.00 92.62 333 GLY A N 1
ATOM 2473 C CA . GLY A 1 333 ? -5.413 7.833 4.100 1.00 92.62 333 GLY A CA 1
ATOM 2474 C C . GLY A 1 333 ? -5.775 8.798 2.958 1.00 92.62 333 GLY A C 1
ATOM 2475 O O . GLY A 1 333 ? -6.197 8.385 1.879 1.00 92.62 333 GLY A O 1
ATOM 2476 N N . ASN A 1 334 ? -5.605 10.104 3.187 1.00 89.31 334 ASN A N 1
ATOM 2477 C CA . ASN A 1 334 ? -5.887 11.128 2.173 1.00 89.31 334 ASN A CA 1
ATOM 2478 C C . ASN A 1 334 ? -4.961 10.979 0.957 1.00 89.31 334 ASN A C 1
ATOM 2480 O O . ASN A 1 334 ? -3.749 10.904 1.129 1.00 89.31 334 ASN A O 1
ATOM 2484 N N . GLY A 1 335 ? -5.529 10.987 -0.252 1.00 86.62 335 GLY A N 1
ATOM 2485 C CA . GLY A 1 335 ? -4.779 10.789 -1.498 1.00 86.62 335 GLY A CA 1
ATOM 2486 C C . GLY A 1 335 ? -4.315 9.353 -1.741 1.00 86.62 335 GLY A C 1
ATOM 2487 O O . GLY A 1 335 ? -3.611 9.121 -2.710 1.00 86.62 335 GLY A O 1
ATOM 2488 N N . ASN A 1 336 ? -4.694 8.399 -0.889 1.00 89.88 336 ASN A N 1
ATOM 2489 C CA . ASN A 1 336 ? -4.404 6.982 -1.094 1.00 89.88 336 ASN A CA 1
ATOM 2490 C C . ASN A 1 336 ? -5.562 6.276 -1.839 1.00 89.88 336 ASN A C 1
ATOM 2492 O O . ASN A 1 336 ? -6.566 6.904 -2.186 1.00 89.88 336 ASN A O 1
ATOM 2496 N N . HIS A 1 337 ? -5.422 4.973 -2.057 1.00 92.00 337 HIS A N 1
ATOM 2497 C CA . HIS A 1 337 ? -6.387 4.080 -2.686 1.00 92.00 337 HIS A CA 1
ATOM 2498 C C . HIS A 1 337 ? -6.652 2.873 -1.774 1.00 92.00 337 HIS A C 1
ATOM 2500 O O . HIS A 1 337 ? -5.767 2.439 -1.027 1.00 92.00 337 HIS A O 1
ATOM 2506 N N . ALA A 1 338 ? -7.857 2.311 -1.837 1.00 94.75 338 ALA A N 1
ATOM 2507 C CA . ALA A 1 338 ? -8.281 1.170 -1.029 1.00 94.75 338 ALA A CA 1
ATOM 2508 C C . ALA A 1 338 ? -7.367 -0.064 -1.206 1.00 94.75 338 ALA A C 1
ATOM 2510 O O . ALA A 1 338 ? -6.895 -0.629 -0.218 1.00 94.75 338 ALA A O 1
ATOM 2511 N N . GLU A 1 339 ? -7.017 -0.428 -2.447 1.00 92.88 339 GLU A N 1
ATOM 2512 C CA . GLU A 1 339 ? -6.099 -1.553 -2.720 1.00 92.88 339 GLU A CA 1
ATOM 2513 C C . GLU A 1 339 ? -4.716 -1.357 -2.083 1.00 92.88 339 GLU A C 1
ATOM 2515 O O . GLU A 1 339 ? -4.170 -2.271 -1.464 1.00 92.88 339 GLU A O 1
ATOM 2520 N N . ALA A 1 340 ? -4.153 -0.152 -2.213 1.00 91.62 340 ALA A N 1
ATOM 2521 C CA . ALA A 1 340 ? -2.840 0.167 -1.669 1.00 91.62 340 ALA A CA 1
ATOM 2522 C C . ALA A 1 340 ? -2.859 0.112 -0.139 1.00 91.62 340 ALA A C 1
ATOM 2524 O O . ALA A 1 340 ? -1.952 -0.442 0.476 1.00 91.62 340 ALA A O 1
ATOM 2525 N N . GLN A 1 341 ? -3.923 0.616 0.493 1.00 94.38 341 GLN A N 1
ATOM 2526 C CA . GLN A 1 341 ? -4.091 0.506 1.938 1.00 94.38 341 GLN A CA 1
ATOM 2527 C C . GLN A 1 341 ? -4.144 -0.959 2.390 1.00 94.38 341 GLN A C 1
ATOM 2529 O O . GLN A 1 341 ? -3.449 -1.311 3.345 1.00 94.38 341 GLN A O 1
ATOM 2534 N N . ALA A 1 342 ? -4.931 -1.802 1.715 1.00 95.56 342 ALA A N 1
ATOM 2535 C CA . ALA A 1 342 ? -5.039 -3.229 2.018 1.00 95.56 342 ALA A CA 1
ATOM 2536 C C . ALA A 1 342 ? -3.691 -3.950 1.875 1.00 95.56 342 ALA A C 1
ATOM 2538 O O . ALA A 1 342 ? -3.287 -4.676 2.782 1.00 95.56 342 ALA A O 1
ATOM 2539 N N . SER A 1 343 ? -2.960 -3.674 0.791 1.00 91.81 343 SER A N 1
ATOM 2540 C CA . SER A 1 343 ? -1.636 -4.247 0.540 1.00 91.81 343 SER A CA 1
ATOM 2541 C C . SER A 1 343 ? -0.599 -3.805 1.580 1.00 91.81 343 SER A C 1
ATOM 2543 O O . SER A 1 343 ? 0.093 -4.639 2.153 1.00 91.81 343 SER A O 1
ATOM 2545 N N . ILE A 1 344 ? -0.522 -2.508 1.894 1.00 89.62 344 ILE A N 1
ATOM 2546 C CA . ILE A 1 344 ? 0.505 -1.962 2.795 1.00 89.62 344 ILE A CA 1
ATOM 2547 C C . ILE A 1 344 ? 0.292 -2.389 4.257 1.00 89.62 344 ILE A C 1
ATOM 2549 O O . ILE A 1 344 ? 1.257 -2.545 5.008 1.00 89.62 344 ILE A O 1
ATOM 2553 N N . THR A 1 345 ? -0.965 -2.541 4.679 1.00 92.88 345 THR A N 1
ATOM 2554 C CA . THR A 1 345 ? -1.307 -2.931 6.059 1.00 92.88 345 THR A CA 1
ATOM 2555 C C . THR A 1 345 ? -1.421 -4.432 6.268 1.00 92.88 345 THR A C 1
ATOM 2557 O O . THR A 1 345 ? -1.478 -4.856 7.419 1.00 92.88 345 THR A O 1
ATOM 2560 N N . GLU A 1 346 ? -1.452 -5.212 5.186 1.00 94.69 346 GLU A N 1
ATOM 2561 C CA . GLU A 1 346 ? -1.586 -6.672 5.180 1.00 94.69 346 GLU A CA 1
ATOM 2562 C C . GLU A 1 346 ? -2.844 -7.218 5.884 1.00 94.69 346 GLU A C 1
ATOM 2564 O O . GLU A 1 346 ? -2.908 -8.407 6.195 1.00 94.69 346 GLU A O 1
ATOM 2569 N N . TRP A 1 347 ? -3.885 -6.396 6.082 1.00 97.56 347 TRP A N 1
ATOM 2570 C CA . TRP A 1 347 ? -5.175 -6.853 6.627 1.00 97.56 347 TRP A CA 1
ATOM 2571 C C . TRP A 1 347 ? -5.725 -8.102 5.906 1.00 97.56 347 TRP A C 1
ATOM 2573 O O . TRP A 1 347 ? -6.123 -9.035 6.605 1.00 97.56 347 TRP A O 1
ATOM 2583 N N . PRO A 1 348 ? -5.696 -8.206 4.556 1.00 97.94 348 PRO A N 1
ATOM 2584 C CA . PRO A 1 348 ? -6.134 -9.422 3.865 1.00 97.94 348 PRO A CA 1
ATOM 2585 C C . PRO A 1 348 ? -5.316 -10.675 4.206 1.00 97.94 348 PRO A C 1
ATOM 2587 O O . PRO A 1 348 ? -5.893 -11.750 4.357 1.00 97.94 348 PRO A O 1
ATOM 2590 N N . ARG A 1 349 ? -3.987 -10.551 4.358 1.00 96.75 349 ARG A N 1
ATOM 2591 C CA . ARG A 1 349 ? -3.116 -11.673 4.754 1.00 96.75 349 ARG A CA 1
ATOM 2592 C C . ARG A 1 349 ? -3.484 -12.158 6.153 1.00 96.75 349 ARG A C 1
ATOM 2594 O O . ARG A 1 349 ? -3.697 -13.350 6.347 1.00 96.75 349 ARG A O 1
ATOM 2601 N N . ILE A 1 350 ? -3.610 -11.227 7.099 1.00 96.62 350 ILE A N 1
ATOM 2602 C CA . ILE A 1 350 ? -4.015 -11.528 8.479 1.00 96.62 350 ILE A CA 1
ATOM 2603 C C . ILE A 1 350 ? -5.417 -12.163 8.478 1.00 96.62 350 ILE A C 1
ATOM 2605 O O . ILE A 1 350 ? -5.654 -13.144 9.176 1.00 96.62 350 ILE A O 1
ATOM 2609 N N . GLY A 1 351 ? -6.318 -11.690 7.610 1.00 97.06 351 GLY A N 1
ATOM 2610 C CA . GLY A 1 351 ? -7.641 -12.278 7.391 1.00 97.06 351 GLY A CA 1
ATOM 2611 C C . GLY A 1 351 ? -7.602 -13.734 6.945 1.00 97.06 351 GLY A C 1
ATOM 2612 O O . GLY A 1 351 ? -8.369 -14.550 7.453 1.00 97.06 351 GLY A O 1
ATOM 2613 N N . ALA A 1 352 ? -6.684 -14.092 6.047 1.00 96.94 352 ALA A N 1
ATOM 2614 C CA . ALA A 1 352 ? -6.501 -15.479 5.630 1.00 96.94 352 ALA A CA 1
ATOM 2615 C C . ALA A 1 352 ? -5.924 -16.372 6.734 1.00 96.94 352 ALA A C 1
ATOM 2617 O O . ALA A 1 352 ? -6.332 -17.528 6.856 1.00 96.94 352 ALA A O 1
ATOM 2618 N N . GLU A 1 353 ? -5.014 -15.837 7.548 1.00 95.44 353 GLU A N 1
ATOM 2619 C CA . GLU A 1 353 ? -4.406 -16.553 8.674 1.00 95.44 353 GLU A CA 1
ATOM 2620 C C . GLU A 1 353 ? -5.400 -16.793 9.821 1.00 95.44 353 GLU A C 1
ATOM 2622 O O . GLU A 1 353 ? -5.382 -17.864 10.433 1.00 95.44 353 GLU A O 1
ATOM 2627 N N . GLU A 1 354 ? -6.287 -15.827 10.075 1.00 95.94 354 GLU A N 1
ATOM 2628 C CA . GLU A 1 354 ? -7.143 -15.785 11.270 1.00 95.94 354 GLU A CA 1
ATOM 2629 C C . GLU A 1 354 ? -8.641 -15.992 10.971 1.00 95.94 354 GLU A C 1
ATOM 2631 O O . GLU A 1 354 ? -9.455 -16.143 11.881 1.00 95.94 354 GLU A O 1
ATOM 2636 N N . GLY A 1 355 ? -9.022 -16.079 9.694 1.00 95.94 355 GLY A N 1
ATOM 2637 C CA . GLY A 1 355 ? -10.371 -16.448 9.259 1.00 95.94 355 GLY A CA 1
ATOM 2638 C C . GLY A 1 355 ? -11.390 -15.307 9.302 1.00 95.94 355 GLY A C 1
ATOM 2639 O O . GLY A 1 355 ? -12.506 -15.502 9.789 1.00 95.94 355 GLY A O 1
ATOM 2640 N N . PHE A 1 356 ? -11.042 -14.134 8.768 1.00 98.12 356 PHE A N 1
ATOM 2641 C CA . PHE A 1 356 ? -11.967 -13.007 8.594 1.00 98.12 356 PHE A CA 1
ATOM 2642 C C . PHE A 1 356 ? -11.886 -12.385 7.196 1.00 98.12 356 PHE A C 1
ATOM 2644 O O . PHE A 1 356 ? -10.916 -12.567 6.463 1.00 98.12 356 PHE A O 1
ATOM 2651 N N . ILE A 1 357 ? -12.922 -11.626 6.835 1.00 98.69 357 ILE A N 1
ATOM 2652 C CA . ILE A 1 357 ? -13.003 -10.895 5.566 1.00 98.69 357 ILE A CA 1
ATOM 2653 C C . ILE A 1 357 ? -12.522 -9.462 5.778 1.00 98.69 357 ILE A C 1
ATOM 2655 O O . ILE A 1 357 ? -12.942 -8.790 6.721 1.00 98.69 357 ILE A O 1
ATOM 2659 N N . THR A 1 358 ? -11.669 -8.975 4.880 1.00 98.81 358 THR A N 1
ATOM 2660 C CA . THR A 1 358 ? -11.306 -7.552 4.829 1.00 98.81 358 THR A CA 1
ATOM 2661 C C . THR A 1 358 ? -12.115 -6.866 3.740 1.00 98.81 358 THR A C 1
ATOM 2663 O O . THR A 1 358 ? -12.161 -7.346 2.611 1.00 98.81 358 THR A O 1
ATOM 2666 N N . VAL A 1 359 ? -12.707 -5.717 4.054 1.00 98.75 359 VAL A N 1
ATOM 2667 C CA . VAL A 1 359 ? -13.384 -4.859 3.078 1.00 98.75 359 VAL A CA 1
ATOM 2668 C C . VAL A 1 359 ? -12.708 -3.498 3.079 1.00 98.75 359 VAL A C 1
ATOM 2670 O O . VAL A 1 359 ? -12.848 -2.746 4.042 1.00 98.75 359 VAL A O 1
ATOM 2673 N N . SER A 1 360 ? -11.994 -3.148 2.011 1.00 98.44 360 SER A N 1
ATOM 2674 C CA . SER A 1 360 ? -11.395 -1.819 1.885 1.00 98.44 360 SER A CA 1
ATOM 2675 C C . SER A 1 360 ? -12.282 -0.883 1.071 1.00 98.44 360 SER A C 1
ATOM 2677 O O . SER A 1 360 ? -12.626 -1.185 -0.068 1.00 98.44 360 SER A O 1
ATOM 2679 N N . VAL A 1 361 ? -12.669 0.248 1.663 1.00 97.25 361 VAL A N 1
ATOM 2680 C CA . VAL A 1 361 ? -13.645 1.182 1.081 1.00 97.25 361 VAL A CA 1
ATOM 2681 C C . VAL A 1 361 ? -12.927 2.370 0.443 1.00 97.25 361 VAL A C 1
ATOM 2683 O O . VAL A 1 361 ? -12.158 3.067 1.113 1.00 97.25 361 VAL A O 1
ATOM 2686 N N . GLN A 1 362 ? -13.212 2.613 -0.834 1.00 93.25 362 GLN A N 1
ATOM 2687 C CA . GLN A 1 362 ? -12.702 3.739 -1.613 1.00 93.25 362 GLN A CA 1
ATOM 2688 C C . GLN A 1 362 ? -13.587 4.984 -1.421 1.00 93.25 362 GLN A C 1
ATOM 2690 O O . GLN A 1 362 ? -14.782 4.881 -1.141 1.00 93.25 362 GLN A O 1
ATOM 2695 N N . ASP A 1 363 ? -12.991 6.176 -1.531 1.00 84.31 363 ASP A N 1
ATOM 2696 C CA . ASP A 1 363 ? -13.672 7.485 -1.480 1.00 84.31 363 ASP A CA 1
ATOM 2697 C C . ASP A 1 363 ? -14.542 7.724 -0.233 1.00 84.31 363 ASP A C 1
ATOM 2699 O O . ASP A 1 363 ? -15.452 8.558 -0.218 1.00 84.31 363 ASP A O 1
ATOM 2703 N N . HIS A 1 364 ? -14.235 7.032 0.867 1.00 91.44 364 HIS A N 1
ATOM 2704 C CA . HIS A 1 364 ? -15.027 7.049 2.102 1.00 91.44 364 HIS A CA 1
ATOM 2705 C C . HIS A 1 364 ? -15.264 8.461 2.664 1.00 91.44 364 HIS A C 1
ATOM 2707 O O . HIS A 1 364 ? -16.348 8.762 3.166 1.00 91.44 364 HIS A O 1
ATOM 2713 N N . ALA A 1 365 ? -14.298 9.368 2.499 1.00 86.25 365 ALA A N 1
ATOM 2714 C CA . ALA A 1 365 ? -14.425 10.758 2.923 1.00 86.25 365 ALA A CA 1
ATOM 2715 C C . ALA A 1 365 ? -15.454 11.561 2.102 1.00 86.25 365 ALA A C 1
ATOM 2717 O O . ALA A 1 365 ? -16.091 12.462 2.649 1.00 86.25 365 ALA A O 1
ATOM 2718 N N . ALA A 1 366 ? -15.634 11.245 0.814 1.00 86.75 366 ALA A N 1
ATOM 2719 C CA . ALA A 1 366 ? -16.629 11.887 -0.049 1.00 86.75 366 ALA A CA 1
ATOM 2720 C C . ALA A 1 366 ? -18.052 11.364 0.218 1.00 86.75 366 ALA A C 1
ATOM 2722 O O . ALA A 1 366 ? -19.038 12.083 0.017 1.00 86.75 366 ALA A O 1
ATOM 2723 N N . VAL A 1 367 ? -18.161 10.124 0.702 1.00 89.50 367 VAL A N 1
ATOM 2724 C CA . VAL A 1 367 ? -19.429 9.520 1.125 1.00 89.50 367 VAL A CA 1
ATOM 2725 C C . VAL A 1 367 ? -19.924 10.167 2.417 1.00 89.50 367 VAL A C 1
ATOM 2727 O O . VAL A 1 367 ? -21.062 10.634 2.453 1.00 89.50 367 VAL A O 1
ATOM 2730 N N . GLY A 1 368 ? -19.077 10.240 3.447 1.00 89.12 368 GLY A N 1
ATOM 2731 C CA . GLY A 1 368 ? -19.426 10.831 4.737 1.00 89.12 368 GLY A CA 1
ATOM 2732 C C . GLY A 1 368 ? -18.511 10.366 5.870 1.00 89.12 368 GLY A C 1
ATOM 2733 O O . GLY A 1 368 ? -18.138 9.193 5.955 1.00 89.12 368 GLY A O 1
ATOM 2734 N N . MET A 1 369 ? -18.154 11.285 6.772 1.00 90.25 369 MET A N 1
ATOM 2735 C CA . MET A 1 369 ? -17.228 11.004 7.876 1.00 90.25 369 MET A CA 1
ATOM 2736 C C . MET A 1 369 ? -17.972 10.420 9.087 1.00 90.25 369 MET A C 1
ATOM 2738 O O . MET A 1 369 ? -18.368 11.152 9.994 1.00 90.25 369 MET A O 1
ATOM 2742 N N . GLY A 1 370 ? -18.195 9.102 9.075 1.00 88.44 370 GLY A N 1
ATOM 2743 C CA . GLY A 1 370 ? -18.897 8.349 10.126 1.00 88.44 370 GLY A CA 1
ATOM 2744 C C . GLY A 1 370 ? -20.413 8.574 10.230 1.00 88.44 370 GLY A C 1
ATOM 2745 O O . GLY A 1 370 ? -21.041 8.083 11.165 1.00 88.44 370 GLY A O 1
ATOM 2746 N N . ASP A 1 371 ? -21.015 9.327 9.313 1.00 90.06 371 ASP A N 1
ATOM 2747 C CA . ASP A 1 371 ? -22.434 9.692 9.370 1.00 90.06 371 ASP A CA 1
ATOM 2748 C C . ASP A 1 371 ? -23.391 8.573 8.900 1.00 90.06 371 ASP A C 1
ATOM 2750 O O . ASP A 1 371 ? -22.984 7.458 8.568 1.00 90.06 371 ASP A O 1
ATOM 2754 N N . GLU A 1 372 ? -24.694 8.875 8.878 1.00 92.50 372 GLU A N 1
ATOM 2755 C CA . GLU A 1 372 ? -25.746 7.945 8.438 1.00 92.50 372 GLU A CA 1
ATOM 2756 C C . GLU A 1 372 ? -25.594 7.500 6.973 1.00 92.50 372 GLU A C 1
ATOM 2758 O O . GLU A 1 372 ? -26.060 6.421 6.607 1.00 92.50 372 GLU A O 1
ATOM 2763 N N . ARG A 1 373 ? -24.944 8.304 6.120 1.00 93.56 373 ARG A N 1
ATOM 2764 C CA . ARG A 1 373 ? -24.719 7.960 4.710 1.00 93.56 373 ARG A CA 1
ATOM 2765 C C . ARG A 1 373 ? -23.611 6.928 4.587 1.00 93.56 373 ARG A C 1
ATOM 2767 O O . ARG A 1 373 ? -23.795 5.939 3.883 1.00 93.56 373 ARG A O 1
ATOM 2774 N N . MET A 1 374 ? -22.516 7.102 5.331 1.00 95.19 374 MET A N 1
ATOM 2775 C CA . MET A 1 374 ? -21.514 6.045 5.461 1.00 95.19 374 MET A CA 1
ATOM 2776 C C . MET A 1 374 ? -22.121 4.785 6.074 1.00 95.19 374 MET A C 1
ATOM 2778 O O . MET A 1 374 ? -21.900 3.698 5.556 1.00 95.19 374 MET A O 1
ATOM 2782 N N . ARG A 1 375 ? -22.922 4.912 7.138 1.00 95.38 375 ARG A N 1
ATOM 2783 C CA . ARG A 1 375 ? -23.604 3.761 7.742 1.00 95.38 375 ARG A CA 1
ATOM 2784 C C . ARG A 1 375 ? -24.419 2.976 6.714 1.00 95.38 375 ARG A C 1
ATOM 2786 O O . ARG A 1 375 ? -24.235 1.771 6.600 1.00 95.38 375 ARG A O 1
ATOM 2793 N N . ALA A 1 376 ? -25.254 3.661 5.934 1.00 95.62 376 ALA A N 1
ATOM 2794 C CA . ALA A 1 376 ? -26.050 3.026 4.888 1.00 95.62 376 ALA A CA 1
ATOM 2795 C C . ALA A 1 376 ? -25.181 2.330 3.826 1.00 95.62 376 ALA A C 1
ATOM 2797 O O . ALA A 1 376 ? -25.583 1.298 3.288 1.00 95.62 376 ALA A O 1
ATOM 2798 N N . ALA A 1 377 ? -23.993 2.869 3.536 1.00 96.06 377 ALA A N 1
ATOM 2799 C CA . ALA A 1 377 ? -23.048 2.233 2.629 1.00 96.06 377 ALA A CA 1
ATOM 2800 C C . ALA A 1 377 ? -22.461 0.952 3.220 1.00 96.06 377 ALA A C 1
ATOM 2802 O O . ALA A 1 377 ? -22.477 -0.072 2.548 1.00 96.06 377 ALA A O 1
ATOM 2803 N N . LEU A 1 378 ? -22.018 0.977 4.480 1.00 97.44 378 LEU A N 1
ATOM 2804 C CA . LEU A 1 378 ? -21.506 -0.219 5.151 1.00 97.44 378 LEU A CA 1
ATOM 2805 C C . LEU A 1 378 ? -22.581 -1.305 5.268 1.00 97.44 378 LEU A C 1
ATOM 2807 O O . LEU A 1 378 ? -22.295 -2.455 4.959 1.00 97.44 378 LEU A O 1
ATOM 2811 N N . ASP A 1 379 ? -23.817 -0.943 5.627 1.00 96.88 379 ASP A N 1
ATOM 2812 C CA . ASP A 1 379 ? -24.940 -1.887 5.676 1.00 96.88 379 ASP A CA 1
ATOM 2813 C C . ASP A 1 379 ? -25.184 -2.521 4.289 1.00 96.88 379 ASP A C 1
ATOM 2815 O O . ASP A 1 379 ? -25.305 -3.738 4.177 1.00 96.88 379 ASP A O 1
ATOM 2819 N N . SER A 1 380 ? -25.164 -1.716 3.218 1.00 96.06 380 SER A N 1
ATOM 2820 C CA . SER A 1 380 ? -25.332 -2.205 1.839 1.00 96.06 380 SER A CA 1
ATOM 2821 C C . SER A 1 380 ? -24.184 -3.114 1.384 1.00 96.06 380 SER A C 1
ATOM 2823 O O . SER A 1 380 ? -24.415 -4.037 0.609 1.00 96.06 380 SER A O 1
ATOM 2825 N N . ILE A 1 381 ? -22.953 -2.873 1.851 1.00 97.31 381 ILE A N 1
ATOM 2826 C CA . ILE A 1 381 ? -21.815 -3.769 1.600 1.00 97.31 381 ILE A CA 1
ATOM 2827 C C . ILE A 1 381 ? -21.982 -5.075 2.386 1.00 97.31 381 ILE A C 1
ATOM 2829 O O . ILE A 1 381 ? -21.782 -6.147 1.834 1.00 97.31 381 ILE A O 1
ATOM 2833 N N . LEU A 1 382 ? -22.390 -5.026 3.657 1.00 97.56 382 LEU A N 1
ATOM 2834 C CA . LEU A 1 382 ? -22.615 -6.243 4.448 1.00 97.56 382 LEU A CA 1
ATOM 2835 C C . LEU A 1 382 ? -23.703 -7.135 3.834 1.00 97.56 382 LEU A C 1
ATOM 2837 O O . LEU A 1 382 ? -23.582 -8.355 3.874 1.00 97.56 382 LEU A O 1
ATOM 2841 N N . GLU A 1 383 ? -24.725 -6.552 3.201 1.00 95.44 383 GLU A N 1
ATOM 2842 C CA . GLU A 1 383 ? -25.747 -7.306 2.461 1.00 95.44 383 GLU A CA 1
ATOM 2843 C C . GLU A 1 383 ? -25.181 -8.120 1.280 1.00 95.44 383 GLU A C 1
ATOM 2845 O O . GLU A 1 383 ? -25.798 -9.112 0.880 1.00 95.44 383 GLU A O 1
ATOM 2850 N N . THR A 1 384 ? -24.016 -7.750 0.728 1.00 95.25 384 THR A N 1
ATOM 2851 C CA . THR A 1 384 ? -23.345 -8.524 -0.333 1.00 95.25 384 THR A CA 1
ATOM 2852 C C . THR A 1 384 ? -22.481 -9.666 0.211 1.00 95.25 384 THR A C 1
ATOM 2854 O O . THR A 1 384 ? -22.075 -10.537 -0.560 1.00 95.25 384 THR A O 1
ATOM 2857 N N . ILE A 1 385 ? -22.265 -9.725 1.531 1.00 95.81 385 ILE A N 1
ATOM 2858 C CA . ILE A 1 385 ? -21.404 -10.698 2.215 1.00 95.81 385 ILE A CA 1
ATOM 2859 C C . ILE A 1 385 ? -22.267 -11.563 3.152 1.00 95.81 385 ILE A C 1
ATOM 2861 O O . ILE A 1 385 ? -22.327 -11.314 4.355 1.00 95.81 385 ILE A O 1
ATOM 2865 N N . PRO A 1 386 ? -22.949 -12.610 2.651 1.00 92.94 386 PRO A N 1
ATOM 2866 C CA . PRO A 1 386 ? -23.915 -13.373 3.446 1.00 92.94 386 PRO A CA 1
ATOM 2867 C C . PRO A 1 386 ? -23.305 -14.086 4.663 1.00 92.94 386 PRO A C 1
ATOM 2869 O O . PRO A 1 386 ? -24.017 -14.392 5.614 1.00 92.94 386 PRO A O 1
ATOM 2872 N N . GLN A 1 387 ? -22.003 -14.375 4.651 1.00 95.06 387 GLN A N 1
ATOM 2873 C CA . GLN A 1 387 ? -21.285 -14.965 5.780 1.00 95.06 387 GLN A CA 1
ATOM 2874 C C . GLN A 1 387 ? -20.895 -13.953 6.870 1.00 95.06 387 GLN A C 1
ATOM 2876 O O . GLN A 1 387 ? -20.442 -14.384 7.931 1.00 95.06 387 GLN A O 1
ATOM 2881 N N . ALA A 1 388 ? -21.060 -12.643 6.642 1.00 96.75 388 ALA A N 1
ATOM 2882 C CA . ALA A 1 388 ? -20.664 -11.603 7.587 1.00 96.75 388 ALA A CA 1
ATOM 2883 C C . ALA A 1 388 ? -21.395 -11.754 8.928 1.00 96.75 388 ALA A C 1
ATOM 2885 O O . ALA A 1 388 ? -22.614 -11.659 9.014 1.00 96.75 388 ALA A O 1
ATOM 2886 N N . ASP A 1 389 ? -20.638 -11.967 9.998 1.00 97.00 389 ASP A N 1
ATOM 2887 C CA . ASP A 1 389 ? -21.159 -12.045 11.353 1.00 97.00 389 ASP A CA 1
ATOM 2888 C C . ASP A 1 389 ? -21.443 -10.638 11.882 1.00 97.00 389 ASP A C 1
ATOM 2890 O O . ASP A 1 389 ? -20.534 -9.905 12.275 1.00 97.00 389 ASP A O 1
ATOM 2894 N N . SER A 1 390 ? -22.728 -10.286 11.938 1.00 95.38 390 SER A N 1
ATOM 2895 C CA . SER A 1 390 ? -23.212 -9.004 12.473 1.00 95.38 390 SER A CA 1
ATOM 2896 C C . SER A 1 390 ? -22.759 -8.689 13.908 1.00 95.38 390 SER A C 1
ATOM 2898 O O . SER A 1 390 ? -22.816 -7.533 14.324 1.00 95.38 390 SER A O 1
ATOM 2900 N N . THR A 1 391 ? -22.288 -9.681 14.672 1.00 97.75 391 THR A N 1
ATOM 2901 C CA . THR A 1 391 ? -21.737 -9.480 16.020 1.00 97.75 391 THR A CA 1
ATOM 2902 C C . THR A 1 391 ? -20.243 -9.155 16.019 1.00 97.75 391 THR A C 1
ATOM 2904 O O . THR A 1 391 ? -19.748 -8.660 17.027 1.00 97.75 391 THR A O 1
ATOM 2907 N N . ARG A 1 392 ? -19.515 -9.398 14.920 1.00 98.19 392 ARG A N 1
ATOM 2908 C CA . ARG A 1 392 ? -18.050 -9.243 14.806 1.00 98.19 392 ARG A CA 1
ATOM 2909 C C . ARG A 1 392 ? -17.664 -8.393 13.593 1.00 98.19 392 ARG A C 1
ATOM 2911 O O . ARG A 1 392 ? -16.929 -8.823 12.704 1.00 98.19 392 ARG A O 1
ATOM 2918 N N . ILE A 1 393 ? -18.172 -7.164 13.583 1.00 98.75 393 ILE A N 1
ATOM 2919 C CA . ILE A 1 393 ? -17.817 -6.130 12.605 1.00 98.75 393 ILE A CA 1
ATOM 2920 C C . ILE A 1 393 ? -16.830 -5.153 13.246 1.00 98.75 393 ILE A C 1
ATOM 2922 O O . ILE A 1 393 ? -17.084 -4.638 14.334 1.00 98.75 393 ILE A O 1
ATOM 2926 N N . TYR A 1 394 ? -15.725 -4.856 12.573 1.00 98.88 394 TYR A N 1
ATOM 2927 C CA . TYR A 1 394 ? -14.691 -3.941 13.060 1.00 98.88 394 TYR A CA 1
ATOM 2928 C C . TYR A 1 394 ? -14.401 -2.842 12.039 1.00 98.88 394 TYR A C 1
ATOM 2930 O O . TYR A 1 394 ? -14.651 -3.009 10.846 1.00 98.88 394 TYR A O 1
ATOM 2938 N N . ALA A 1 395 ? -13.852 -1.718 12.501 1.00 98.56 395 ALA A N 1
ATOM 2939 C CA . ALA A 1 395 ? -13.357 -0.652 11.629 1.00 98.56 395 ALA A CA 1
ATOM 2940 C C . ALA A 1 395 ? -11.901 -0.315 11.946 1.00 98.56 395 ALA A C 1
ATOM 2942 O O . ALA A 1 395 ? -11.554 -0.051 13.095 1.00 98.56 395 ALA A O 1
ATOM 2943 N N . SER A 1 396 ? -11.059 -0.265 10.922 1.00 98.31 396 SER A N 1
ATOM 2944 C CA . SER A 1 396 ? -9.678 0.193 11.003 1.00 98.31 396 SER A CA 1
ATOM 2945 C C . SER A 1 396 ? -9.368 1.139 9.850 1.00 98.31 396 SER A C 1
ATOM 2947 O O . SER A 1 396 ? -10.009 1.134 8.800 1.00 98.31 396 SER A O 1
ATOM 2949 N N . GLY A 1 397 ? -8.360 1.979 10.027 1.00 96.56 397 GLY A N 1
ATOM 2950 C CA . GLY A 1 397 ? -7.895 2.837 8.958 1.00 96.56 397 GLY A CA 1
ATOM 2951 C C . GLY A 1 397 ? -6.739 3.709 9.387 1.00 96.56 397 GLY A C 1
ATOM 2952 O O . GLY A 1 397 ? -6.522 3.933 10.577 1.00 96.56 397 GLY A O 1
ATOM 2953 N N . PHE A 1 398 ? -6.031 4.227 8.391 1.00 95.06 398 PHE A N 1
ATOM 2954 C CA . PHE A 1 398 ? -4.832 5.034 8.576 1.00 95.06 398 PHE A CA 1
ATOM 2955 C C . PHE A 1 398 ? -5.101 6.512 8.283 1.00 95.06 398 PHE A C 1
ATOM 2957 O O . PHE A 1 398 ? -5.772 6.838 7.301 1.00 95.06 398 PHE A O 1
ATOM 2964 N N . SER A 1 399 ? -4.561 7.430 9.091 1.00 92.88 399 SER A N 1
ATOM 2965 C CA . SER A 1 399 ? -4.633 8.880 8.846 1.00 92.88 399 SER A CA 1
ATOM 2966 C C . SER A 1 399 ? -6.084 9.382 8.707 1.00 92.88 399 SER A C 1
ATOM 2968 O O . SER A 1 399 ? -6.869 9.310 9.656 1.00 92.88 399 SER A O 1
ATOM 2970 N N . MET A 1 400 ? -6.501 9.849 7.526 1.00 93.75 400 MET A N 1
ATOM 2971 C CA . MET A 1 400 ? -7.905 10.164 7.229 1.00 93.75 400 MET A CA 1
ATOM 2972 C C . MET A 1 400 ? -8.845 8.967 7.460 1.00 93.75 400 MET A C 1
ATOM 2974 O O . MET A 1 400 ? -9.937 9.148 7.989 1.00 93.75 400 MET A O 1
ATOM 2978 N N . GLY A 1 401 ? -8.418 7.745 7.140 1.00 95.69 401 GLY A N 1
ATOM 2979 C CA . GLY A 1 401 ? -9.155 6.520 7.455 1.00 95.69 401 GLY A CA 1
ATOM 2980 C C . GLY A 1 401 ? -9.158 6.174 8.949 1.00 95.69 401 GLY A C 1
ATOM 2981 O O . GLY A 1 401 ? -10.118 5.598 9.462 1.00 95.69 401 GLY A O 1
ATOM 2982 N N . GLY A 1 402 ? -8.134 6.600 9.693 1.00 95.06 402 GLY A N 1
ATOM 2983 C CA . GLY A 1 402 ? -8.139 6.538 11.156 1.00 95.06 402 GLY A CA 1
ATOM 2984 C C . GLY A 1 402 ? -9.197 7.476 11.735 1.00 95.06 402 GLY A C 1
ATOM 2985 O O . GLY A 1 402 ? -9.981 7.087 12.599 1.00 95.06 402 GLY A O 1
ATOM 2986 N N . ARG A 1 403 ? -9.313 8.689 11.181 1.00 93.44 403 ARG A N 1
ATOM 2987 C CA . ARG A 1 403 ? -10.401 9.619 11.514 1.00 93.44 403 ARG A CA 1
ATOM 2988 C C . ARG A 1 403 ? -11.781 9.048 11.168 1.00 93.44 403 ARG A C 1
ATOM 2990 O O . ARG A 1 403 ? -12.716 9.244 11.947 1.00 93.44 403 ARG A O 1
ATOM 2997 N N . GLN A 1 404 ? -11.904 8.329 10.052 1.00 95.81 404 GLN A N 1
ATOM 2998 C CA . GLN A 1 404 ? -13.135 7.626 9.678 1.00 95.81 404 GLN A CA 1
ATOM 2999 C C . GLN A 1 404 ? -13.513 6.584 10.729 1.00 95.81 404 GLN A C 1
ATOM 3001 O O . GLN A 1 404 ? -14.644 6.585 11.208 1.00 95.81 404 GLN A O 1
ATOM 3006 N N . SER A 1 405 ? -12.550 5.764 11.152 1.00 96.81 405 SER A N 1
ATOM 3007 C CA . SER A 1 405 ? -12.743 4.736 12.183 1.00 96.81 405 SER A CA 1
ATOM 3008 C C . SER A 1 405 ? -13.174 5.346 13.521 1.00 96.81 405 SER A C 1
ATOM 3010 O O . SER A 1 405 ? -14.143 4.892 14.127 1.00 96.81 405 SER A O 1
ATOM 3012 N N . TRP A 1 406 ? -12.531 6.441 13.941 1.00 95.12 406 TRP A N 1
ATOM 3013 C CA . TRP A 1 406 ? -12.946 7.212 15.116 1.00 95.12 406 TRP A CA 1
ATOM 3014 C C . TRP A 1 406 ? -14.369 7.772 14.994 1.00 95.12 406 TRP A C 1
ATOM 3016 O O . TRP A 1 406 ? -15.155 7.695 15.938 1.00 95.12 406 TRP A O 1
ATOM 3026 N N . SER A 1 407 ? -14.714 8.336 13.836 1.00 95.00 407 SER A N 1
ATOM 3027 C CA . SER A 1 407 ? -16.022 8.966 13.613 1.00 95.00 407 SER A CA 1
ATOM 3028 C C . SER A 1 407 ? -17.145 7.931 13.566 1.00 95.00 407 SER A C 1
ATOM 3030 O O . SER A 1 407 ? -18.192 8.140 14.174 1.00 95.00 407 SER A O 1
ATOM 3032 N N . LEU A 1 408 ? -16.903 6.788 12.920 1.00 95.81 408 LEU A N 1
ATOM 3033 C CA . LEU A 1 408 ? -17.790 5.627 12.939 1.00 95.81 408 LEU A CA 1
ATOM 3034 C C . LEU A 1 408 ? -17.983 5.098 14.362 1.00 95.81 408 LEU A C 1
ATOM 3036 O O . LEU A 1 408 ? -19.116 4.904 14.791 1.00 95.81 408 LEU A O 1
ATOM 3040 N N . GLY A 1 409 ? -16.900 4.946 15.127 1.00 94.75 409 GLY A N 1
ATOM 3041 C CA . GLY A 1 409 ? -16.978 4.525 16.523 1.00 94.75 409 GLY A CA 1
ATOM 3042 C C . GLY A 1 409 ? -17.805 5.470 17.398 1.00 94.75 409 GLY A C 1
ATOM 3043 O O . GLY A 1 409 ? -18.541 5.015 18.274 1.00 94.75 409 GLY A O 1
ATOM 3044 N N . ALA A 1 410 ? -17.738 6.778 17.147 1.00 93.75 410 ALA A N 1
ATOM 3045 C CA . ALA A 1 410 ? -18.511 7.772 17.884 1.00 93.75 410 ALA A CA 1
ATOM 3046 C C . ALA A 1 410 ? -19.996 7.806 17.483 1.00 93.75 410 ALA A C 1
ATOM 3048 O O . ALA A 1 410 ? -20.860 7.862 18.363 1.00 93.75 410 ALA A O 1
ATOM 3049 N N . LEU A 1 411 ? -20.290 7.797 16.179 1.00 95.44 411 LEU A N 1
ATOM 3050 C CA . LEU A 1 411 ? -21.634 8.044 15.643 1.00 95.44 411 LEU A CA 1
ATOM 3051 C C . LEU A 1 411 ? -22.465 6.777 15.418 1.00 95.44 411 LEU A C 1
ATOM 3053 O O . LEU A 1 411 ? -23.689 6.856 15.490 1.00 95.44 411 LEU A O 1
ATOM 3057 N N . GLN A 1 412 ? -21.808 5.646 15.154 1.00 96.19 412 GLN A N 1
ATOM 3058 C CA . GLN A 1 412 ? -22.395 4.358 14.758 1.00 96.19 412 GLN A CA 1
ATOM 3059 C C . GLN A 1 412 ? -21.898 3.229 15.677 1.00 96.19 412 GLN A C 1
ATOM 3061 O O . GLN A 1 412 ? -21.620 2.118 15.222 1.00 96.19 412 GLN A O 1
ATOM 3066 N N . THR A 1 413 ? -21.710 3.521 16.972 1.00 96.00 413 THR A N 1
ATOM 3067 C CA . THR A 1 413 ? -21.078 2.603 17.938 1.00 96.00 413 THR A CA 1
ATOM 3068 C C . THR A 1 413 ? -21.704 1.209 17.921 1.00 96.00 413 THR A C 1
ATOM 3070 O O . THR A 1 413 ? -20.996 0.217 18.035 1.00 96.00 413 THR A O 1
ATOM 3073 N N . GLU A 1 414 ? -23.023 1.124 17.767 1.00 95.50 414 GLU A N 1
ATOM 3074 C CA . GLU A 1 414 ? -23.795 -0.116 17.789 1.00 95.50 414 GLU A CA 1
ATOM 3075 C C . GLU A 1 414 ? -23.491 -1.086 16.642 1.00 95.50 414 GLU A C 1
ATOM 3077 O O . GLU A 1 414 ? -23.891 -2.242 16.735 1.00 95.50 414 GLU A O 1
ATOM 3082 N N . LEU A 1 415 ? -22.808 -0.648 15.581 1.00 97.06 415 LEU A N 1
ATOM 3083 C CA . LEU A 1 415 ? -22.402 -1.530 14.486 1.00 97.06 415 LEU A CA 1
ATOM 3084 C C . LEU A 1 415 ? -21.132 -2.323 14.829 1.00 97.06 415 LEU A C 1
ATOM 3086 O O . LEU A 1 415 ? -20.993 -3.466 14.411 1.00 97.06 415 LEU A O 1
ATOM 3090 N N . PHE A 1 416 ? -20.200 -1.737 15.585 1.00 98.19 416 PHE A N 1
ATOM 3091 C CA . PHE A 1 416 ? -18.829 -2.250 15.658 1.00 98.19 416 PHE A CA 1
ATOM 3092 C C . PHE A 1 416 ? -18.540 -2.986 16.960 1.00 98.19 416 PHE A C 1
ATOM 3094 O O . PHE A 1 416 ? -18.749 -2.436 18.033 1.00 98.19 416 PHE A O 1
ATOM 3101 N N . ALA A 1 417 ? -17.993 -4.194 16.905 1.00 98.38 417 ALA A N 1
ATOM 3102 C CA . ALA A 1 417 ? -17.449 -4.887 18.072 1.00 98.38 417 ALA A CA 1
ATOM 3103 C C . ALA A 1 417 ? -16.160 -4.234 18.599 1.00 98.38 417 ALA A C 1
ATOM 3105 O O . ALA A 1 417 ? -15.859 -4.348 19.782 1.00 98.38 417 ALA A O 1
ATOM 3106 N N . GLY A 1 418 ? -15.442 -3.497 17.752 1.00 98.44 418 GLY A N 1
ATOM 3107 C CA . GLY A 1 418 ? -14.280 -2.700 18.131 1.00 98.44 418 GLY A CA 1
ATOM 3108 C C . GLY A 1 418 ? -13.746 -1.875 16.964 1.00 98.44 418 GLY A C 1
ATOM 3109 O O . GLY A 1 418 ? -14.126 -2.095 15.810 1.00 98.44 418 GLY A O 1
ATOM 3110 N N . ILE A 1 419 ? -12.876 -0.911 17.262 1.00 98.44 419 ILE A N 1
ATOM 3111 C CA . ILE A 1 419 ? -12.204 -0.088 16.249 1.00 98.44 419 ILE A CA 1
ATOM 3112 C C . ILE A 1 419 ? -10.685 -0.076 16.450 1.00 98.44 419 ILE A C 1
ATOM 3114 O O . ILE A 1 419 ? -10.208 -0.154 17.580 1.00 98.44 419 ILE A O 1
ATOM 3118 N N . ALA A 1 420 ? -9.936 0.060 15.356 1.00 98.19 420 ALA A N 1
ATOM 3119 C CA . ALA A 1 420 ? -8.480 0.197 15.331 1.00 98.19 420 ALA A CA 1
ATOM 3120 C C . ALA A 1 420 ? -8.011 1.356 14.426 1.00 98.19 420 ALA A C 1
ATOM 3122 O O . ALA A 1 420 ? -7.405 1.120 13.375 1.00 98.19 420 ALA A O 1
ATOM 3123 N N . PRO A 1 421 ? -8.313 2.619 14.771 1.00 95.94 421 PRO A N 1
ATOM 3124 C CA . PRO A 1 421 ? -7.701 3.783 14.135 1.00 95.94 421 PRO A CA 1
ATOM 3125 C C . PRO A 1 421 ? -6.171 3.804 14.298 1.00 95.94 421 PRO A C 1
ATOM 3127 O O . PRO A 1 421 ? -5.652 3.643 15.399 1.00 95.94 421 PRO A O 1
ATOM 3130 N N . THR A 1 422 ? -5.436 4.091 13.224 1.00 94.31 422 THR A N 1
ATOM 3131 C CA . THR A 1 422 ? -3.971 4.237 13.250 1.00 94.31 422 THR A CA 1
ATOM 3132 C C . THR A 1 422 ? -3.545 5.591 12.689 1.00 94.31 422 THR A C 1
ATOM 3134 O O . THR A 1 422 ? -4.037 6.045 11.652 1.00 94.31 422 THR A O 1
ATOM 3137 N N . ASN A 1 423 ? -2.672 6.281 13.425 1.00 89.12 423 ASN A N 1
ATOM 3138 C CA . ASN A 1 423 ? -2.074 7.577 13.096 1.00 89.12 423 ASN A CA 1
ATOM 3139 C C . ASN A 1 423 ? -3.104 8.616 12.605 1.00 89.12 423 ASN A C 1
ATOM 3141 O O . ASN A 1 423 ? -2.824 9.438 11.737 1.00 89.12 423 ASN A O 1
ATOM 3145 N N . GLY A 1 424 ? -4.347 8.528 13.083 1.00 79.56 424 GLY A N 1
ATOM 3146 C CA . GLY A 1 424 ? -5.476 9.294 12.564 1.00 79.56 424 GLY A CA 1
ATOM 3147 C C . GLY A 1 424 ? -5.534 10.715 13.107 1.00 79.56 424 GLY A C 1
ATOM 3148 O O . GLY A 1 424 ? -5.192 10.952 14.256 1.00 79.56 424 GLY A O 1
ATOM 3149 N N . VAL A 1 425 ? -6.017 11.669 12.306 1.00 64.12 425 VAL A N 1
ATOM 3150 C CA . VAL A 1 425 ? -6.247 13.049 12.775 1.00 64.12 425 VAL A CA 1
ATOM 3151 C C . VAL A 1 425 ? -7.436 13.085 13.740 1.00 64.12 425 VAL A C 1
ATOM 3153 O O . VAL A 1 425 ? -8.530 12.621 13.411 1.00 64.12 425 VAL A O 1
ATOM 3156 N N . PHE A 1 426 ? -7.234 13.691 14.909 1.00 67.25 426 PHE A N 1
ATOM 3157 C CA . PHE A 1 426 ? -8.171 13.653 16.028 1.00 67.25 426 PHE A CA 1
ATOM 3158 C C . PHE A 1 426 ? -9.070 14.880 16.136 1.00 67.25 426 PHE A C 1
ATOM 3160 O O . PHE A 1 426 ? -8.590 16.001 16.290 1.00 67.25 426 PHE A O 1
ATOM 3167 N N . ALA A 1 427 ? -10.376 14.623 16.089 1.00 67.31 427 ALA A N 1
ATOM 3168 C CA . ALA A 1 427 ? -11.470 15.377 16.707 1.00 67.31 427 ALA A CA 1
ATOM 3169 C C . ALA A 1 427 ? -12.775 14.635 16.351 1.00 67.31 427 ALA A C 1
ATOM 3171 O O . ALA A 1 427 ? -13.551 15.136 15.523 1.00 67.31 427 ALA A O 1
ATOM 3172 N N . PRO A 1 428 ? -12.980 13.392 16.839 1.00 74.06 428 PRO A N 1
ATOM 3173 C CA . PRO A 1 428 ? -14.231 12.702 16.575 1.00 74.06 428 PRO A CA 1
ATOM 3174 C C . PRO A 1 428 ? -15.407 13.535 17.098 1.00 74.06 428 PRO A C 1
ATOM 3176 O O . PRO A 1 428 ? -15.267 14.268 18.083 1.00 74.06 428 PRO A O 1
ATOM 3179 N N . PRO A 1 429 ? -16.575 13.445 16.449 1.00 82.75 429 PRO A N 1
ATOM 3180 C CA . PRO A 1 429 ? -17.787 14.027 17.003 1.00 82.75 429 PRO A CA 1
ATOM 3181 C C . PRO A 1 429 ? -18.087 13.414 18.378 1.00 82.75 429 PRO A C 1
ATOM 3183 O O . PRO A 1 429 ? -17.625 12.322 18.711 1.00 82.75 429 PRO A O 1
ATOM 3186 N N . ALA A 1 430 ? -18.897 14.110 19.177 1.00 85.31 430 ALA A N 1
ATOM 3187 C CA . ALA A 1 430 ? -19.400 13.539 20.420 1.00 85.31 430 ALA A CA 1
ATOM 3188 C C . ALA A 1 430 ? -20.169 12.244 20.124 1.00 85.31 430 ALA A C 1
ATOM 3190 O O . ALA A 1 430 ? -20.926 12.177 19.151 1.00 85.31 430 ALA A O 1
ATOM 3191 N N . SER A 1 431 ? -19.978 11.231 20.970 1.00 86.56 431 SER A N 1
ATOM 3192 C CA . SER A 1 431 ? -20.663 9.958 20.784 1.00 86.56 431 SER A CA 1
ATOM 3193 C C . SER A 1 431 ? -22.182 10.128 20.872 1.00 86.56 431 SER A C 1
ATOM 3195 O O . SER A 1 431 ? -22.688 10.932 21.657 1.00 86.56 431 SER A O 1
ATOM 3197 N N . THR A 1 432 ? -22.913 9.374 20.055 1.00 88.88 432 THR A N 1
ATOM 3198 C CA . THR A 1 432 ? -24.382 9.422 19.986 1.00 88.88 432 THR A CA 1
ATOM 3199 C C . THR A 1 432 ? -25.061 8.548 21.043 1.00 88.88 432 THR A C 1
ATOM 3201 O O . THR A 1 432 ? -26.276 8.646 21.224 1.00 88.88 432 THR A O 1
ATOM 3204 N N . ASN A 1 433 ? -24.300 7.705 21.751 1.00 91.56 433 ASN A N 1
ATOM 3205 C CA . ASN A 1 433 ? -24.795 6.779 22.767 1.00 91.56 433 ASN A CA 1
ATOM 3206 C C . ASN A 1 433 ? -23.730 6.447 23.835 1.00 91.56 433 ASN A C 1
ATOM 3208 O O . ASN A 1 433 ? -22.544 6.744 23.679 1.00 91.56 433 ASN A O 1
ATOM 3212 N N . ASP A 1 434 ? -24.160 5.750 24.889 1.00 92.75 434 ASP A N 1
ATOM 3213 C CA . ASP A 1 434 ? -23.311 5.324 26.012 1.00 92.75 434 ASP A CA 1
ATOM 3214 C C . ASP A 1 434 ? -22.801 3.873 25.874 1.00 92.75 434 ASP A C 1
ATOM 3216 O O . ASP A 1 434 ? -22.295 3.299 26.837 1.00 92.75 434 ASP A O 1
ATOM 3220 N N . LEU A 1 435 ? -22.941 3.238 24.700 1.00 96.31 435 LEU A N 1
ATOM 3221 C CA . LEU A 1 435 ? -22.448 1.871 24.498 1.00 96.31 435 LEU A CA 1
ATOM 3222 C C . LEU A 1 435 ? -20.923 1.841 24.628 1.00 96.31 435 LEU A C 1
ATOM 3224 O O . LEU A 1 435 ? -20.241 2.735 24.131 1.00 96.31 435 LEU A O 1
ATOM 3228 N N . ARG A 1 436 ? -20.376 0.795 25.248 1.00 96.88 436 ARG A N 1
ATOM 3229 C CA . ARG A 1 436 ? -18.924 0.570 25.260 1.00 96.88 436 ARG A CA 1
ATOM 3230 C C . ARG A 1 436 ? -18.416 0.253 23.849 1.00 96.88 436 ARG A C 1
ATOM 3232 O O . ARG A 1 436 ? -19.161 -0.272 23.012 1.00 96.88 436 ARG A O 1
ATOM 3239 N N . LEU A 1 437 ? -17.150 0.579 23.597 1.00 97.31 437 LEU A N 1
ATOM 3240 C CA . LEU A 1 437 ? -16.487 0.344 22.319 1.00 97.31 437 LEU A CA 1
ATOM 3241 C C . LEU A 1 437 ? -15.000 0.020 22.533 1.00 97.31 437 LEU A C 1
ATOM 3243 O O . LEU A 1 437 ? -14.209 0.949 22.741 1.00 97.31 437 LEU A O 1
ATOM 3247 N N . PRO A 1 438 ? -14.612 -1.263 22.449 1.00 98.25 438 PRO A N 1
ATOM 3248 C CA . PRO A 1 438 ? -13.224 -1.686 22.443 1.00 98.25 438 PRO A CA 1
ATOM 3249 C C . PRO A 1 438 ? -12.432 -0.904 21.404 1.00 98.25 438 PRO A C 1
ATOM 3251 O O . PRO A 1 438 ? -12.843 -0.795 20.246 1.00 98.25 438 PRO A O 1
ATOM 3254 N N . THR A 1 439 ? -11.332 -0.299 21.838 1.00 98.06 439 THR A N 1
ATOM 3255 C CA . THR A 1 439 ? -10.591 0.651 21.008 1.00 98.06 439 THR A CA 1
ATOM 3256 C C . THR A 1 439 ? -9.103 0.354 21.052 1.00 98.06 439 THR A C 1
ATOM 3258 O O . THR A 1 439 ? -8.462 0.511 22.089 1.00 98.06 439 THR A O 1
ATOM 3261 N N . PHE A 1 440 ? -8.558 -0.024 19.902 1.00 98.38 440 PHE A N 1
ATOM 3262 C CA . PHE A 1 440 ? -7.132 0.029 19.636 1.00 98.38 440 PHE A CA 1
ATOM 3263 C C . PHE A 1 440 ? -6.793 1.382 19.004 1.00 98.38 440 PHE A C 1
ATOM 3265 O O . PHE A 1 440 ? -7.512 1.848 18.126 1.00 98.38 440 PHE A O 1
ATOM 3272 N N . TYR A 1 441 ? -5.699 2.019 19.400 1.00 97.06 441 TYR A N 1
ATOM 3273 C CA . TYR A 1 441 ? -5.189 3.201 18.712 1.00 97.06 441 TYR A CA 1
ATOM 3274 C C . TYR A 1 441 ? -3.674 3.141 18.590 1.00 97.06 441 TYR A C 1
ATOM 3276 O O . TYR A 1 441 ? -3.011 2.863 19.580 1.00 97.06 441 TYR A O 1
ATOM 3284 N N . ALA A 1 442 ? -3.124 3.454 17.416 1.00 95.00 442 ALA A N 1
ATOM 3285 C CA . ALA A 1 442 ? -1.678 3.567 17.226 1.00 95.00 442 ALA A CA 1
ATOM 3286 C C . ALA A 1 442 ? -1.244 4.983 16.848 1.00 95.00 442 ALA A C 1
ATOM 3288 O O . ALA A 1 442 ? -1.850 5.580 15.962 1.00 95.00 442 ALA A O 1
ATOM 3289 N N . GLY A 1 443 ? -0.172 5.490 17.458 1.00 91.94 443 GLY A N 1
ATOM 3290 C CA . GLY A 1 443 ? 0.435 6.779 17.112 1.00 91.94 443 GLY A CA 1
ATOM 3291 C C . GLY A 1 443 ? 1.928 6.671 16.801 1.00 91.94 443 GLY A C 1
ATOM 3292 O O . GLY A 1 443 ? 2.610 5.759 17.279 1.00 91.94 443 GLY A O 1
ATOM 3293 N N . ALA A 1 444 ? 2.448 7.628 16.024 1.00 87.88 444 ALA A N 1
ATOM 3294 C CA . ALA A 1 444 ? 3.870 7.724 15.718 1.00 87.88 444 ALA A CA 1
ATOM 3295 C C . ALA A 1 444 ? 4.525 9.011 16.276 1.00 87.88 444 ALA A C 1
ATOM 3297 O O . ALA A 1 444 ? 4.086 10.142 16.006 1.00 87.88 444 ALA A O 1
ATOM 3298 N N . PRO A 1 445 ? 5.624 8.882 17.039 1.00 84.31 445 PRO A N 1
ATOM 3299 C CA . PRO A 1 445 ? 6.277 10.006 17.697 1.00 84.31 445 PRO A CA 1
ATOM 3300 C C . PRO A 1 445 ? 7.033 10.910 16.720 1.00 84.31 445 PRO A C 1
ATOM 3302 O O . PRO A 1 445 ? 7.131 12.106 16.981 1.00 84.31 445 PRO A O 1
ATOM 3305 N N . LEU A 1 446 ? 7.505 10.409 15.573 1.00 80.25 446 LEU A N 1
ATOM 3306 C CA . LEU A 1 446 ? 8.240 11.233 14.602 1.00 80.25 446 LEU A CA 1
ATOM 3307 C C . LEU A 1 446 ? 7.335 11.855 13.524 1.00 80.25 446 LEU A C 1
ATOM 3309 O O . LEU A 1 446 ? 7.802 12.646 12.708 1.00 80.25 446 LEU A O 1
ATOM 3313 N N . GLY A 1 447 ? 6.036 11.525 13.510 1.00 77.25 447 GLY A N 1
ATOM 3314 C CA . GLY A 1 447 ? 5.078 12.074 12.546 1.00 77.25 447 GLY A CA 1
ATOM 3315 C C . GLY A 1 447 ? 4.911 13.598 12.679 1.00 77.25 447 GLY A C 1
ATOM 3316 O O . GLY A 1 447 ? 5.047 14.129 13.785 1.00 77.25 447 GLY A O 1
ATOM 3317 N N . PRO A 1 448 ? 4.581 14.322 11.592 1.00 76.06 448 PRO A N 1
ATOM 3318 C CA . PRO A 1 448 ? 4.391 15.775 11.621 1.00 76.06 448 PRO A CA 1
ATOM 3319 C C . PRO A 1 448 ? 3.086 16.212 12.309 1.00 76.06 448 PRO A C 1
ATOM 3321 O O . PRO A 1 448 ? 2.877 17.408 12.507 1.00 76.06 448 PRO A O 1
ATOM 3324 N N . PHE A 1 449 ? 2.206 15.268 12.655 1.00 81.19 449 PHE A N 1
ATOM 3325 C CA . PHE A 1 449 ? 0.926 15.526 13.308 1.00 81.19 449 PHE A CA 1
ATOM 3326 C C . PHE A 1 449 ? 0.975 15.225 14.817 1.00 81.19 449 PHE A C 1
ATOM 3328 O O . PHE A 1 449 ? 1.820 14.458 15.306 1.00 81.19 449 PHE A O 1
ATOM 3335 N N . ASP A 1 450 ? 0.036 15.825 15.554 1.00 83.62 450 ASP A N 1
ATOM 3336 C CA . ASP A 1 450 ? -0.235 15.518 16.961 1.00 83.62 450 ASP A CA 1
ATOM 3337 C C . ASP A 1 450 ? -0.953 14.157 17.055 1.00 83.62 450 ASP A C 1
ATOM 3339 O O . ASP A 1 450 ? -2.176 14.073 17.121 1.00 83.62 450 ASP A O 1
ATOM 3343 N N . GLU A 1 451 ? -0.174 13.076 16.983 1.00 88.88 451 GLU A N 1
ATOM 3344 C CA . GLU A 1 451 ? -0.648 11.679 17.037 1.00 88.88 451 GLU A CA 1
ATOM 3345 C C . GLU A 1 451 ? -0.529 11.051 18.432 1.00 88.88 451 GLU A C 1
ATOM 3347 O O . GLU A 1 451 ? -1.021 9.949 18.665 1.00 88.88 451 GLU A O 1
ATOM 3352 N N . LEU A 1 452 ? 0.139 11.737 19.356 1.00 90.94 452 LEU A N 1
ATOM 3353 C CA . LEU A 1 452 ? 0.310 11.326 20.746 1.00 90.94 452 LEU A CA 1
ATOM 3354 C C . LEU A 1 452 ? -0.215 12.445 21.655 1.00 90.94 452 LEU A C 1
ATOM 3356 O O . LEU A 1 452 ? -0.108 13.621 21.280 1.00 90.94 452 LEU A O 1
ATOM 3360 N N . PRO A 1 453 ? -0.775 12.116 22.832 1.00 91.06 453 PRO A N 1
ATOM 3361 C CA . PRO A 1 453 ? -1.258 13.127 23.762 1.00 91.06 453 PRO A CA 1
ATOM 3362 C C . PRO A 1 453 ? -0.109 14.030 24.197 1.00 91.06 453 PRO A C 1
ATOM 3364 O O . PRO A 1 453 ? 1.010 13.577 24.425 1.00 91.06 453 PRO A O 1
ATOM 3367 N N . SER A 1 454 ? -0.380 15.331 24.275 1.00 87.62 454 SER A N 1
ATOM 3368 C CA . SER A 1 454 ? 0.584 16.331 24.736 1.00 87.62 454 SER A CA 1
ATOM 3369 C C . SER A 1 454 ? 1.990 16.264 24.091 1.00 87.62 454 SER A C 1
ATOM 3371 O O . SER A 1 454 ? 2.959 16.736 24.689 1.00 87.62 454 SER A O 1
ATOM 3373 N N . LYS A 1 455 ? 2.118 15.755 22.851 1.00 79.62 455 LYS A N 1
ATOM 3374 C CA . LYS A 1 455 ? 3.391 15.538 22.118 1.00 79.62 455 LYS A CA 1
ATOM 3375 C C . LYS A 1 455 ? 4.319 16.760 22.085 1.00 79.62 455 LYS A C 1
ATOM 3377 O O . LYS A 1 455 ? 5.537 16.626 22.132 1.00 79.62 455 LYS A O 1
ATOM 3382 N N . ASN A 1 456 ? 3.740 17.960 22.057 1.00 77.25 456 ASN A N 1
ATOM 3383 C CA . ASN A 1 456 ? 4.452 19.242 22.047 1.00 77.25 456 ASN A CA 1
ATOM 3384 C C . ASN A 1 456 ? 4.376 19.995 23.395 1.00 77.25 456 ASN A C 1
ATOM 3386 O O . ASN A 1 456 ? 4.486 21.221 23.448 1.00 77.25 456 ASN A O 1
ATOM 3390 N N . GLY A 1 457 ? 4.135 19.278 24.497 1.00 80.44 457 GLY A N 1
ATOM 3391 C CA . GLY A 1 457 ? 4.001 19.836 25.847 1.00 80.44 457 GLY A CA 1
ATOM 3392 C C . GLY A 1 457 ? 2.727 20.658 26.076 1.00 80.44 457 GLY A C 1
ATOM 3393 O O . GLY A 1 457 ? 2.620 21.355 27.084 1.00 80.44 457 GLY A O 1
ATOM 3394 N N . THR A 1 458 ? 1.775 20.612 25.142 1.00 84.00 458 THR A N 1
ATOM 3395 C CA . THR A 1 458 ? 0.473 21.288 25.223 1.00 84.00 458 THR A CA 1
ATOM 3396 C C . THR A 1 458 ? -0.625 20.278 24.931 1.00 84.00 458 THR A C 1
ATOM 3398 O O . THR A 1 458 ? -0.474 19.490 24.001 1.00 84.00 458 THR A O 1
ATOM 3401 N N . ALA A 1 459 ? -1.722 20.331 25.692 1.00 85.12 459 ALA A N 1
ATOM 3402 C CA . ALA A 1 459 ? -2.885 19.480 25.466 1.00 85.12 459 ALA A CA 1
ATOM 3403 C C . ALA A 1 459 ? -3.392 19.596 24.019 1.00 85.12 459 ALA A C 1
ATOM 3405 O O . ALA A 1 459 ? -3.461 20.690 23.450 1.00 85.12 459 ALA A O 1
ATOM 3406 N N . SER A 1 460 ? -3.754 18.453 23.453 1.00 86.50 460 SER A N 1
ATOM 3407 C CA . SER A 1 460 ? -4.173 18.261 22.070 1.00 86.50 460 SER A CA 1
ATOM 3408 C C . SER A 1 460 ? -5.553 17.600 22.009 1.00 86.50 460 SER A C 1
ATOM 3410 O O . SER A 1 460 ? -6.109 17.162 23.017 1.00 86.50 460 SER A O 1
ATOM 3412 N N . THR A 1 461 ? -6.107 17.467 20.808 1.00 87.88 461 THR A N 1
ATOM 3413 C CA . THR A 1 461 ? -7.353 16.717 20.596 1.00 87.88 461 THR A CA 1
ATOM 3414 C C . THR A 1 461 ? -7.199 15.213 20.856 1.00 87.88 461 THR A C 1
ATOM 3416 O O . THR A 1 461 ? -8.201 14.530 21.085 1.00 87.88 461 THR A O 1
ATOM 3419 N N . VAL A 1 462 ? -5.966 14.689 20.881 1.00 90.56 462 VAL A N 1
ATOM 3420 C CA . VAL A 1 462 ? -5.675 13.319 21.330 1.00 90.56 462 VAL A CA 1
ATOM 3421 C C . VAL A 1 462 ? -6.004 13.179 22.812 1.00 90.56 462 VAL A C 1
ATOM 3423 O O . VAL A 1 462 ? -6.673 12.226 23.197 1.00 90.56 462 VAL A O 1
ATOM 3426 N N . ASP A 1 463 ? -5.604 14.152 23.638 1.00 91.94 463 ASP A N 1
ATOM 3427 C CA . ASP A 1 463 ? -5.865 14.146 25.080 1.00 91.94 463 ASP A CA 1
ATOM 3428 C C . ASP A 1 463 ? -7.377 14.090 25.365 1.00 91.94 463 ASP A C 1
ATOM 3430 O O . ASP A 1 463 ? -7.832 13.277 26.169 1.00 91.94 463 ASP A O 1
ATOM 3434 N N . GLU A 1 464 ? -8.169 14.899 24.653 1.00 90.38 464 GLU A N 1
ATOM 3435 C CA . GLU A 1 464 ? -9.635 14.906 24.761 1.00 90.38 464 GLU A CA 1
ATOM 3436 C C . GLU A 1 464 ? -10.261 13.582 24.290 1.00 90.38 464 GLU A C 1
ATOM 3438 O O . GLU A 1 464 ? -11.175 13.054 24.931 1.00 90.38 464 GLU A O 1
ATOM 3443 N N . THR A 1 465 ? -9.752 13.016 23.192 1.00 91.56 465 THR A N 1
ATOM 3444 C CA . THR A 1 465 ? -10.253 11.749 22.639 1.00 91.56 465 THR A CA 1
ATOM 3445 C C . THR A 1 465 ? -9.954 10.578 23.573 1.00 91.56 465 THR A C 1
ATOM 3447 O O . THR A 1 465 ? -10.837 9.751 23.814 1.00 91.56 465 THR A O 1
ATOM 3450 N N . LEU A 1 466 ? -8.751 10.519 24.151 1.00 93.69 466 LEU A N 1
ATOM 3451 C CA . LEU A 1 466 ? -8.381 9.501 25.136 1.00 93.69 466 LEU A CA 1
ATOM 3452 C C . LEU A 1 466 ? -9.210 9.639 26.414 1.00 93.69 466 LEU A C 1
ATOM 3454 O O . LEU A 1 466 ? -9.733 8.636 26.895 1.00 93.69 466 LEU A O 1
ATOM 3458 N N . ALA A 1 467 ? -9.431 10.866 26.906 1.00 93.94 467 ALA A N 1
ATOM 3459 C CA . ALA A 1 467 ? -10.305 11.106 28.055 1.00 93.94 467 ALA A CA 1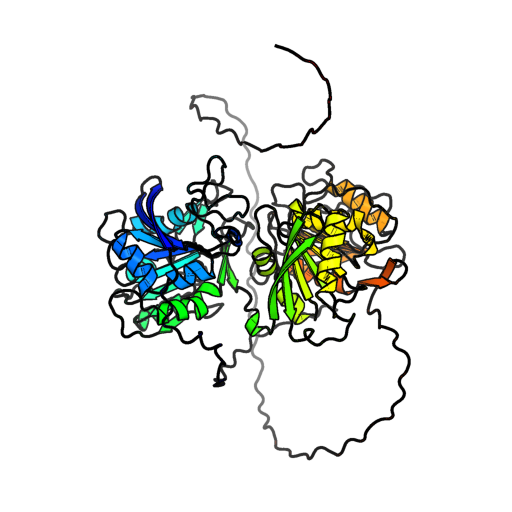
ATOM 3460 C C . ALA A 1 467 ? -11.715 10.544 27.822 1.00 93.94 467 ALA A C 1
ATOM 3462 O O . ALA A 1 467 ? -12.241 9.798 28.648 1.00 93.94 467 ALA A O 1
ATOM 3463 N N . SER A 1 468 ? -12.309 10.857 26.666 1.00 92.38 468 SER A N 1
ATOM 3464 C CA . SER A 1 468 ? -13.636 10.357 26.303 1.00 92.38 468 SER A CA 1
ATOM 3465 C C . SER A 1 468 ? -13.656 8.838 26.109 1.00 92.38 468 SER A C 1
ATOM 3467 O O . SER A 1 468 ? -14.636 8.192 26.478 1.00 92.38 468 SER A O 1
ATOM 3469 N N . THR A 1 469 ? -12.605 8.262 25.523 1.00 94.50 469 THR A N 1
ATOM 3470 C CA . THR A 1 469 ? -12.511 6.820 25.243 1.00 94.50 469 THR A CA 1
ATOM 3471 C C . THR A 1 469 ? -12.373 6.016 26.533 1.00 94.50 469 THR A C 1
ATOM 3473 O O . THR A 1 469 ? -13.060 5.007 26.703 1.00 94.50 469 THR A O 1
ATOM 3476 N N . PHE A 1 470 ? -11.545 6.483 27.471 1.00 96.69 470 PHE A N 1
ATOM 3477 C CA . PHE A 1 470 ? -11.383 5.857 28.780 1.00 96.69 470 PHE A CA 1
ATOM 3478 C C . PHE A 1 470 ? -12.652 5.937 29.627 1.00 96.69 470 PHE A C 1
ATOM 3480 O O . PHE A 1 470 ? -13.038 4.923 30.210 1.00 96.69 470 PHE A O 1
ATOM 3487 N N . ALA A 1 471 ? -13.340 7.082 29.640 1.00 95.44 471 ALA A N 1
ATOM 3488 C CA . ALA A 1 471 ? -14.610 7.224 30.349 1.00 95.44 471 ALA A CA 1
ATOM 3489 C C . ALA A 1 471 ? -15.688 6.296 29.757 1.00 95.44 471 ALA A C 1
ATOM 3491 O O . ALA A 1 471 ? -16.311 5.515 30.477 1.00 95.44 471 ALA A O 1
ATOM 3492 N N . LYS A 1 472 ? -15.853 6.296 28.423 1.00 93.62 472 LYS A N 1
ATOM 3493 C CA . LYS A 1 472 ? -16.837 5.453 27.711 1.00 93.62 472 LYS A CA 1
ATOM 3494 C C . LYS A 1 472 ? -16.626 3.959 27.968 1.00 93.62 472 LYS A C 1
ATOM 3496 O O . LYS A 1 472 ? -17.599 3.215 28.055 1.00 93.62 472 LYS A O 1
ATOM 3501 N N . ASN A 1 473 ? -15.376 3.520 28.109 1.00 96.44 473 ASN A N 1
ATOM 3502 C CA . ASN A 1 473 ? -15.035 2.119 28.355 1.00 96.44 473 ASN A CA 1
ATOM 3503 C C . ASN A 1 473 ? -14.859 1.757 29.838 1.00 96.44 473 ASN A C 1
ATOM 3505 O O . ASN A 1 473 ? -14.537 0.613 30.142 1.00 96.44 473 ASN A O 1
ATOM 3509 N N . GLY A 1 474 ? -15.120 2.683 30.768 1.00 96.00 474 GLY A N 1
ATOM 3510 C CA . GLY A 1 474 ? -15.071 2.405 32.206 1.00 96.00 474 GLY A CA 1
ATOM 3511 C C . GLY A 1 474 ? -13.661 2.229 32.777 1.00 96.00 474 GLY A C 1
ATOM 3512 O O . GLY A 1 474 ? -13.516 1.613 33.831 1.00 96.00 474 GLY A O 1
ATOM 3513 N N . ILE A 1 475 ? -12.643 2.767 32.099 1.00 97.56 475 ILE A N 1
ATOM 3514 C CA . ILE A 1 475 ? -11.249 2.758 32.561 1.00 97.56 475 ILE A CA 1
ATOM 3515 C C . ILE A 1 475 ? -11.056 3.840 33.632 1.00 97.56 475 ILE A C 1
ATOM 3517 O O . ILE A 1 475 ? -10.642 3.564 34.755 1.00 97.56 475 ILE A O 1
ATOM 3521 N N . THR A 1 476 ? -11.378 5.093 33.295 1.00 96.50 476 THR A N 1
ATOM 3522 C CA . THR A 1 476 ? -11.332 6.233 34.222 1.00 96.50 476 THR A CA 1
ATOM 3523 C C . THR A 1 476 ? -12.081 7.442 33.659 1.00 96.50 476 THR A C 1
ATOM 3525 O O . THR A 1 476 ? -12.022 7.709 32.461 1.00 96.50 476 THR A O 1
ATOM 3528 N N . ASP A 1 477 ? -12.728 8.214 34.536 1.00 94.44 477 ASP A N 1
ATOM 3529 C CA . ASP A 1 477 ? -13.400 9.481 34.195 1.00 94.44 477 ASP A CA 1
ATOM 3530 C C . ASP A 1 477 ? -12.498 10.711 34.391 1.00 94.44 477 ASP A C 1
ATOM 3532 O O . ASP A 1 477 ? -12.904 11.845 34.136 1.00 94.44 477 ASP A O 1
ATOM 3536 N N . SER A 1 478 ? -11.284 10.515 34.911 1.00 93.56 478 SER A N 1
ATOM 3537 C CA . SER A 1 478 ? -10.388 11.601 35.317 1.00 93.56 478 SER A CA 1
ATOM 3538 C C . SER A 1 478 ? -9.060 11.586 34.572 1.00 93.56 478 SER A C 1
ATOM 3540 O O . SER A 1 478 ? -8.066 12.080 35.107 1.00 93.56 478 SER A O 1
ATOM 3542 N N . TYR A 1 479 ? -9.012 10.985 33.380 1.00 95.00 479 TYR A N 1
ATOM 3543 C CA . TYR A 1 479 ? -7.797 10.995 32.575 1.00 95.00 479 TYR A CA 1
ATOM 3544 C C . TYR A 1 479 ? -7.346 12.437 32.316 1.00 95.00 479 TYR A C 1
ATOM 3546 O O . TYR A 1 479 ? -8.110 13.310 31.902 1.00 95.00 479 TYR A O 1
ATOM 3554 N N . THR A 1 480 ? -6.079 12.683 32.600 1.00 94.06 480 THR A N 1
ATOM 3555 C CA . THR A 1 480 ? -5.338 13.888 32.256 1.00 94.06 480 THR A CA 1
ATOM 3556 C C . THR A 1 480 ? -3.917 13.418 32.024 1.00 94.06 480 THR A C 1
ATOM 3558 O O . THR A 1 480 ? -3.417 12.626 32.819 1.00 94.06 480 THR A O 1
ATOM 3561 N N . PHE A 1 481 ? -3.290 13.873 30.943 1.00 94.62 481 PHE A N 1
ATOM 3562 C CA . PHE A 1 481 ? -1.942 13.444 30.606 1.00 94.62 481 PHE A CA 1
ATOM 3563 C C . PHE A 1 481 ? -0.957 13.764 31.743 1.00 94.62 481 PHE A C 1
ATOM 3565 O O . PHE A 1 481 ? -0.777 14.929 32.108 1.00 94.62 481 PHE A O 1
ATOM 3572 N N . ASP A 1 482 ? -0.324 12.723 32.285 1.00 95.19 482 ASP A N 1
ATOM 3573 C CA . ASP A 1 482 ? 0.705 12.798 33.318 1.00 95.19 482 ASP A CA 1
ATOM 3574 C C . ASP A 1 482 ? 1.987 12.084 32.862 1.00 95.19 482 ASP A C 1
ATOM 3576 O O . ASP A 1 482 ? 2.121 10.862 32.966 1.00 95.19 482 ASP A O 1
ATOM 3580 N N . ALA A 1 483 ? 2.956 12.867 32.383 1.00 93.75 483 ALA A N 1
ATOM 3581 C CA . ALA A 1 483 ? 4.244 12.356 31.917 1.00 93.75 483 ALA A CA 1
ATOM 3582 C C . ALA A 1 483 ? 5.072 11.657 33.014 1.00 93.75 483 ALA A C 1
ATOM 3584 O O . ALA A 1 483 ? 6.001 10.920 32.683 1.00 93.75 483 ALA A O 1
ATOM 3585 N N . GLU A 1 484 ? 4.784 11.891 34.305 1.00 94.62 484 GLU A N 1
ATOM 3586 C CA . GLU A 1 484 ? 5.431 11.153 35.397 1.00 94.62 484 GLU A CA 1
ATOM 3587 C C . GLU A 1 484 ? 4.852 9.738 35.546 1.00 94.62 484 GLU A C 1
ATOM 3589 O O . GLU A 1 484 ? 5.574 8.827 35.957 1.00 94.62 484 GLU A O 1
ATOM 3594 N N . ALA A 1 485 ? 3.573 9.546 35.202 1.00 94.25 485 ALA A N 1
ATOM 3595 C CA . ALA A 1 485 ? 2.910 8.245 35.227 1.00 94.25 485 ALA A CA 1
ATOM 3596 C C . ALA A 1 485 ? 3.287 7.385 34.012 1.00 94.25 485 ALA A C 1
ATOM 3598 O O . ALA A 1 485 ? 3.605 6.207 34.171 1.00 94.25 485 ALA A O 1
ATOM 3599 N N . ASP A 1 486 ? 3.266 7.975 32.816 1.00 95.31 486 ASP A N 1
ATOM 3600 C CA . ASP A 1 486 ? 3.759 7.368 31.579 1.00 95.31 486 ASP A CA 1
ATOM 3601 C C . ASP A 1 486 ? 4.153 8.480 30.586 1.00 95.31 486 ASP A C 1
ATOM 3603 O O . ASP A 1 486 ? 3.338 9.362 30.306 1.00 95.31 486 ASP A O 1
ATOM 3607 N N . PRO A 1 487 ? 5.379 8.479 30.035 1.00 92.00 487 PRO A N 1
ATOM 3608 C CA . PRO A 1 487 ? 5.864 9.581 29.205 1.00 92.00 487 PRO A CA 1
ATOM 3609 C C . PRO A 1 487 ? 5.224 9.652 27.810 1.00 92.00 487 PRO A C 1
ATOM 3611 O O . PRO A 1 487 ? 5.409 10.657 27.126 1.00 92.00 487 PRO A O 1
ATOM 3614 N N . VAL A 1 488 ? 4.514 8.608 27.369 1.00 92.75 488 VAL A N 1
ATOM 3615 C CA . VAL A 1 488 ? 3.913 8.515 26.030 1.00 92.75 488 VAL A CA 1
ATOM 3616 C C . VAL A 1 488 ? 2.414 8.777 26.087 1.00 92.75 488 VAL A C 1
ATOM 3618 O O . VAL A 1 488 ? 1.901 9.602 25.336 1.00 92.75 488 VAL A O 1
ATOM 3621 N N . TRP A 1 489 ? 1.712 8.077 26.974 1.00 94.69 489 TRP A N 1
ATOM 3622 C CA . TRP A 1 489 ? 0.255 8.085 27.071 1.00 94.69 489 TRP A CA 1
ATOM 3623 C C . TRP A 1 489 ? -0.261 8.844 28.286 1.00 94.69 489 TRP A C 1
ATOM 3625 O O . TRP A 1 489 ? -1.463 9.040 28.410 1.00 94.69 489 TRP A O 1
ATOM 3635 N N . GLY A 1 490 ? 0.614 9.269 29.198 1.00 95.06 490 GLY A N 1
ATOM 3636 C CA . GLY A 1 490 ? 0.223 10.034 30.379 1.00 95.06 490 GLY A CA 1
ATOM 3637 C C . GLY A 1 490 ? -0.534 9.229 31.437 1.00 95.06 490 GLY A C 1
ATOM 3638 O O . GLY A 1 490 ? -1.086 9.812 32.366 1.00 95.06 490 GLY A O 1
ATOM 3639 N N . ILE A 1 491 ? -0.612 7.907 31.280 1.00 95.88 491 ILE A N 1
ATOM 3640 C CA . ILE A 1 491 ? -1.254 6.974 32.202 1.00 95.88 491 ILE A CA 1
ATOM 3641 C C . ILE A 1 491 ? -0.562 5.611 32.120 1.00 95.88 491 ILE A C 1
ATOM 3643 O O . ILE A 1 491 ? -0.350 5.066 31.032 1.00 95.88 491 ILE A O 1
ATOM 3647 N N . ALA A 1 492 ? -0.219 5.060 33.285 1.00 96.62 492 ALA A N 1
ATOM 3648 C CA . ALA A 1 492 ? 0.439 3.764 33.383 1.00 96.62 492 ALA A CA 1
ATOM 3649 C C . ALA A 1 492 ? -0.485 2.638 32.873 1.00 96.62 492 ALA A C 1
ATOM 3651 O O . ALA A 1 492 ? -1.659 2.614 33.252 1.00 96.62 492 ALA A O 1
ATOM 3652 N N . PRO A 1 493 ? 0.019 1.710 32.042 1.00 97.31 493 PRO A N 1
ATOM 3653 C CA . PRO A 1 493 ? -0.762 0.577 31.561 1.00 97.31 493 PRO A CA 1
ATOM 3654 C C . PRO A 1 493 ? -0.911 -0.522 32.615 1.00 97.31 493 PRO A C 1
ATOM 3656 O O . PRO A 1 493 ? -0.054 -0.688 33.487 1.00 97.31 493 PRO A O 1
ATOM 3659 N N . ASP A 1 494 ? -1.949 -1.345 32.472 1.00 97.81 494 ASP A N 1
ATOM 3660 C CA . ASP A 1 494 ? -2.088 -2.591 33.234 1.00 97.81 494 ASP A CA 1
ATOM 3661 C C . ASP A 1 494 ? -1.152 -3.681 32.690 1.00 97.81 494 ASP A C 1
ATOM 3663 O O . ASP A 1 494 ? -0.622 -4.511 33.439 1.00 97.81 494 ASP A O 1
ATOM 3667 N N . ARG A 1 495 ? -0.917 -3.663 31.372 1.00 95.88 495 ARG A N 1
ATOM 3668 C CA . ARG A 1 495 ? -0.024 -4.588 30.668 1.00 95.88 495 ARG A CA 1
ATOM 3669 C C . ARG A 1 495 ? 0.578 -3.934 29.428 1.00 95.88 495 ARG A C 1
ATOM 3671 O O . ARG A 1 495 ? -0.094 -3.175 28.744 1.00 95.88 495 ARG A O 1
ATOM 3678 N N . THR A 1 496 ? 1.803 -4.324 29.082 1.00 97.38 496 THR A N 1
ATOM 3679 C CA . THR A 1 496 ? 2.438 -3.978 27.800 1.00 97.38 496 THR A CA 1
ATOM 3680 C C . THR A 1 496 ? 2.809 -5.246 27.031 1.00 97.38 496 THR A C 1
ATOM 3682 O O . THR A 1 496 ? 3.256 -6.231 27.629 1.00 97.38 496 THR A O 1
ATOM 3685 N N . ALA A 1 497 ? 2.623 -5.234 25.714 1.00 96.56 497 ALA A N 1
ATOM 3686 C CA . ALA A 1 497 ? 3.175 -6.216 24.781 1.00 96.56 497 ALA A CA 1
ATOM 3687 C C . ALA A 1 497 ? 4.016 -5.508 23.715 1.00 96.56 497 ALA A C 1
ATOM 3689 O O . ALA A 1 497 ? 3.715 -4.375 23.361 1.00 96.56 497 ALA A O 1
ATOM 3690 N N . SER A 1 498 ? 5.040 -6.182 23.198 1.00 95.62 498 SER A N 1
ATOM 3691 C CA . SER A 1 498 ? 5.943 -5.630 22.185 1.00 95.62 498 SER A CA 1
ATOM 3692 C C . SER A 1 498 ? 5.912 -6.491 20.934 1.00 95.62 498 SER A C 1
ATOM 3694 O O . SER A 1 498 ? 5.985 -7.720 21.021 1.00 95.62 498 SER A O 1
ATOM 3696 N N . TYR A 1 499 ? 5.852 -5.828 19.788 1.00 93.31 499 TYR A N 1
ATOM 3697 C CA . TYR A 1 499 ? 5.854 -6.407 18.454 1.00 93.31 499 TYR A CA 1
ATOM 3698 C C . TYR A 1 499 ? 7.011 -5.794 17.666 1.00 93.31 499 TYR A C 1
ATOM 3700 O O . TYR A 1 499 ? 7.407 -4.649 17.898 1.00 93.31 499 TYR A O 1
ATOM 3708 N N . THR A 1 500 ? 7.584 -6.553 16.743 1.00 87.06 500 THR A N 1
ATOM 3709 C CA . THR A 1 500 ? 8.698 -6.089 15.912 1.00 87.06 500 THR A CA 1
ATOM 3710 C C . THR A 1 500 ? 8.368 -6.394 14.469 1.00 87.06 500 THR A C 1
ATOM 3712 O O . THR A 1 500 ? 7.944 -7.507 14.161 1.00 87.06 500 THR A O 1
ATOM 3715 N N . SER A 1 501 ? 8.545 -5.406 13.596 1.00 80.19 501 SER A N 1
ATOM 3716 C CA . SER A 1 501 ? 8.348 -5.630 12.170 1.00 80.19 501 SER A CA 1
ATOM 3717 C C . SER A 1 501 ? 9.414 -6.597 11.636 1.00 80.19 501 SER A C 1
ATOM 3719 O O . SER A 1 501 ? 10.592 -6.442 11.963 1.00 80.19 501 SER A O 1
ATOM 3721 N N . PRO A 1 502 ? 9.045 -7.582 10.797 1.00 75.69 502 PRO A N 1
ATOM 3722 C CA . PRO A 1 502 ? 10.027 -8.421 10.116 1.00 75.69 502 PRO A CA 1
ATOM 3723 C C . PRO A 1 502 ? 10.767 -7.667 8.999 1.00 75.69 502 PRO A C 1
ATOM 3725 O O . PRO A 1 502 ? 11.802 -8.138 8.538 1.00 75.69 502 PRO A O 1
ATOM 3728 N N . TYR A 1 503 ? 10.240 -6.515 8.567 1.00 77.31 503 TYR A N 1
ATOM 3729 C CA . TYR A 1 503 ? 10.748 -5.752 7.422 1.00 77.31 503 TYR A CA 1
ATOM 3730 C C . TYR A 1 503 ? 11.383 -4.418 7.802 1.00 77.31 503 TYR A C 1
ATOM 3732 O O . TYR A 1 503 ? 12.188 -3.888 7.049 1.00 77.31 503 TYR A O 1
ATOM 3740 N N . PHE A 1 504 ? 10.992 -3.856 8.943 1.00 76.25 504 PHE A N 1
ATOM 3741 C CA . PHE A 1 504 ? 11.415 -2.533 9.384 1.00 76.25 504 PHE A CA 1
ATOM 3742 C C . PHE A 1 504 ? 12.069 -2.647 10.751 1.00 76.25 504 PHE A C 1
ATOM 3744 O O . PHE A 1 504 ? 11.604 -3.409 11.597 1.00 76.25 504 PHE A O 1
ATOM 3751 N N . GLU A 1 505 ? 13.074 -1.821 11.017 1.00 76.38 505 GLU A N 1
ATOM 3752 C CA . GLU A 1 505 ? 13.639 -1.651 12.359 1.00 76.38 505 GLU A CA 1
ATOM 3753 C C . GLU A 1 505 ? 12.697 -0.810 13.245 1.00 76.38 505 GLU A C 1
ATOM 3755 O O . GLU A 1 505 ? 13.079 0.203 13.818 1.00 76.38 505 GLU A O 1
ATOM 3760 N N . VAL A 1 506 ? 11.426 -1.215 13.327 1.00 79.12 506 VAL A N 1
ATOM 3761 C CA . VAL A 1 506 ? 10.389 -0.575 14.140 1.00 79.12 506 VAL A CA 1
ATOM 3762 C C . VAL A 1 506 ? 9.907 -1.554 15.196 1.00 79.12 506 VAL A C 1
ATOM 3764 O O . VAL A 1 506 ? 9.442 -2.657 14.889 1.00 79.12 506 VAL A O 1
ATOM 3767 N N . GLN A 1 507 ? 9.975 -1.108 16.448 1.00 88.06 507 GLN A N 1
ATOM 3768 C CA . GLN A 1 507 ? 9.290 -1.735 17.568 1.00 88.06 507 GLN A CA 1
ATOM 3769 C C . GLN A 1 507 ? 7.944 -1.041 17.803 1.00 88.06 507 GLN A C 1
ATOM 3771 O O . GLN A 1 507 ? 7.876 0.185 17.932 1.00 88.06 507 GLN A O 1
ATOM 3776 N N . THR A 1 508 ? 6.888 -1.844 17.898 1.00 92.81 508 THR A N 1
ATOM 3777 C CA . THR A 1 508 ? 5.547 -1.407 18.284 1.00 92.81 508 THR A CA 1
ATOM 3778 C C . THR A 1 508 ? 5.246 -1.922 19.683 1.00 92.81 508 THR A C 1
ATOM 3780 O O . THR A 1 508 ? 5.092 -3.127 19.877 1.00 92.81 508 THR A O 1
ATOM 3783 N N . ASP A 1 509 ? 5.140 -1.024 20.659 1.00 96.44 509 ASP A N 1
ATOM 3784 C CA . ASP A 1 509 ? 4.694 -1.380 22.009 1.00 96.44 509 ASP A CA 1
ATOM 3785 C C . ASP A 1 509 ? 3.215 -1.052 22.174 1.00 96.44 509 ASP A C 1
ATOM 3787 O O . ASP A 1 509 ? 2.788 0.053 21.855 1.00 96.44 509 ASP A O 1
ATOM 3791 N N . VAL A 1 510 ? 2.446 -2.003 22.698 1.00 98.44 510 VAL A N 1
ATOM 3792 C CA . VAL A 1 510 ? 1.004 -1.900 22.935 1.00 98.44 510 VAL A CA 1
ATOM 3793 C C . VAL A 1 510 ? 0.730 -1.939 24.427 1.00 98.44 510 VAL A C 1
ATOM 3795 O O . VAL A 1 510 ? 0.993 -2.942 25.091 1.00 98.44 510 VAL A O 1
ATOM 3798 N N . ASN A 1 511 ? 0.163 -0.853 24.930 1.00 98.50 511 ASN A N 1
ATOM 3799 C CA . ASN A 1 511 ? -0.263 -0.663 26.304 1.00 98.50 511 ASN A CA 1
ATOM 3800 C C . ASN A 1 511 ? -1.759 -0.963 26.439 1.00 98.50 511 ASN A C 1
ATOM 3802 O O . ASN A 1 511 ? -2.579 -0.320 25.790 1.00 98.50 511 ASN A O 1
ATOM 3806 N N . TYR A 1 512 ? -2.112 -1.924 27.286 1.00 98.50 512 TYR A N 1
ATOM 3807 C CA . TYR A 1 512 ? -3.484 -2.356 27.540 1.00 98.50 512 TYR A CA 1
ATOM 3808 C C . TYR A 1 512 ? -3.999 -1.749 28.844 1.00 98.50 512 TYR A C 1
ATOM 3810 O O . TYR A 1 512 ? -3.277 -1.699 29.846 1.00 98.50 512 TYR A O 1
ATOM 3818 N N . TYR A 1 513 ? -5.259 -1.319 28.815 1.00 98.44 513 TYR A N 1
ATOM 3819 C CA . TYR A 1 513 ? -5.947 -0.662 29.920 1.00 98.44 513 TYR A CA 1
ATOM 3820 C C . TYR A 1 513 ? -7.257 -1.386 30.215 1.00 98.44 513 TYR A C 1
ATOM 3822 O O . TYR A 1 513 ? -8.107 -1.548 29.328 1.00 98.44 513 TYR A O 1
ATOM 3830 N N . ALA A 1 514 ? -7.403 -1.826 31.459 1.00 97.19 514 ALA A N 1
ATOM 3831 C CA . ALA A 1 514 ? -8.516 -2.631 31.917 1.00 97.19 514 ALA A CA 1
ATOM 3832 C C . ALA A 1 514 ? -9.569 -1.811 32.671 1.00 97.19 514 ALA A C 1
ATOM 3834 O O . ALA A 1 514 ? -9.262 -0.844 33.369 1.00 97.19 514 ALA A O 1
ATOM 3835 N N . ASP A 1 515 ? -10.832 -2.204 32.529 1.00 95.25 515 ASP A N 1
ATOM 3836 C CA . ASP A 1 515 ? -11.912 -1.652 33.338 1.00 95.25 515 ASP A CA 1
ATOM 3837 C C . ASP A 1 515 ? -11.885 -2.207 34.778 1.00 95.25 515 ASP A C 1
ATOM 3839 O O . ASP A 1 515 ? -11.030 -3.011 35.162 1.00 95.25 515 ASP A O 1
ATOM 3843 N N . ALA A 1 516 ? -12.848 -1.789 35.603 1.00 92.75 516 ALA A N 1
ATOM 3844 C CA . ALA A 1 516 ? -12.946 -2.233 36.996 1.00 92.75 516 ALA A CA 1
ATOM 3845 C C . ALA A 1 516 ? -13.131 -3.757 37.169 1.00 92.75 516 ALA A C 1
ATOM 3847 O O . ALA A 1 516 ? -12.835 -4.280 38.248 1.00 92.75 516 ALA A O 1
ATOM 3848 N N . ASP A 1 517 ? -13.608 -4.459 36.137 1.00 91.19 517 ASP A N 1
ATOM 3849 C CA . ASP A 1 517 ? -13.782 -5.913 36.119 1.00 91.19 517 ASP A CA 1
ATOM 3850 C C . ASP A 1 517 ? -12.536 -6.641 35.569 1.00 91.19 517 ASP A C 1
ATOM 3852 O O . ASP A 1 517 ? -12.504 -7.874 35.515 1.00 91.19 517 ASP A O 1
ATOM 3856 N N . GLY A 1 518 ? -11.481 -5.898 35.217 1.00 92.62 518 GLY A N 1
ATOM 3857 C CA . GLY A 1 518 ? -10.227 -6.425 34.684 1.00 92.62 518 GLY A CA 1
ATOM 3858 C C . GLY A 1 518 ? -10.281 -6.735 33.188 1.00 92.62 518 GLY A C 1
ATOM 3859 O O . GLY A 1 518 ? -9.441 -7.490 32.699 1.00 92.62 518 GLY A O 1
ATOM 3860 N N . GLN A 1 519 ? -11.266 -6.196 32.466 1.00 93.62 519 GLN A N 1
ATOM 3861 C CA . GLN A 1 519 ? -11.415 -6.391 31.027 1.00 93.62 519 GLN A CA 1
ATOM 3862 C C . GLN A 1 519 ? -10.597 -5.346 30.269 1.00 93.62 519 GLN A C 1
ATOM 3864 O O . GLN A 1 519 ? -10.873 -4.156 30.388 1.00 93.62 519 GLN A O 1
ATOM 3869 N N . GLU A 1 520 ? -9.596 -5.776 29.496 1.00 95.81 520 GLU A N 1
ATOM 3870 C CA . GLU A 1 520 ? -8.756 -4.895 28.670 1.00 95.81 520 GLU A CA 1
ATOM 3871 C C . GLU A 1 520 ? -9.593 -4.299 27.524 1.00 95.81 520 GLU A C 1
ATOM 3873 O O . GLU A 1 520 ? -9.749 -4.926 26.488 1.00 95.81 520 GLU A O 1
ATOM 3878 N N . MET A 1 521 ? -10.164 -3.103 27.702 1.00 97.19 521 MET A N 1
ATOM 3879 C CA . MET A 1 521 ? -11.093 -2.488 26.733 1.00 97.19 521 MET A CA 1
ATOM 3880 C C . MET A 1 521 ? -10.432 -1.438 25.833 1.00 97.19 521 MET A C 1
ATOM 3882 O O . MET A 1 521 ? -11.027 -1.005 24.843 1.00 97.19 521 MET A O 1
ATOM 3886 N N . VAL A 1 522 ? -9.226 -0.986 26.175 1.00 98.38 522 VAL A N 1
ATOM 3887 C CA . VAL A 1 522 ? -8.469 -0.011 25.382 1.00 98.38 522 VAL A CA 1
ATOM 3888 C C . VAL A 1 522 ? -7.028 -0.484 25.237 1.00 98.38 522 VAL A C 1
ATOM 3890 O O . VAL A 1 522 ? -6.400 -0.866 26.223 1.00 98.38 522 VAL A O 1
ATOM 3893 N N . ALA A 1 523 ? -6.503 -0.428 24.015 1.00 98.50 523 ALA A N 1
ATOM 3894 C CA . ALA A 1 523 ? -5.117 -0.739 23.689 1.00 98.50 523 ALA A CA 1
ATOM 3895 C C . ALA A 1 523 ? -4.483 0.439 22.935 1.00 98.50 523 ALA A C 1
ATOM 3897 O O . ALA A 1 523 ? -4.988 0.859 21.897 1.00 98.50 523 ALA A O 1
ATOM 3898 N N . LEU A 1 524 ? -3.388 0.993 23.451 1.00 98.06 524 LEU A N 1
ATOM 3899 C CA . LEU A 1 524 ? -2.688 2.133 22.855 1.00 98.06 524 LEU A CA 1
ATOM 3900 C C . LEU A 1 524 ? -1.288 1.709 22.411 1.00 98.06 524 LEU A C 1
ATOM 3902 O O . LEU A 1 524 ? -0.471 1.289 23.227 1.00 98.06 524 LEU A O 1
ATOM 3906 N N . ALA A 1 525 ? -1.016 1.811 21.116 1.00 96.94 525 ALA A N 1
ATOM 3907 C CA . ALA A 1 525 ? 0.211 1.372 20.480 1.00 96.94 525 ALA A CA 1
ATOM 3908 C C . ALA A 1 525 ? 1.105 2.551 20.082 1.00 96.94 525 ALA A C 1
ATOM 3910 O O . ALA A 1 525 ? 0.651 3.518 19.468 1.00 96.94 525 ALA A O 1
ATOM 3911 N N . ILE A 1 526 ? 2.393 2.469 20.401 1.00 93.69 526 ILE A N 1
ATOM 3912 C CA . ILE A 1 526 ? 3.409 3.412 19.931 1.00 93.69 526 ILE A CA 1
ATOM 3913 C C . ILE A 1 526 ? 4.368 2.709 18.978 1.00 93.69 526 ILE A C 1
ATOM 3915 O O . ILE A 1 526 ? 4.951 1.681 19.314 1.00 93.69 526 ILE A O 1
ATOM 3919 N N . ASN A 1 527 ? 4.557 3.300 17.800 1.00 90.88 527 ASN A N 1
ATOM 3920 C CA . ASN A 1 527 ? 5.571 2.886 16.835 1.00 90.88 527 ASN A CA 1
ATOM 3921 C C . ASN A 1 527 ? 6.840 3.725 17.072 1.00 90.88 527 ASN A C 1
ATOM 3923 O O . ASN A 1 527 ? 6.956 4.810 16.509 1.00 90.88 527 ASN A O 1
ATOM 3927 N N . HIS A 1 528 ? 7.746 3.268 17.944 1.00 85.69 528 HIS A N 1
ATOM 3928 C CA . HIS A 1 528 ? 8.775 4.101 18.608 1.00 85.69 528 HIS A CA 1
ATOM 3929 C C . HIS A 1 528 ? 9.626 4.975 17.692 1.00 85.69 528 HIS A C 1
ATOM 3931 O O . HIS A 1 528 ? 9.861 6.137 18.009 1.00 85.69 528 HIS A O 1
ATOM 3937 N N . ASP A 1 529 ? 10.046 4.445 16.551 1.00 78.62 529 ASP A N 1
ATOM 3938 C CA . ASP A 1 529 ? 10.923 5.170 15.634 1.00 78.62 529 ASP A CA 1
ATOM 3939 C C . ASP A 1 529 ? 10.225 5.499 14.305 1.00 78.62 529 ASP A C 1
ATOM 3941 O O . ASP A 1 529 ? 10.865 5.915 13.348 1.00 78.62 529 ASP A O 1
ATOM 3945 N N . ALA A 1 530 ? 8.896 5.365 14.230 1.00 80.12 530 ALA A N 1
ATOM 3946 C CA . ALA A 1 530 ? 8.130 5.644 13.017 1.00 80.12 530 ALA A CA 1
ATOM 3947 C C . ALA A 1 530 ? 7.711 7.111 12.880 1.00 80.12 530 ALA A C 1
ATOM 3949 O O . ALA A 1 530 ? 7.504 7.825 13.869 1.00 80.12 530 ALA A O 1
ATOM 3950 N N . THR A 1 531 ? 7.514 7.545 11.630 1.00 79.88 531 THR A N 1
ATOM 3951 C CA . THR A 1 531 ? 6.719 8.745 11.324 1.00 79.88 531 THR A CA 1
ATOM 3952 C C . THR A 1 531 ? 5.268 8.369 10.990 1.00 79.88 531 THR A C 1
ATOM 3954 O O . THR A 1 531 ? 4.777 7.323 11.406 1.00 79.88 531 THR A O 1
ATOM 3957 N N . HIS A 1 532 ? 4.559 9.231 10.259 1.00 85.75 532 HIS A N 1
ATOM 3958 C CA . HIS A 1 532 ? 3.185 9.029 9.824 1.00 85.75 532 HIS A CA 1
ATOM 3959 C C . HIS A 1 532 ? 3.105 7.993 8.695 1.00 85.75 532 HIS A C 1
ATOM 3961 O O . HIS A 1 532 ? 3.026 8.340 7.515 1.00 85.75 532 HIS A O 1
ATOM 3967 N N . GLU A 1 533 ? 3.132 6.714 9.062 1.00 81.31 533 GLU A N 1
ATOM 3968 C CA . GLU A 1 533 ? 3.215 5.602 8.120 1.00 81.31 533 GLU A CA 1
ATOM 3969 C C . GLU A 1 533 ? 2.362 4.402 8.582 1.00 81.31 533 GLU A C 1
ATOM 3971 O O . GLU A 1 533 ? 2.385 4.057 9.765 1.00 81.31 533 GLU A O 1
ATOM 3976 N N . PRO A 1 534 ? 1.614 3.737 7.678 1.00 87.75 534 PRO A N 1
ATOM 3977 C CA . PRO A 1 534 ? 0.898 2.511 8.014 1.00 87.75 534 PRO A CA 1
ATOM 3978 C C . PRO A 1 534 ? 1.850 1.308 8.026 1.00 87.75 534 PRO A C 1
ATOM 3980 O O . PRO A 1 534 ? 2.578 1.075 7.060 1.00 87.75 534 PRO A O 1
ATOM 3983 N N . LEU A 1 535 ? 1.830 0.505 9.089 1.00 87.81 535 LEU A N 1
ATOM 3984 C CA . LEU A 1 535 ? 2.722 -0.648 9.259 1.00 87.81 535 LEU A CA 1
ATOM 3985 C C . LEU A 1 535 ? 1.916 -1.922 9.517 1.00 87.81 535 LEU A C 1
ATOM 3987 O O . LEU A 1 535 ? 1.003 -1.909 10.341 1.00 87.81 535 LEU A O 1
ATOM 3991 N N . SER A 1 536 ? 2.285 -3.032 8.871 1.00 89.56 536 SER A N 1
ATOM 3992 C CA . SER A 1 536 ? 1.593 -4.312 9.071 1.00 89.56 536 SER A CA 1
ATOM 3993 C C . SER A 1 536 ? 1.763 -4.872 10.483 1.00 89.56 536 SER A C 1
ATOM 3995 O O . SER A 1 536 ? 0.808 -5.399 11.038 1.00 89.56 536 SER A O 1
ATOM 3997 N N . VAL A 1 537 ? 2.909 -4.647 11.137 1.00 91.00 537 VAL A N 1
ATOM 3998 C CA . VAL A 1 537 ? 3.101 -5.015 12.555 1.00 91.00 537 VAL A CA 1
ATOM 3999 C C . VAL A 1 537 ? 2.095 -4.321 13.488 1.00 91.00 537 VAL A C 1
ATOM 4001 O O . VAL A 1 537 ? 1.633 -4.909 14.464 1.00 91.00 537 VAL A O 1
ATOM 4004 N N . THR A 1 538 ? 1.701 -3.080 13.179 1.00 94.19 538 THR A N 1
ATOM 4005 C CA . THR A 1 538 ? 0.648 -2.374 13.923 1.00 94.19 538 THR A CA 1
ATOM 4006 C C . THR A 1 538 ? -0.715 -3.018 13.674 1.00 94.19 538 THR A C 1
ATOM 4008 O O . THR A 1 538 ? -1.529 -3.095 14.590 1.00 94.19 538 THR A O 1
ATOM 4011 N N . THR A 1 539 ? -0.958 -3.500 12.455 1.00 95.31 539 THR A N 1
ATOM 4012 C CA . THR A 1 539 ? -2.175 -4.230 12.093 1.00 95.31 539 THR A CA 1
ATOM 4013 C C . THR A 1 539 ? -2.293 -5.566 12.821 1.00 95.31 539 THR A C 1
ATOM 4015 O O . THR A 1 539 ? -3.357 -5.873 13.351 1.00 95.31 539 THR A O 1
ATOM 4018 N N . GLU A 1 540 ? -1.208 -6.340 12.892 1.00 95.62 540 GLU A N 1
ATOM 4019 C CA . GLU A 1 540 ? -1.166 -7.609 13.632 1.00 95.62 540 GLU A CA 1
ATOM 4020 C C . GLU A 1 540 ? -1.507 -7.383 15.108 1.00 95.62 540 GLU A C 1
ATOM 4022 O O . GLU A 1 540 ? -2.404 -8.024 15.651 1.00 95.62 540 GLU A O 1
ATOM 4027 N N . ALA A 1 541 ? -0.875 -6.383 15.727 1.00 97.06 541 ALA A N 1
ATOM 4028 C CA . ALA A 1 541 ? -1.170 -5.973 17.094 1.00 97.06 541 ALA A CA 1
ATOM 4029 C C . ALA A 1 541 ? -2.627 -5.509 17.291 1.00 97.06 541 ALA A C 1
ATOM 4031 O O . ALA A 1 541 ? -3.223 -5.754 18.344 1.00 97.06 541 ALA A O 1
ATOM 4032 N N . ALA A 1 542 ? -3.202 -4.829 16.294 1.00 98.25 542 ALA A N 1
ATOM 4033 C CA . ALA A 1 542 ? -4.594 -4.400 16.323 1.00 98.25 542 ALA A CA 1
ATOM 4034 C C . ALA A 1 542 ? -5.556 -5.591 16.262 1.00 98.25 542 ALA A C 1
ATOM 4036 O O . ALA A 1 542 ? -6.508 -5.636 17.040 1.00 98.25 542 ALA A O 1
ATOM 4037 N N . TRP A 1 543 ? -5.314 -6.559 15.374 1.00 98.12 543 TRP A N 1
ATOM 4038 C CA . TRP A 1 543 ? -6.128 -7.771 15.296 1.00 98.12 543 TRP A CA 1
ATOM 4039 C C . TRP A 1 543 ? -6.035 -8.604 16.575 1.00 98.12 543 TRP A C 1
ATOM 4041 O O . TRP A 1 543 ? -7.068 -9.025 17.095 1.00 98.12 543 TRP A O 1
ATOM 4051 N N . ASP A 1 544 ? -4.828 -8.742 17.134 1.00 96.75 544 ASP A N 1
ATOM 4052 C CA . ASP A 1 544 ? -4.597 -9.458 18.391 1.00 96.75 544 ASP A CA 1
ATOM 4053 C C . ASP A 1 544 ? -5.479 -8.940 19.534 1.00 96.75 544 ASP A C 1
ATOM 4055 O O . ASP A 1 544 ? -5.883 -9.717 20.396 1.00 96.75 544 ASP A O 1
ATOM 4059 N N . PHE A 1 545 ? -5.799 -7.643 19.521 1.00 98.06 545 PHE A N 1
ATOM 4060 C CA . PHE A 1 545 ? -6.760 -7.025 20.427 1.00 98.06 545 PHE A CA 1
ATOM 4061 C C . PHE A 1 545 ? -8.215 -7.205 19.962 1.00 98.06 545 PHE A C 1
ATOM 4063 O O . PHE A 1 545 ? -9.059 -7.639 20.738 1.00 98.06 545 PHE A O 1
ATOM 4070 N N . LEU A 1 546 ? -8.537 -6.859 18.711 1.00 98.38 546 LEU A N 1
ATOM 4071 C CA . LEU A 1 546 ? -9.921 -6.803 18.224 1.00 98.38 546 LEU A CA 1
ATOM 4072 C C . LEU A 1 546 ? -10.640 -8.158 18.239 1.00 98.38 546 LEU A C 1
ATOM 4074 O O . LEU A 1 546 ? -11.845 -8.195 18.497 1.00 98.38 546 LEU A O 1
ATOM 4078 N N . GLN A 1 547 ? -9.917 -9.250 17.978 1.00 96.44 547 GLN A N 1
ATOM 4079 C CA . GLN A 1 547 ? -10.495 -10.591 17.846 1.00 96.44 547 GLN A CA 1
ATOM 4080 C C . GLN A 1 547 ? -11.230 -11.080 19.102 1.00 96.44 547 GLN A C 1
ATOM 4082 O O . GLN A 1 547 ? -12.107 -11.938 19.009 1.00 96.44 547 GLN A O 1
ATOM 4087 N N . ASP A 1 548 ? -10.910 -10.517 20.269 1.00 95.44 548 ASP A N 1
ATOM 4088 C CA . ASP A 1 548 ? -11.512 -10.906 21.541 1.00 95.44 548 ASP A CA 1
ATOM 4089 C C . ASP A 1 548 ? -12.940 -10.370 21.721 1.00 95.44 548 ASP A C 1
ATOM 4091 O O . ASP A 1 548 ? -13.616 -10.765 22.670 1.00 95.44 548 ASP A O 1
ATOM 4095 N N . PHE A 1 549 ? -13.423 -9.480 20.849 1.00 97.44 549 PHE A N 1
ATOM 4096 C CA . PHE A 1 549 ? -14.683 -8.768 21.060 1.00 97.44 549 PHE A CA 1
ATOM 4097 C C . PHE A 1 549 ? -15.771 -9.150 20.067 1.00 97.44 549 PHE A C 1
ATOM 4099 O O . PHE A 1 549 ? -15.543 -9.249 18.864 1.00 97.44 549 PHE A O 1
ATOM 4106 N N . SER A 1 550 ? -17.001 -9.227 20.564 1.00 97.56 550 SER A N 1
ATOM 4107 C CA . SER A 1 550 ? -18.216 -9.182 19.749 1.00 97.56 550 SER A CA 1
ATOM 4108 C C . SER A 1 550 ? -19.278 -8.291 20.388 1.00 97.56 550 SER A C 1
ATOM 4110 O O . SER A 1 550 ? -19.127 -7.822 21.522 1.00 97.56 550 SER A O 1
ATOM 4112 N N . ARG A 1 551 ? -20.391 -8.106 19.680 1.00 95.81 551 ARG A N 1
ATOM 4113 C CA . ARG A 1 551 ? -21.547 -7.342 20.131 1.00 95.81 551 ARG A CA 1
ATOM 4114 C C . ARG A 1 551 ? -22.769 -8.241 20.333 1.00 95.81 551 ARG A C 1
ATOM 4116 O O . ARG A 1 551 ? -23.186 -8.970 19.438 1.00 95.81 551 ARG A O 1
ATOM 4123 N N . ALA A 1 552 ? -23.376 -8.167 21.513 1.00 95.19 552 ALA A N 1
ATOM 4124 C CA . ALA A 1 552 ? -24.649 -8.816 21.804 1.00 95.19 552 ALA A CA 1
ATOM 4125 C C . ALA A 1 552 ? -25.826 -8.072 21.148 1.00 95.19 552 ALA A C 1
ATOM 4127 O O . ALA A 1 552 ? -25.716 -6.916 20.743 1.00 95.19 552 ALA A O 1
ATOM 4128 N N . ALA A 1 553 ? -26.998 -8.712 21.112 1.00 91.56 553 ALA A N 1
ATOM 4129 C CA . ALA A 1 553 ? -28.206 -8.150 20.500 1.00 91.56 553 ALA A CA 1
ATOM 4130 C C . ALA A 1 553 ? -28.700 -6.836 21.144 1.00 91.56 553 ALA A C 1
ATOM 4132 O O . ALA A 1 553 ? -29.428 -6.079 20.507 1.00 91.56 553 ALA A O 1
ATOM 4133 N N . ASP A 1 554 ? -28.338 -6.566 22.401 1.00 92.88 554 ASP A N 1
ATOM 4134 C CA . ASP A 1 554 ? -28.642 -5.305 23.093 1.00 92.88 554 ASP A CA 1
ATOM 4135 C C . ASP A 1 554 ? -27.560 -4.227 22.899 1.00 92.88 554 ASP A C 1
ATOM 4137 O O . ASP A 1 554 ? -27.656 -3.140 23.468 1.00 92.88 554 ASP A O 1
ATOM 4141 N N . GLY A 1 555 ? -26.535 -4.523 22.099 1.00 93.06 555 GLY A N 1
ATOM 4142 C CA . GLY A 1 555 ? -25.397 -3.654 21.855 1.00 93.06 555 GLY A CA 1
ATOM 4143 C C . GLY A 1 555 ? -24.301 -3.743 22.917 1.00 93.06 555 GLY A C 1
ATOM 4144 O O . GLY A 1 555 ? -23.320 -3.020 22.795 1.00 93.06 555 GLY A O 1
ATOM 4145 N N . SER A 1 556 ? -24.406 -4.577 23.952 1.00 94.81 556 SER A N 1
ATOM 4146 C CA . SER A 1 556 ? -23.299 -4.764 24.901 1.00 94.81 556 SER A CA 1
ATOM 4147 C C . SER A 1 556 ? -22.128 -5.537 24.279 1.00 94.81 556 SER A C 1
ATOM 4149 O O . SER A 1 556 ? -22.298 -6.266 23.302 1.00 94.81 556 SER A O 1
ATOM 4151 N N . ILE A 1 557 ? -20.926 -5.358 24.832 1.00 96.19 557 ILE A N 1
ATOM 4152 C CA . ILE A 1 557 ? -19.720 -6.070 24.393 1.00 96.19 557 ILE A CA 1
ATOM 4153 C C . ILE A 1 557 ? -19.630 -7.415 25.107 1.00 96.19 557 ILE A C 1
ATOM 4155 O O . ILE A 1 557 ? -19.809 -7.493 26.323 1.00 96.19 557 ILE A O 1
ATOM 4159 N N . VAL A 1 558 ? -19.314 -8.458 24.347 1.00 94.69 558 VAL A N 1
ATOM 4160 C CA . VAL A 1 558 ? -18.975 -9.789 24.856 1.00 94.69 558 VAL A CA 1
ATOM 4161 C C . VAL A 1 558 ? -17.502 -10.041 24.556 1.00 94.69 558 VAL A C 1
ATOM 4163 O O . VAL A 1 558 ? -17.074 -9.825 23.424 1.00 94.69 558 VAL A O 1
ATOM 4166 N N . ILE A 1 559 ? -16.749 -10.475 25.571 1.00 90.12 559 ILE A N 1
ATOM 4167 C CA . ILE A 1 559 ? -15.303 -10.725 25.490 1.00 90.12 559 ILE A CA 1
ATOM 4168 C C . ILE A 1 559 ? -15.028 -12.231 25.515 1.00 90.12 559 ILE A C 1
ATOM 4170 O O . ILE A 1 559 ? -15.572 -12.947 26.364 1.00 90.12 559 ILE A O 1
ATOM 4174 N N . GLY A 1 560 ? -14.154 -12.690 24.620 1.00 76.75 560 GLY A N 1
ATOM 4175 C CA . GLY A 1 560 ? -13.927 -14.098 24.303 1.00 76.75 560 GLY A CA 1
ATOM 4176 C C . GLY A 1 560 ? -14.998 -14.649 23.356 1.00 76.75 560 GLY A C 1
ATOM 4177 O O . GLY A 1 560 ? -15.930 -13.937 22.991 1.00 76.75 560 GLY A O 1
ATOM 4178 N N . ASP A 1 561 ? -14.884 -15.924 22.966 1.00 45.81 561 ASP A N 1
ATOM 4179 C CA . ASP A 1 561 ? -15.791 -16.536 21.983 1.00 45.81 561 ASP A CA 1
ATOM 4180 C C . ASP A 1 561 ? -17.277 -16.357 22.360 1.00 45.81 561 ASP A C 1
ATOM 4182 O O . ASP A 1 561 ? -17.768 -16.989 23.309 1.00 45.81 561 ASP A O 1
ATOM 4186 N N . PRO A 1 562 ? -18.059 -15.603 21.575 1.00 37.16 562 PRO A N 1
ATOM 4187 C CA . PRO A 1 562 ? -19.503 -15.685 21.602 1.00 37.16 562 PRO A CA 1
ATOM 4188 C C . PRO A 1 562 ? -19.847 -16.890 20.736 1.00 37.16 562 PRO A C 1
ATOM 4190 O O . PRO A 1 562 ? -19.990 -16.795 19.522 1.00 37.16 562 PRO A O 1
ATOM 4193 N N . VAL A 1 563 ? -19.942 -18.065 21.353 1.00 39.03 563 VAL A N 1
ATOM 4194 C CA . VAL A 1 563 ? -20.494 -19.247 20.683 1.00 39.03 563 VAL A CA 1
ATOM 4195 C C . VAL A 1 563 ? -21.929 -18.914 20.251 1.00 39.03 563 VAL A C 1
ATOM 4197 O O . VAL A 1 563 ? -22.758 -18.642 21.130 1.00 39.03 563 VAL A O 1
ATOM 4200 N N . PRO A 1 564 ? -22.289 -18.984 18.954 1.00 38.50 564 PRO A N 1
ATOM 4201 C CA . PRO A 1 564 ? -23.688 -18.948 18.562 1.00 38.50 564 PRO A CA 1
ATOM 4202 C C . PRO A 1 564 ? -24.404 -20.120 19.235 1.00 38.50 564 PRO A C 1
ATOM 4204 O O . PRO A 1 564 ? -24.088 -21.292 19.016 1.00 38.50 564 PRO A O 1
ATOM 4207 N N . THR A 1 565 ? -25.373 -19.815 20.094 1.00 36.25 565 THR A N 1
ATOM 4208 C CA . THR A 1 565 ? -26.232 -20.825 20.716 1.00 36.25 565 THR A CA 1
ATOM 4209 C C . THR A 1 565 ? -27.250 -21.328 19.693 1.00 36.25 565 THR A C 1
ATOM 4211 O O . THR A 1 565 ? -28.403 -20.909 19.677 1.00 36.25 565 THR A O 1
ATOM 4214 N N . ALA A 1 566 ? -26.837 -22.260 18.832 1.00 32.41 566 ALA A N 1
ATOM 4215 C CA . ALA A 1 566 ? -27.772 -23.073 18.059 1.00 32.41 566 ALA A CA 1
ATOM 4216 C C . ALA A 1 566 ? -28.344 -24.213 18.944 1.00 32.41 566 ALA A C 1
ATOM 4218 O O . ALA A 1 566 ? -27.605 -24.808 19.736 1.00 32.41 566 ALA A O 1
ATOM 4219 N N . PRO A 1 567 ? -29.656 -24.522 18.870 1.00 35.00 567 PRO A N 1
ATOM 4220 C CA . PRO A 1 567 ? -30.308 -25.514 19.733 1.00 35.00 567 PRO A CA 1
ATOM 4221 C C . PRO A 1 567 ? -29.833 -26.951 19.432 1.00 35.00 567 PRO A C 1
ATOM 4223 O O . PRO A 1 567 ? -29.353 -27.223 18.333 1.00 35.00 567 PRO A O 1
ATOM 4226 N N . PRO A 1 568 ? -29.965 -27.903 20.382 1.00 33.78 568 PRO A N 1
ATOM 4227 C CA . PRO A 1 568 ? -29.296 -29.195 20.283 1.00 33.78 568 PRO A CA 1
ATOM 4228 C C . PRO A 1 568 ? -29.950 -30.083 19.221 1.00 33.78 568 PRO A C 1
ATOM 4230 O O . PRO A 1 568 ? -31.022 -30.647 19.449 1.00 33.78 568 PRO A O 1
ATOM 4233 N N . GLU A 1 569 ? -29.274 -30.283 18.091 1.00 33.06 569 GLU A N 1
ATOM 4234 C CA . GLU A 1 569 ? -29.581 -31.403 17.205 1.00 33.06 569 GLU A CA 1
ATOM 4235 C C . GLU A 1 569 ? -28.924 -32.682 17.734 1.00 33.06 569 GLU A C 1
ATOM 4237 O O . GLU A 1 569 ? -27.709 -32.872 17.749 1.00 33.06 569 GLU A O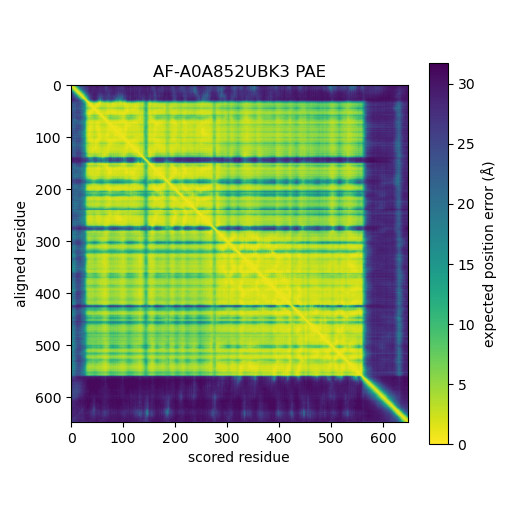 1
ATOM 4242 N N . THR A 1 570 ? -29.770 -33.587 18.213 1.00 40.12 570 THR A N 1
ATOM 4243 C CA . THR A 1 570 ? -29.396 -34.929 18.646 1.00 40.12 570 THR A CA 1
ATOM 4244 C C . THR A 1 570 ? -29.164 -35.836 17.439 1.00 40.12 570 THR A C 1
ATOM 4246 O O . THR A 1 570 ? -30.139 -36.242 16.808 1.00 40.12 570 THR A O 1
ATOM 4249 N N . THR A 1 571 ? -27.921 -36.258 17.182 1.00 30.94 571 THR A N 1
ATOM 4250 C CA . THR A 1 571 ? -27.653 -37.450 16.352 1.00 30.94 571 THR A CA 1
ATOM 4251 C C . THR A 1 571 ? -26.453 -38.251 16.904 1.00 30.94 571 THR A C 1
ATOM 4253 O O . THR A 1 571 ? -25.413 -37.662 17.184 1.00 30.94 571 THR A O 1
ATOM 4256 N N . PRO A 1 572 ? -26.583 -39.577 17.136 1.00 32.97 572 PRO A N 1
ATOM 4257 C CA . PRO A 1 572 ? -25.588 -40.407 17.836 1.00 32.97 572 PRO A CA 1
ATOM 4258 C C . PRO A 1 572 ? -24.369 -40.788 16.965 1.00 32.97 572 PRO A C 1
ATOM 4260 O O . PRO A 1 572 ? -24.448 -40.720 15.739 1.00 32.97 572 PRO A O 1
ATOM 4263 N N . PRO A 1 573 ? -23.245 -41.232 17.573 1.00 31.58 573 PRO A N 1
ATOM 4264 C CA . PRO A 1 573 ? -21.966 -41.359 16.878 1.00 31.58 573 PRO A CA 1
ATOM 4265 C C . PRO A 1 573 ? -21.935 -42.528 15.887 1.00 31.58 573 PRO A C 1
ATOM 4267 O O . PRO A 1 573 ? -22.275 -43.665 16.225 1.00 31.58 573 PRO A O 1
ATOM 4270 N N . ALA A 1 574 ? -21.453 -42.250 14.674 1.00 32.88 574 ALA A N 1
ATOM 4271 C CA . ALA A 1 574 ? -21.118 -43.262 13.683 1.00 32.88 574 ALA A CA 1
ATOM 4272 C C . ALA A 1 574 ? -19.739 -43.878 13.979 1.00 32.88 574 ALA A C 1
ATOM 4274 O O . ALA A 1 574 ? -18.751 -43.202 14.251 1.00 32.88 574 ALA A O 1
ATOM 4275 N N . THR A 1 575 ? -19.713 -45.203 13.941 1.00 30.52 575 THR A N 1
ATOM 4276 C CA . THR A 1 575 ? -18.618 -46.115 14.275 1.00 30.52 575 THR A CA 1
ATOM 4277 C C . THR A 1 575 ? -17.447 -46.075 13.287 1.00 30.52 575 THR A C 1
ATOM 4279 O O . THR A 1 575 ? -17.651 -46.208 12.082 1.00 30.52 575 THR A O 1
ATOM 4282 N N . THR A 1 576 ? -16.217 -46.025 13.804 1.00 33.19 576 THR A N 1
ATOM 4283 C CA . THR A 1 576 ? -14.955 -46.223 13.063 1.00 33.19 576 THR A CA 1
ATOM 4284 C C . THR A 1 576 ? -14.624 -47.715 12.876 1.00 33.19 576 THR A C 1
ATOM 4286 O O . THR A 1 576 ? -14.733 -48.475 13.842 1.00 33.19 576 THR A O 1
ATOM 4289 N N . PRO A 1 577 ? -14.127 -48.149 11.699 1.00 29.66 577 PRO A N 1
ATOM 4290 C CA . PRO A 1 577 ? -13.322 -49.370 11.563 1.00 29.66 577 PRO A CA 1
ATOM 4291 C C . PRO A 1 577 ? -11.809 -49.078 11.399 1.00 29.66 577 PRO A C 1
ATOM 4293 O O . PRO A 1 577 ? -11.436 -47.996 10.955 1.00 29.66 577 PRO A O 1
ATOM 4296 N N . PRO A 1 578 ? -10.925 -50.028 11.768 1.00 29.77 578 PRO A N 1
ATOM 4297 C CA . PRO A 1 578 ? -9.602 -49.739 12.327 1.00 29.77 578 PRO A CA 1
ATOM 4298 C C . PRO A 1 578 ? -8.460 -49.571 11.311 1.00 29.77 578 PRO A C 1
ATOM 4300 O O . PRO A 1 578 ? -8.428 -50.197 10.253 1.00 29.77 578 PRO A O 1
ATOM 4303 N N . ALA A 1 579 ? -7.461 -48.787 11.728 1.00 29.02 579 ALA A N 1
ATOM 4304 C CA . ALA A 1 579 ? -6.164 -48.629 11.080 1.00 29.02 579 ALA A CA 1
ATOM 4305 C C . ALA A 1 579 ? -5.329 -49.923 11.134 1.00 29.02 579 ALA A C 1
ATOM 4307 O O . ALA A 1 579 ? -5.232 -50.580 12.173 1.00 29.02 579 ALA A O 1
ATOM 4308 N N . THR A 1 580 ? -4.686 -50.261 10.014 1.00 27.30 580 THR A N 1
ATOM 4309 C CA . THR A 1 580 ? -3.707 -51.354 9.930 1.00 27.30 580 THR A CA 1
ATOM 4310 C C . THR A 1 580 ? -2.305 -50.780 10.107 1.00 27.30 580 THR A C 1
ATOM 4312 O O . THR A 1 580 ? -1.893 -49.886 9.375 1.00 27.30 580 THR A O 1
ATOM 4315 N N . ALA A 1 581 ? -1.584 -51.296 11.100 1.00 27.22 581 ALA A N 1
ATOM 4316 C CA . ALA A 1 581 ? -0.207 -50.943 11.409 1.00 27.22 581 ALA A CA 1
ATOM 4317 C C . ALA A 1 581 ? 0.780 -51.608 10.438 1.00 27.22 581 ALA A C 1
ATOM 4319 O O . ALA A 1 581 ? 0.638 -52.786 10.109 1.00 27.22 581 ALA A O 1
ATOM 4320 N N . THR A 1 582 ? 1.855 -50.912 10.066 1.00 27.17 582 THR A N 1
ATOM 4321 C CA . THR A 1 582 ? 3.122 -51.569 9.718 1.00 27.17 582 THR A CA 1
ATOM 4322 C C . THR A 1 582 ? 4.288 -50.694 10.164 1.00 27.17 582 THR A C 1
ATOM 4324 O O . THR A 1 582 ? 4.369 -49.515 9.839 1.00 27.17 582 THR A O 1
ATOM 4327 N N . ALA A 1 583 ? 5.155 -51.296 10.974 1.00 25.56 583 ALA A N 1
ATOM 4328 C CA . ALA A 1 583 ? 6.314 -50.701 11.614 1.00 25.56 583 ALA A CA 1
ATOM 4329 C C . ALA A 1 583 ? 7.601 -51.071 10.868 1.00 25.56 583 ALA A C 1
ATOM 4331 O O . ALA A 1 583 ? 7.749 -52.229 10.488 1.00 25.56 583 ALA A O 1
ATOM 4332 N N . THR A 1 584 ? 8.559 -50.141 10.793 1.00 27.25 584 THR A N 1
ATOM 4333 C CA . THR A 1 584 ? 10.011 -50.426 10.731 1.00 27.25 584 THR A CA 1
ATOM 4334 C C . THR A 1 584 ? 10.780 -49.137 11.048 1.00 27.25 584 THR A C 1
ATOM 4336 O O . THR A 1 584 ? 10.677 -48.167 10.315 1.00 27.25 584 THR A O 1
ATOM 4339 N N . GLN A 1 585 ? 11.276 -49.004 12.282 1.00 26.92 585 GLN A N 1
ATOM 4340 C CA . GLN A 1 585 ? 12.685 -49.135 12.705 1.00 26.92 585 GLN A CA 1
ATOM 4341 C C . GLN A 1 585 ? 13.618 -47.986 12.275 1.00 26.92 585 GLN A C 1
ATOM 4343 O O . GLN A 1 585 ? 14.040 -47.885 11.130 1.00 26.92 585 GLN A O 1
ATOM 4348 N N . GLN A 1 586 ? 13.991 -47.184 13.275 1.00 26.28 586 GLN A N 1
ATOM 4349 C CA . GLN A 1 586 ? 14.997 -46.125 13.254 1.00 26.28 586 GLN A CA 1
ATOM 4350 C C . GLN A 1 586 ? 16.296 -46.647 13.904 1.00 26.28 586 GLN A C 1
ATOM 4352 O O . GLN A 1 586 ? 16.212 -47.244 14.982 1.00 26.28 586 GLN A O 1
ATOM 4357 N N . PRO A 1 587 ? 17.492 -46.422 13.329 1.00 29.97 587 PRO A N 1
ATOM 4358 C CA . PRO A 1 587 ? 18.750 -46.634 14.033 1.00 29.97 587 PRO A CA 1
ATOM 4359 C C . PRO A 1 587 ? 19.181 -45.368 14.783 1.00 29.97 587 PRO A C 1
ATOM 4361 O O . PRO A 1 587 ? 19.200 -44.264 14.248 1.00 29.97 587 PRO A O 1
ATOM 4364 N N . THR A 1 588 ? 19.574 -45.569 16.034 1.00 25.39 588 THR A N 1
ATOM 4365 C CA . THR A 1 588 ? 20.266 -44.621 16.912 1.00 25.39 588 THR A CA 1
ATOM 4366 C C . THR A 1 588 ? 21.719 -44.411 16.495 1.00 25.39 588 THR A C 1
ATOM 4368 O O . THR A 1 588 ? 22.458 -45.391 16.402 1.00 25.39 588 THR A O 1
ATOM 4371 N N . THR A 1 589 ? 22.168 -43.155 16.416 1.00 27.98 589 THR A N 1
ATOM 4372 C CA . THR A 1 589 ? 23.580 -42.790 16.619 1.00 27.98 589 THR A CA 1
ATOM 4373 C C . THR A 1 589 ? 23.712 -41.471 17.374 1.00 27.98 589 THR A C 1
ATOM 4375 O O . THR A 1 589 ? 23.172 -40.441 16.985 1.00 27.98 589 THR A O 1
ATOM 4378 N N . THR A 1 590 ? 24.458 -41.553 18.467 1.00 24.69 590 THR A N 1
ATOM 4379 C CA . THR A 1 590 ? 24.928 -40.514 19.382 1.00 24.69 590 THR A CA 1
ATOM 4380 C C . THR A 1 590 ? 25.995 -39.628 18.726 1.00 24.69 590 THR A C 1
ATOM 4382 O O . THR A 1 590 ? 26.899 -40.160 18.087 1.00 24.69 590 THR A O 1
ATOM 4385 N N . SER A 1 591 ? 25.982 -38.311 18.969 1.00 29.75 591 SER A N 1
ATOM 4386 C CA . SER A 1 591 ? 27.191 -37.476 18.879 1.00 29.75 591 SER A CA 1
ATOM 4387 C C . SER A 1 591 ? 27.105 -36.241 19.786 1.00 29.75 591 SER A C 1
ATOM 4389 O O . SER A 1 591 ? 26.274 -35.359 19.613 1.00 29.75 591 SER A O 1
ATOM 4391 N N . THR A 1 592 ? 27.975 -36.286 20.791 1.00 27.48 592 THR A N 1
ATOM 4392 C CA . THR A 1 592 ? 28.708 -35.241 21.522 1.00 27.48 592 THR A CA 1
ATOM 4393 C C . THR A 1 592 ? 28.438 -33.750 21.275 1.00 27.48 592 THR A C 1
ATOM 4395 O O . THR A 1 592 ? 28.588 -33.226 20.176 1.00 27.48 592 THR A O 1
ATOM 4398 N N . ALA A 1 593 ? 28.208 -33.065 22.401 1.00 27.50 593 ALA A N 1
ATOM 4399 C CA . ALA A 1 593 ? 28.235 -31.621 22.591 1.00 27.50 593 ALA A CA 1
ATOM 4400 C C . ALA A 1 593 ? 29.623 -31.013 22.321 1.00 27.50 593 ALA A C 1
ATOM 4402 O O . ALA A 1 593 ? 30.637 -31.548 22.775 1.00 27.50 593 ALA A O 1
ATOM 4403 N N . THR A 1 594 ? 29.646 -29.855 21.656 1.00 29.45 594 THR A N 1
ATOM 4404 C CA . THR A 1 594 ? 30.817 -28.971 21.562 1.00 29.45 594 THR A CA 1
ATOM 4405 C C . THR A 1 594 ? 30.405 -27.549 21.951 1.00 29.45 594 THR A C 1
ATOM 4407 O O . THR A 1 594 ? 29.273 -27.136 21.719 1.00 29.45 594 THR A O 1
ATOM 4410 N N . ALA A 1 595 ? 31.319 -26.871 22.641 1.00 29.03 595 ALA A N 1
ATOM 4411 C CA . ALA A 1 595 ? 31.134 -25.679 23.457 1.00 29.03 595 ALA A CA 1
ATOM 4412 C C . ALA A 1 595 ? 30.741 -24.394 22.702 1.00 29.03 595 ALA A C 1
ATOM 4414 O O . ALA A 1 595 ? 31.153 -24.166 21.568 1.00 29.03 595 ALA A O 1
ATOM 4415 N N . ALA A 1 596 ? 29.999 -23.537 23.410 1.00 30.91 596 ALA A N 1
ATOM 4416 C CA . ALA A 1 596 ? 29.656 -22.169 23.033 1.00 30.91 596 ALA A CA 1
ATOM 4417 C C . ALA A 1 596 ? 30.874 -21.217 23.104 1.00 30.91 596 ALA A C 1
ATOM 4419 O O . ALA A 1 596 ? 31.718 -21.388 23.992 1.00 30.91 596 ALA A O 1
ATOM 4420 N N . PRO A 1 597 ? 30.966 -20.197 22.230 1.00 32.47 597 PRO A N 1
ATOM 4421 C CA . PRO A 1 597 ? 31.979 -19.153 22.331 1.00 32.47 597 PRO A CA 1
ATOM 4422 C C . PRO A 1 597 ? 31.592 -18.058 23.345 1.00 32.47 597 PRO A C 1
ATOM 4424 O O . PRO A 1 597 ? 30.451 -17.608 23.417 1.00 32.47 597 PRO A O 1
ATOM 4427 N N . THR A 1 598 ? 32.582 -17.644 24.134 1.00 30.33 598 THR A N 1
ATOM 4428 C CA . THR A 1 598 ? 32.546 -16.593 25.166 1.00 30.33 598 THR A CA 1
ATOM 4429 C C . THR A 1 598 ? 32.454 -15.181 24.554 1.00 30.33 598 THR A C 1
ATOM 4431 O O . THR A 1 598 ? 33.146 -14.926 23.568 1.00 30.33 598 THR A O 1
ATOM 4434 N N . PRO A 1 599 ? 31.696 -14.233 25.144 1.00 32.81 599 PRO A N 1
ATOM 4435 C CA . PRO A 1 599 ? 31.638 -12.842 24.679 1.00 32.81 599 PRO A CA 1
ATOM 4436 C C . PRO A 1 599 ? 32.899 -12.036 25.064 1.00 32.81 599 PRO A C 1
ATOM 4438 O O . PRO A 1 599 ? 33.512 -12.317 26.101 1.00 32.81 599 PRO A O 1
ATOM 4441 N N . PRO A 1 600 ? 33.301 -11.019 24.276 1.00 32.81 600 PRO A N 1
ATOM 4442 C CA . PRO A 1 600 ? 34.439 -10.168 24.610 1.00 32.81 600 PRO A CA 1
ATOM 4443 C C . PRO A 1 600 ? 34.109 -9.159 25.725 1.00 32.81 600 PRO A C 1
ATOM 4445 O O . PRO A 1 600 ? 33.003 -8.635 25.828 1.00 32.81 600 PRO A O 1
ATOM 4448 N N . ALA A 1 601 ? 35.108 -8.905 26.574 1.00 30.03 601 ALA A N 1
ATOM 4449 C CA . ALA A 1 601 ? 35.055 -8.021 27.737 1.00 30.03 601 ALA A CA 1
ATOM 4450 C C . ALA A 1 601 ? 35.133 -6.519 27.365 1.00 30.03 601 ALA A C 1
ATOM 4452 O O . ALA A 1 601 ? 35.749 -6.176 26.353 1.00 30.03 601 ALA A O 1
ATOM 4453 N N . PRO A 1 602 ? 34.584 -5.614 28.201 1.00 30.39 602 PRO A N 1
ATOM 4454 C CA . PRO A 1 602 ? 34.538 -4.178 27.930 1.00 30.39 602 PRO A CA 1
ATOM 4455 C C . PRO A 1 602 ? 35.893 -3.491 28.171 1.00 30.39 602 PRO A C 1
ATOM 4457 O O . PRO A 1 602 ? 36.631 -3.839 29.096 1.00 30.39 602 PRO A O 1
ATOM 4460 N N . GLN A 1 603 ? 36.205 -2.478 27.358 1.00 30.31 603 GLN A N 1
ATOM 4461 C CA . GLN A 1 603 ? 37.342 -1.565 27.552 1.00 30.31 603 GLN A CA 1
ATOM 4462 C C . GLN A 1 603 ? 36.870 -0.205 28.118 1.00 30.31 603 GLN A C 1
ATOM 4464 O O . GLN A 1 603 ? 35.700 0.144 27.969 1.00 30.31 603 GLN A O 1
ATOM 4469 N N . PRO A 1 604 ? 37.743 0.526 28.840 1.00 29.77 604 PRO A N 1
ATOM 4470 C CA . PRO A 1 604 ? 37.348 1.344 29.984 1.00 29.77 604 PRO A CA 1
ATOM 4471 C C . PRO A 1 604 ? 37.104 2.830 29.685 1.00 29.77 604 PRO A C 1
ATOM 4473 O O . PRO A 1 604 ? 37.665 3.425 28.771 1.00 29.77 604 PRO A O 1
ATOM 4476 N N . THR A 1 605 ? 36.320 3.429 30.579 1.00 29.12 605 THR A N 1
ATOM 4477 C CA . THR A 1 605 ? 36.044 4.859 30.750 1.00 29.12 605 THR A CA 1
ATOM 4478 C C . THR A 1 605 ? 37.298 5.693 31.038 1.00 29.12 605 THR A C 1
ATOM 4480 O O . THR A 1 605 ? 38.070 5.357 31.940 1.00 29.12 605 THR A O 1
ATOM 4483 N N . GLY A 1 606 ? 37.433 6.832 30.351 1.00 26.75 606 GLY A N 1
ATOM 4484 C CA . GLY A 1 606 ? 38.384 7.907 30.648 1.00 26.75 606 GLY A CA 1
ATOM 4485 C C . GLY A 1 606 ? 37.671 9.262 30.753 1.00 26.75 606 GLY A C 1
ATOM 4486 O O . GLY A 1 606 ? 36.901 9.635 29.877 1.00 26.75 606 GLY A O 1
ATOM 4487 N N . THR A 1 607 ? 37.918 9.947 31.865 1.00 27.16 607 THR A N 1
ATOM 4488 C CA . THR A 1 607 ? 37.315 11.179 32.408 1.00 27.16 607 THR A CA 1
ATOM 4489 C C . THR A 1 607 ? 37.636 12.498 31.681 1.00 27.16 607 THR A C 1
ATOM 4491 O O . THR A 1 607 ? 38.738 12.674 31.174 1.00 27.16 607 THR A O 1
ATOM 4494 N N . GLU A 1 608 ? 36.657 13.415 31.764 1.00 26.42 608 GLU A N 1
ATOM 4495 C CA . GLU A 1 608 ? 36.661 14.898 31.815 1.00 26.42 608 GLU A CA 1
ATOM 4496 C C . GLU A 1 608 ? 37.901 15.716 31.391 1.00 26.42 608 GLU A C 1
ATOM 4498 O O . GLU A 1 608 ? 38.984 15.556 31.949 1.00 26.42 608 GLU A O 1
ATOM 4503 N N . ALA A 1 609 ? 37.668 16.769 30.584 1.00 25.89 609 ALA A N 1
ATOM 4504 C CA . ALA A 1 609 ? 37.830 18.177 31.005 1.00 25.89 609 ALA A CA 1
ATOM 4505 C C . ALA A 1 609 ? 37.528 19.184 29.869 1.00 25.89 609 ALA A C 1
ATOM 4507 O O . ALA A 1 609 ? 38.002 19.021 28.749 1.00 25.89 609 ALA A O 1
ATOM 4508 N N . GLY A 1 610 ? 36.877 20.305 30.213 1.00 24.69 610 GLY A N 1
ATOM 4509 C CA . GLY A 1 610 ? 37.253 21.615 29.656 1.00 24.69 610 GLY A CA 1
ATOM 4510 C C . GLY A 1 610 ? 36.230 22.362 28.796 1.00 24.69 610 GLY A C 1
ATOM 4511 O O . GLY A 1 610 ? 36.328 22.384 27.576 1.00 24.69 610 GLY A O 1
ATOM 4512 N N . LYS A 1 611 ? 35.338 23.109 29.454 1.00 25.52 611 LYS A N 1
ATOM 4513 C CA . LYS A 1 611 ? 34.686 24.308 28.899 1.00 25.52 611 LYS A CA 1
ATOM 4514 C C . LYS A 1 611 ? 35.741 25.411 28.662 1.00 25.52 611 LYS A C 1
ATOM 4516 O O . LYS A 1 611 ? 36.647 25.544 29.489 1.00 25.52 611 LYS A O 1
ATOM 4521 N N . PRO A 1 612 ? 35.584 26.267 27.638 1.00 27.64 612 PRO A N 1
ATOM 4522 C CA . PRO A 1 612 ? 35.740 27.697 27.906 1.00 27.64 612 PRO A CA 1
ATOM 4523 C C . PRO A 1 612 ? 34.645 28.563 27.268 1.00 27.64 612 PRO A C 1
ATOM 4525 O O . PRO A 1 612 ? 34.114 28.273 26.199 1.00 27.64 612 PRO A O 1
ATOM 4528 N N . ASP A 1 613 ? 34.329 29.647 27.974 1.00 24.25 613 ASP A N 1
ATOM 4529 C CA . ASP A 1 613 ? 33.396 30.696 27.581 1.00 24.25 613 ASP A CA 1
ATOM 4530 C C . ASP A 1 613 ? 33.973 31.652 26.518 1.00 24.25 613 ASP A C 1
ATOM 4532 O O . ASP A 1 613 ? 35.159 31.975 26.524 1.00 24.25 613 ASP A O 1
ATOM 4536 N N . SER A 1 614 ? 33.045 32.234 25.750 1.00 26.36 614 SER A N 1
ATOM 4537 C CA . SER A 1 614 ? 33.070 33.565 25.118 1.00 26.36 614 SER A CA 1
ATOM 4538 C C . SER A 1 614 ? 34.130 33.870 24.052 1.00 26.36 614 SER A C 1
ATOM 4540 O O . SER A 1 614 ? 35.325 33.831 24.313 1.00 26.36 614 SER A O 1
ATOM 4542 N N . LEU A 1 615 ? 33.670 34.355 22.891 1.00 24.88 615 LEU A N 1
ATOM 4543 C CA . LEU A 1 615 ? 34.158 35.601 22.291 1.00 24.88 615 LEU A CA 1
ATOM 4544 C C . LEU A 1 615 ? 33.206 36.105 21.196 1.00 24.88 615 LEU A C 1
ATOM 4546 O O . LEU A 1 615 ? 32.403 35.371 20.632 1.00 24.88 615 LEU A O 1
ATOM 4550 N N . ALA A 1 616 ? 33.274 37.415 21.006 1.00 21.98 616 ALA A N 1
ATOM 4551 C CA . ALA A 1 616 ? 32.291 38.280 20.390 1.00 21.98 616 ALA A CA 1
ATOM 4552 C C . ALA A 1 616 ? 32.295 38.286 18.849 1.00 21.98 616 ALA A C 1
ATOM 4554 O O . ALA A 1 616 ? 33.321 38.093 18.204 1.00 21.98 616 ALA A O 1
ATOM 4555 N N . THR A 1 617 ? 31.115 38.609 18.313 1.00 25.20 617 THR A N 1
ATOM 4556 C CA . THR A 1 617 ? 30.813 39.394 17.102 1.00 25.20 617 THR A CA 1
ATOM 4557 C C . THR A 1 617 ? 31.959 39.726 16.138 1.00 25.20 617 THR A C 1
ATOM 4559 O O . THR A 1 617 ? 32.828 40.529 16.467 1.00 25.20 617 THR A O 1
ATOM 4562 N N . THR A 1 618 ? 31.818 39.312 14.879 1.00 24.75 618 THR A N 1
ATOM 4563 C CA . THR A 1 618 ? 32.032 40.181 13.705 1.00 24.75 618 THR A CA 1
ATOM 4564 C C . THR A 1 618 ? 31.137 39.690 12.568 1.00 24.75 618 THR A C 1
ATOM 4566 O O . THR A 1 618 ? 31.026 38.493 12.331 1.00 24.75 618 THR A O 1
ATOM 4569 N N . GLY A 1 619 ? 30.414 40.620 11.945 1.00 22.36 619 GLY A N 1
ATOM 4570 C CA . GLY A 1 619 ? 29.431 40.323 10.914 1.00 22.36 619 GLY A CA 1
ATOM 4571 C C . GLY A 1 619 ? 30.035 40.120 9.531 1.00 22.36 619 GLY A C 1
ATOM 4572 O O . GLY A 1 619 ? 31.109 40.626 9.224 1.00 22.36 619 GLY A O 1
ATOM 4573 N N . SER A 1 620 ? 29.268 39.461 8.675 1.00 24.20 620 SER A N 1
ATOM 4574 C CA . SER A 1 620 ? 29.134 39.846 7.273 1.00 24.20 620 SER A CA 1
ATOM 4575 C C . SER A 1 620 ? 27.834 39.257 6.744 1.00 24.20 620 SER A C 1
ATOM 4577 O O . SER A 1 620 ? 27.500 38.109 7.027 1.00 24.20 620 SER A O 1
ATOM 4579 N N . GLU A 1 621 ? 27.076 40.111 6.071 1.00 26.58 621 GLU A N 1
ATOM 4580 C CA . GLU A 1 621 ? 25.798 39.824 5.442 1.00 26.58 621 GLU A CA 1
ATOM 4581 C C . GLU A 1 621 ? 25.957 38.778 4.339 1.00 26.58 621 GLU A C 1
ATOM 4583 O O . GLU A 1 621 ? 26.816 38.935 3.477 1.00 26.58 621 GLU A O 1
ATOM 4588 N N . LEU A 1 622 ? 25.078 37.778 4.319 1.00 24.98 622 LEU A N 1
ATOM 4589 C CA . LEU A 1 622 ? 24.689 37.071 3.104 1.00 24.98 622 LEU A CA 1
ATOM 4590 C C . LEU A 1 622 ? 23.187 36.796 3.204 1.00 24.98 622 LEU A C 1
ATOM 4592 O O . LEU A 1 622 ? 22.706 36.047 4.050 1.00 24.98 622 LEU A O 1
ATOM 4596 N N . THR A 1 623 ? 22.449 37.503 2.361 1.00 23.69 623 THR A N 1
ATOM 4597 C CA . THR A 1 623 ? 21.015 37.368 2.126 1.00 23.69 623 THR A CA 1
ATOM 4598 C C . THR A 1 623 ? 20.701 35.983 1.570 1.00 23.69 623 THR A C 1
ATOM 4600 O O . THR A 1 623 ? 21.101 35.673 0.449 1.00 23.69 623 THR A O 1
ATOM 4603 N N . ALA A 1 624 ? 19.960 35.182 2.331 1.00 23.22 624 ALA A N 1
ATOM 4604 C CA . ALA A 1 624 ? 19.289 33.977 1.853 1.00 23.22 624 ALA A CA 1
ATOM 4605 C C . ALA A 1 624 ? 17.802 34.291 1.582 1.00 23.22 624 ALA A C 1
ATOM 4607 O O . ALA A 1 624 ? 17.189 35.023 2.368 1.00 23.22 624 ALA A O 1
ATOM 4608 N N . PRO A 1 625 ? 17.204 33.784 0.489 1.00 26.31 625 PRO A N 1
ATOM 4609 C CA . PRO A 1 625 ? 15.789 33.977 0.214 1.00 26.31 625 PRO A CA 1
ATOM 4610 C C . PRO A 1 625 ? 14.938 33.093 1.138 1.00 26.31 625 PRO A C 1
ATOM 4612 O O . PRO A 1 625 ? 15.145 31.887 1.237 1.00 26.31 625 PRO A O 1
ATOM 4615 N N . LEU A 1 626 ? 13.960 33.712 1.806 1.00 22.00 626 LEU A N 1
ATOM 4616 C CA . LEU A 1 626 ? 12.850 33.025 2.464 1.00 22.00 626 LEU A CA 1
ATOM 4617 C C . LEU A 1 626 ? 12.053 32.235 1.415 1.00 22.00 626 LEU A C 1
ATOM 4619 O O . LEU A 1 626 ? 11.362 32.837 0.593 1.00 22.00 626 LEU A O 1
ATOM 4623 N N . VAL A 1 627 ? 12.105 30.905 1.472 1.00 24.16 627 VAL A N 1
ATOM 4624 C CA . VAL A 1 627 ? 11.089 30.048 0.852 1.00 24.16 627 VAL A CA 1
ATOM 4625 C C . VAL A 1 627 ? 9.965 29.883 1.871 1.00 24.16 627 VAL A C 1
ATOM 4627 O O . VAL A 1 627 ? 10.150 29.340 2.957 1.00 24.16 627 VAL A O 1
ATOM 4630 N N . ILE A 1 628 ? 8.810 30.451 1.536 1.00 23.66 628 ILE A N 1
ATOM 4631 C CA . ILE A 1 628 ? 7.577 30.384 2.315 1.00 23.66 628 ILE A CA 1
ATOM 4632 C C . ILE A 1 628 ? 7.025 28.958 2.206 1.00 23.66 628 ILE A C 1
ATOM 4634 O O . ILE A 1 628 ? 6.665 28.517 1.118 1.00 23.66 628 ILE A O 1
ATOM 4638 N N . VAL A 1 629 ? 6.935 28.262 3.339 1.00 24.67 629 VAL A N 1
ATOM 4639 C CA . VAL A 1 629 ? 6.164 27.021 3.487 1.00 24.67 629 VAL A CA 1
ATOM 4640 C C . VAL A 1 629 ? 4.681 27.383 3.387 1.00 24.67 629 VAL A C 1
ATOM 4642 O O . VAL A 1 629 ? 4.129 28.028 4.279 1.00 24.67 629 VAL A O 1
ATOM 4645 N N . ALA A 1 630 ? 4.037 27.014 2.281 1.00 24.73 630 ALA A N 1
ATOM 4646 C CA . ALA A 1 630 ? 2.595 27.145 2.117 1.00 24.73 630 ALA A CA 1
ATOM 4647 C C . ALA A 1 630 ? 1.895 25.958 2.799 1.00 24.73 630 ALA A C 1
ATOM 4649 O O . ALA A 1 630 ? 1.756 24.887 2.220 1.00 24.73 630 ALA A O 1
ATOM 4650 N N . LEU A 1 631 ? 1.464 26.160 4.046 1.00 25.58 631 LEU A N 1
ATOM 4651 C CA . LEU A 1 631 ? 0.548 25.266 4.756 1.00 25.58 631 LEU A CA 1
ATOM 4652 C C . LEU A 1 631 ? -0.896 25.636 4.378 1.00 25.58 631 LEU A C 1
ATOM 4654 O O . LEU A 1 631 ? -1.358 26.746 4.652 1.00 25.58 631 LEU A O 1
ATOM 4658 N N . LEU A 1 632 ? -1.598 24.709 3.724 1.00 26.36 632 LEU A N 1
ATOM 4659 C CA . LEU A 1 632 ? -3.015 24.819 3.380 1.00 26.36 632 LEU A CA 1
ATOM 4660 C C . LEU A 1 632 ? -3.883 24.699 4.643 1.00 26.36 632 LEU A C 1
ATOM 4662 O O . LEU A 1 632 ? -4.065 23.618 5.192 1.00 26.36 632 LEU A O 1
ATOM 4666 N N . LEU A 1 633 ? -4.468 25.822 5.063 1.00 25.05 633 LEU A N 1
ATOM 4667 C CA . LEU A 1 633 ? -5.656 25.874 5.913 1.00 25.05 633 LEU A CA 1
ATOM 4668 C C . LEU A 1 633 ? -6.866 26.155 5.018 1.00 25.05 633 LEU A C 1
ATOM 4670 O O . LEU A 1 633 ? -7.108 27.302 4.644 1.00 25.05 633 LEU A O 1
ATOM 4674 N N . VAL A 1 634 ? -7.654 25.128 4.703 1.00 25.02 634 VAL A N 1
ATOM 4675 C CA . VAL A 1 634 ? -9.035 25.314 4.236 1.00 25.02 634 VAL A CA 1
ATOM 4676 C C . VAL A 1 634 ? -9.961 24.770 5.317 1.00 25.02 634 VAL A C 1
ATOM 4678 O O . VAL A 1 634 ? -10.335 23.603 5.327 1.00 25.02 634 VAL A O 1
ATOM 4681 N N . LEU A 1 635 ? -10.311 25.645 6.261 1.00 26.48 635 LEU A N 1
ATOM 4682 C CA . LEU A 1 635 ? -11.469 25.476 7.135 1.00 26.48 635 LEU A CA 1
ATOM 4683 C C . LEU A 1 635 ? -12.651 26.215 6.504 1.00 26.48 635 LEU A C 1
ATOM 4685 O O . LEU A 1 635 ? -12.555 27.392 6.151 1.00 26.48 635 LEU A O 1
ATOM 4689 N N . GLY A 1 636 ? -13.759 25.496 6.338 1.00 23.31 636 GLY A N 1
ATOM 4690 C CA . GLY A 1 636 ? -14.982 25.997 5.729 1.00 23.31 636 GLY A CA 1
ATOM 4691 C C . GLY A 1 636 ? -15.689 27.079 6.549 1.00 23.31 636 GLY A C 1
ATOM 4692 O O . GLY A 1 636 ? -15.678 27.085 7.777 1.00 23.31 636 GLY A O 1
ATOM 4693 N N . ALA A 1 637 ? -16.388 27.960 5.836 1.00 25.83 637 ALA A N 1
ATOM 4694 C CA . ALA A 1 637 ? -17.462 28.779 6.384 1.00 25.83 637 ALA A CA 1
ATOM 4695 C C . ALA A 1 637 ? -18.577 28.905 5.336 1.00 25.83 637 ALA A C 1
ATOM 4697 O O . ALA A 1 637 ? -18.701 29.906 4.631 1.00 25.83 637 ALA A O 1
ATOM 4698 N N . GLY A 1 638 ? -19.394 27.858 5.224 1.00 23.42 638 GLY A N 1
ATOM 4699 C CA . GLY A 1 638 ? -20.710 27.951 4.606 1.00 23.42 638 GLY A CA 1
ATOM 4700 C C . GLY A 1 638 ? -21.682 28.586 5.596 1.00 23.42 638 GLY A C 1
ATOM 4701 O O . GLY A 1 638 ? -22.135 27.928 6.526 1.00 23.42 638 GLY A O 1
ATOM 4702 N N . ALA A 1 639 ? -22.015 29.862 5.401 1.00 26.44 639 ALA A N 1
ATOM 4703 C CA . ALA A 1 639 ? -23.127 30.505 6.092 1.00 26.44 639 ALA A CA 1
ATOM 4704 C C . ALA A 1 639 ? -23.992 31.294 5.101 1.00 26.44 639 ALA A C 1
ATOM 4706 O O . ALA A 1 639 ? -23.571 32.258 4.467 1.00 26.44 639 ALA A O 1
ATOM 4707 N N . VAL A 1 640 ? -25.229 30.817 5.002 1.00 27.31 640 VAL A N 1
ATOM 4708 C CA . VAL A 1 640 ? -26.421 31.374 4.362 1.00 27.31 640 VAL A CA 1
ATOM 4709 C C . VAL A 1 640 ? -26.535 32.894 4.506 1.00 27.31 640 VAL A C 1
ATOM 4711 O O . VAL A 1 640 ? -26.508 33.402 5.620 1.00 27.31 640 VAL A O 1
ATOM 4714 N N . LEU A 1 641 ? -26.846 33.599 3.409 1.00 25.58 641 LEU A N 1
ATOM 4715 C CA . LEU A 1 641 ? -27.668 34.816 3.458 1.00 25.58 641 LEU A CA 1
ATOM 4716 C C . LEU A 1 641 ? -28.410 35.049 2.131 1.00 25.58 641 LEU A C 1
ATOM 4718 O O . LEU A 1 641 ? -27.877 35.564 1.151 1.00 25.58 641 LEU A O 1
ATOM 4722 N N . LEU A 1 642 ? -29.702 34.705 2.139 1.00 27.33 642 LEU A N 1
ATOM 4723 C CA . LEU A 1 642 ? -30.695 35.282 1.238 1.00 27.33 642 LEU A CA 1
ATOM 4724 C C . LEU A 1 642 ? -30.690 36.813 1.376 1.00 27.33 642 LEU A C 1
ATOM 4726 O O . LEU A 1 642 ? -30.962 37.324 2.459 1.00 27.33 642 LEU A O 1
ATOM 4730 N N . SER A 1 643 ? -30.598 37.550 0.267 1.00 26.70 643 SER A N 1
ATOM 4731 C CA . SER A 1 643 ? -31.493 38.698 0.068 1.00 26.70 643 SER A CA 1
ATOM 4732 C C . SER A 1 643 ? -31.643 39.092 -1.405 1.00 26.70 643 SER A C 1
ATOM 4734 O O . SER A 1 643 ? -30.699 39.249 -2.169 1.00 26.70 643 SER A O 1
ATOM 4736 N N . ARG A 1 644 ? -32.913 39.238 -1.785 1.00 30.31 644 ARG A N 1
ATOM 4737 C CA . ARG A 1 644 ? -33.427 39.766 -3.050 1.00 30.31 644 ARG A CA 1
ATOM 4738 C C . ARG A 1 644 ? -33.053 41.243 -3.241 1.00 30.31 644 ARG A C 1
ATOM 4740 O O . ARG A 1 644 ? -33.262 42.012 -2.307 1.00 30.31 644 ARG A O 1
ATOM 4747 N N . ARG A 1 645 ? -32.782 41.656 -4.489 1.00 27.08 645 ARG A N 1
ATOM 4748 C CA . ARG A 1 645 ? -33.457 42.747 -5.261 1.00 27.08 645 ARG A CA 1
ATOM 4749 C C . ARG A 1 645 ? -32.595 43.121 -6.479 1.00 27.08 645 ARG A C 1
ATOM 4751 O O . ARG A 1 645 ? -31.448 43.488 -6.324 1.00 27.08 645 ARG A O 1
ATOM 4758 N N . ARG A 1 646 ? -33.071 42.835 -7.696 1.00 29.67 646 ARG A N 1
ATOM 4759 C CA . ARG A 1 646 ? -33.891 43.686 -8.595 1.00 29.67 646 ARG A CA 1
ATOM 4760 C C . ARG A 1 646 ? -33.093 44.750 -9.365 1.00 29.67 646 ARG A C 1
ATOM 4762 O O . ARG A 1 646 ? -32.639 45.714 -8.771 1.00 29.67 646 ARG A O 1
ATOM 4769 N N . ALA A 1 647 ? -33.214 44.609 -10.687 1.00 30.62 647 ALA A N 1
ATOM 4770 C CA . ALA A 1 647 ? -33.366 45.648 -11.706 1.00 30.62 647 ALA A CA 1
ATOM 4771 C C . ALA A 1 647 ? -32.167 46.564 -11.980 1.00 30.62 647 ALA A C 1
ATOM 4773 O O . ALA A 1 647 ? -31.982 47.564 -11.297 1.00 30.62 647 ALA A O 1
ATOM 4774 N N . SER A 1 648 ? -31.492 46.303 -13.099 1.00 36.44 648 SER A N 1
ATOM 4775 C CA . SER A 1 648 ? -31.684 47.029 -14.369 1.00 36.44 648 SER A CA 1
ATOM 4776 C C . SER A 1 648 ? -30.962 46.302 -15.490 1.00 36.44 648 SER A C 1
ATOM 4778 O O . SER A 1 648 ? -29.824 45.868 -15.210 1.00 36.44 648 SER A O 1
#

Sequence (648 aa):
MARIRHLAAAGSAAALLTTLVIATPPAGADEAPSGQIVPFTLSEEGYETTAFAYVPDVAEYGERATASPLIVVYGDAPYTADSALQTAEDGGFAQIAADERSPILFVNPANGSTWTDVDERSLVVSKRQFSDSTNLDYTTGTPAGTSDTGLFPGSRFRTYVFADGTGADFAHEHLYDGVEDVHPYVSAWPATYFPSAIYTSNATASVVTGSAEAEVPGYLVNGTAAMHEAITGINTSFGTAVAATSPVVDGFDAASVSEGYSEVLSTFMRRDSWVAPHTSSLVPLTDYAALGIEMTRDVIEVQDARVEYFTYTPDSVATATVDSTPVVFLFHGNGNHAEAQASITEWPRIGAEEGFITVSVQDHAAVGMGDERMRAALDSILETIPQADSTRIYASGFSMGGRQSWSLGALQTELFAGIAPTNGVFAPPASTNDLRLPTFYAGAPLGPFDELPSKNGTASTVDETLASTFAKNGITDSYTFDAEADPVWGIAPDRTASYTSPYFEVQTDVNYYADADGQEMVALAINHDATHEPLSVTTEAAWDFLQDFSRAADGSIVIGDPVPTAPPETTPPATTPPATATATQQPTTTSTATAAPTPPAPQPTGTEAGKPDSLATTGSELTAPLVIVALLLVLGAGAVLLSRRRAS

pLDDT: mean 78.97, std 25.7, range [21.98, 98.88]

Foldseek 3Di:
DDPPDPPDPPDDPDPDPDPPPPVPDPPDPDQQFDWAKDWDWQDDVPFIWIKIKTQGPEPCQQQQLQVAAQAEEAEQWFDDRVRVVVLCRQQQVSVSCHVRSWIHMYTADRVRGAHDPSCLCVQVSSLLLEDNFSVFDLPVAWGPDDPRTRNIRHHSQQFEYEYEERRLQNCQARQQAFQWAADPVHRPFIEGHHHLEYEYELYDDLHGDHALVRQHAYEYEPDDPSNLVVNQRNHPPPRRRHYYYDPDNHHHHSVSVVVCCVRTRVQWTWQPFPFDRYDTWIDGFDPLVVLQWDKDWDWDCQPNDIKIKIKTAHPLCPPPDFQAAAEEEEEEAHRHAQVSRCRQQVPSVVCSVPPHMYMGIGPLVVQHQLDPSSVSVVVVVVVVVRNYNQFHYEYEYAACSLSSQLQVCQEVVLRHQAYEREQYDADHDHRPDLAQHQYEYEHELAAPDCRFACSVVDGDSNQVSVLNNCVSNQQDNDDDQQCVCPVTHSHPAPDKDWWQAPTDRWIKIWGFTAHPVRHRRYIYIYRHRHYRDRHNRSVVVVCVRSVQWTADPVR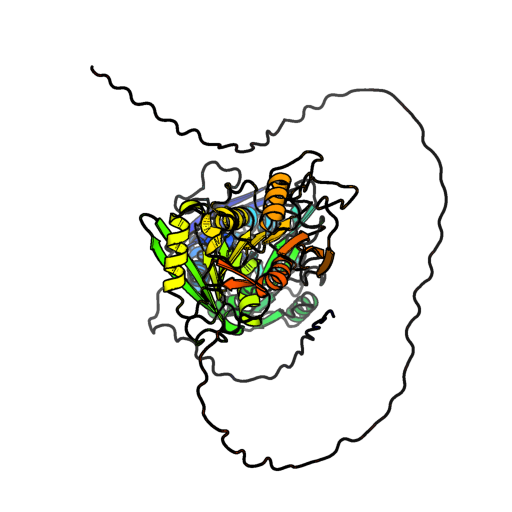HIDGHDPPPPDDDDDDDDDDDDDDDDDDDDDDDDDDDDDDDDDDDDDDDDDDDDDDDDDDDDDDDDDDDDDDDDDDDDDDDDDDDDDDDDDDD

Solvent-accessible surface area (backbone atoms only — not comparable to full-atom values): 36747 Å² total; per-residue (Å²): 134,86,81,82,78,78,78,72,85,76,86,68,94,68,90,71,90,66,85,72,82,65,81,73,71,76,97,59,94,71,73,65,58,58,61,47,72,47,77,48,75,45,70,58,96,95,41,53,28,56,32,36,32,41,41,49,73,54,85,70,51,21,58,46,4,38,60,11,42,33,38,42,35,30,46,61,55,59,68,48,69,67,57,45,49,48,45,27,52,65,22,37,45,27,52,53,19,49,79,47,49,12,44,40,34,39,48,34,31,53,83,67,62,59,79,52,82,77,43,56,53,52,60,62,52,53,57,60,38,34,28,57,34,40,79,55,64,52,80,80,62,65,58,82,89,57,100,73,63,25,56,36,39,8,13,82,37,28,27,35,39,37,19,21,26,60,22,16,27,47,42,30,57,46,46,42,64,29,39,81,49,55,31,96,86,43,75,88,37,65,30,70,50,61,50,28,13,38,38,33,28,44,38,81,56,72,58,59,50,57,42,61,91,52,52,44,36,33,32,33,28,53,52,53,72,64,37,51,51,46,43,37,62,20,17,73,87,82,60,46,49,48,77,48,77,61,94,58,78,76,67,63,44,26,68,58,47,53,47,39,37,68,74,51,36,72,38,30,27,27,45,73,46,71,44,60,90,77,43,66,32,70,41,76,47,81,58,42,69,85,63,40,32,50,74,48,79,51,74,48,79,46,94,94,35,83,42,41,36,35,41,31,39,19,62,90,48,70,81,48,56,68,55,66,27,35,34,38,39,35,28,32,33,81,36,48,26,23,69,32,43,39,62,56,29,36,51,45,58,53,15,50,78,73,56,29,33,26,36,23,38,34,67,48,74,81,55,30,72,23,40,73,60,31,48,52,41,52,54,58,53,49,71,75,37,64,29,46,16,78,34,30,25,31,31,26,15,32,28,55,9,5,29,34,22,44,16,28,54,24,56,43,40,79,58,36,21,22,32,34,24,27,49,28,65,61,71,59,62,78,57,75,65,84,62,56,58,37,36,34,38,36,24,22,78,64,21,98,58,77,40,42,43,34,73,83,81,46,88,43,49,40,42,56,49,51,30,52,51,30,38,52,44,50,54,40,86,76,65,63,82,30,60,89,59,22,78,63,70,17,53,67,58,79,42,76,49,78,45,67,38,97,67,48,101,37,47,36,40,35,33,29,37,40,23,92,88,66,49,71,38,36,35,44,30,37,32,69,50,29,25,82,69,79,47,36,56,58,43,53,57,38,48,73,57,48,75,38,34,22,36,45,98,87,40,47,78,40,78,50,89,81,71,80,86,71,79,90,81,88,78,83,88,83,84,86,82,83,88,83,87,86,87,83,90,83,85,88,81,89,82,84,91,79,84,84,88,81,82,85,79,89,83,85,92,83,83,90,87,82,88,84,83,88,84,81,90,82,88,80,91,78,93,74,83,87,79,80,82,84,77,89,81,85,77,87,83,94,74,91,77,91,78,90,80,85,88,132

Radius of gyration: 28.55 Å; Cα contacts (8 Å, |Δi|>4): 1356; chains: 1; bounding box: 72×99×70 Å